Protein AF-A0A9X6WJ07-F1 (afdb_monomer_lite)

Secondary structure (DSSP, 8-state):
--SHHHHHHHHHHHHHHHHHHHHHHHHHTT----SS--HHHHHHHTT-EEEEE-SS-TTEEEEE-TTS-EEEEEHHHHHTT----HHHHHHHHHHHHHTTTEEEEEEEETTEEEEEETTT--EEEEEHHHHHT--SPPPHHHHHHHHHHHHHHTTEEEEEES-SSSSEEEEEETTT--EEEEEHHHHHTT----TTT-HHHHHHHHHHHHH--EES---HHHHHHHH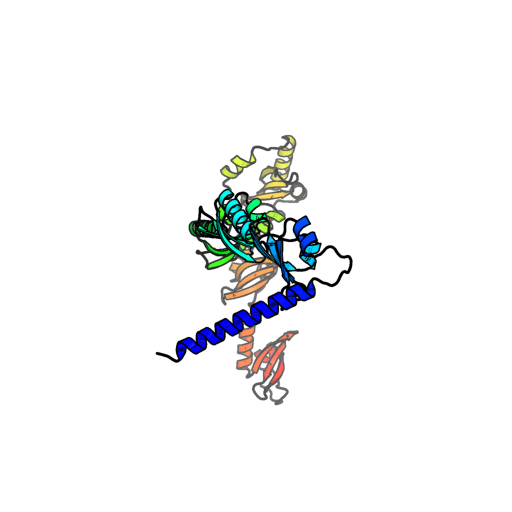GGG---HHHHHHHHHHHHTTT-EEEEE-SS-TTEEEEE-TTS-EEEEEHHHHHH-SSGGGS--HHHHHHHHHHHHHHTTEEEEEE-SSSEEEEEETTT--EEEEEHHHHHTT-----HHHHHHHHHHHHHHTTEEEEEE-STTEEEEEETTT--EEEEEHHHHHHT--B-TTT--B-

Radius of gyration: 43.46 Å; chains: 1; bounding box: 85×85×115 Å

Foldseek 3Di:
DPPVVVVVVVVVVVVVVVVVVVVVVVVVVVPDDDPDDPPQNLCVVLVKGWDAQDPVDNQWGWIQHPVRDIDIDGVVCSVVVNDDDVVVLQVVLQVLQVVQQWGWDAADDDQWGWIARNVPRDIDIDGSVCSNVDDDDDDPVVVVVVLQVLQVVLQKHFDAAPDPPAQWGWIAHNVPRDIDIDRSVCSNVVVDDDCVVPVPVVVQVVCCVPPHDFDADDDPVNVCVPAVPDADDPVVQVVLCVLQVVQVKGFDGADPVDRQWTWIQAPVRGIDIDGSVCSNPDPHSVVVDDPVVVVVLLQVLQVVLQWGFPADDDPQWTWIARNVPRDIDIDGSCCSVVPHNDDDPVVVVVVLCVLQVVLQWGWDAADPDQWGWIQRNVQRDIDIDRSVCSNVQNDADPVVRDRD

Organism: Bacillus thuringiensis (NCBI:txid1428)

Structure (mmCIF, N/CA/C/O backbone):
data_AF-A0A9X6WJ07-F1
#
_entry.id   AF-A0A9X6WJ07-F1
#
loop_
_atom_site.group_PDB
_atom_site.id
_atom_site.type_symbol
_atom_site.label_atom_id
_atom_site.label_alt_id
_atom_site.label_comp_id
_atom_site.label_asym_id
_atom_site.label_entity_id
_atom_site.label_seq_id
_atom_site.pdbx_PDB_ins_code
_atom_site.Cartn_x
_atom_site.Cartn_y
_atom_site.Cartn_z
_atom_site.occupancy
_atom_site.B_iso_or_equiv
_atom_site.auth_seq_id
_atom_site.auth_comp_id
_atom_site.auth_asym_id
_atom_site.auth_atom_id
_atom_site.pdbx_PDB_model_num
ATOM 1 N N . MET A 1 1 ? -16.457 -56.468 -62.381 1.00 51.12 1 MET A N 1
ATOM 2 C CA . MET A 1 1 ? -15.453 -55.384 -62.531 1.00 51.12 1 MET A CA 1
ATOM 3 C C . MET A 1 1 ? -15.552 -54.668 -63.893 1.00 51.12 1 MET A C 1
ATOM 5 O O . MET A 1 1 ? -14.527 -54.369 -64.484 1.00 51.12 1 MET A O 1
ATOM 9 N N . CYS A 1 2 ? -16.752 -54.357 -64.411 1.00 53.38 2 CYS A N 1
ATOM 10 C CA . CYS A 1 2 ? -16.891 -53.678 -65.719 1.00 53.38 2 CYS A CA 1
ATOM 11 C C . CYS A 1 2 ? -17.754 -52.397 -65.683 1.00 53.38 2 CYS A C 1
ATOM 13 O O . CYS A 1 2 ? -17.976 -51.774 -66.716 1.00 53.38 2 CYS A O 1
ATOM 15 N N . GLU A 1 3 ? -18.209 -51.963 -64.502 1.00 49.38 3 GLU A N 1
ATOM 16 C CA . GLU A 1 3 ? -19.083 -50.781 -64.362 1.00 49.38 3 GLU A CA 1
ATOM 17 C C . GLU A 1 3 ? -18.379 -49.560 -63.748 1.00 49.38 3 GLU A C 1
ATOM 19 O O . GLU A 1 3 ? -18.796 -48.429 -63.981 1.00 49.38 3 GLU A O 1
ATOM 24 N N . THR A 1 4 ? -17.252 -49.741 -63.053 1.00 52.41 4 THR A N 1
ATOM 25 C CA . THR A 1 4 ? -16.498 -48.638 -62.429 1.00 52.41 4 THR A CA 1
ATOM 26 C C . THR A 1 4 ? -15.643 -47.830 -63.413 1.00 52.41 4 THR A C 1
ATOM 28 O O . THR A 1 4 ? -15.415 -46.646 -63.172 1.00 52.41 4 THR A O 1
ATOM 31 N N . ASN A 1 5 ? -15.231 -48.405 -64.551 1.00 53.84 5 ASN A N 1
ATOM 32 C CA . ASN A 1 5 ? -14.447 -47.673 -65.561 1.00 53.84 5 ASN A CA 1
ATOM 33 C C . ASN A 1 5 ? -15.282 -46.644 -66.337 1.00 53.84 5 ASN A C 1
ATOM 35 O O . ASN A 1 5 ? -14.805 -45.541 -66.590 1.00 53.84 5 ASN A O 1
ATOM 39 N N . LYS A 1 6 ? -16.559 -46.938 -66.616 1.00 56.44 6 LYS A N 1
ATOM 40 C CA . LYS A 1 6 ? -17.442 -46.007 -67.344 1.00 56.44 6 LYS A CA 1
ATOM 41 C C . LYS A 1 6 ? -17.729 -44.725 -66.558 1.00 56.44 6 LYS A C 1
ATOM 43 O O . LYS A 1 6 ? -17.915 -43.662 -67.146 1.00 56.44 6 LYS A O 1
ATOM 48 N N . TRP A 1 7 ? -17.739 -44.805 -65.227 1.00 61.78 7 TRP A N 1
ATOM 49 C CA . TRP A 1 7 ? -17.947 -43.640 -64.365 1.00 61.78 7 TRP A CA 1
ATOM 50 C C . TRP A 1 7 ? -16.717 -42.719 -64.322 1.00 61.78 7 TRP A C 1
ATOM 52 O O . TRP A 1 7 ? -16.858 -41.499 -64.388 1.00 61.78 7 TRP A O 1
ATOM 62 N N . TYR A 1 8 ? -15.508 -43.288 -64.294 1.00 58.44 8 TYR A N 1
ATOM 63 C CA . TYR A 1 8 ? -14.264 -42.510 -64.306 1.00 58.44 8 TYR A CA 1
ATOM 64 C C . TYR A 1 8 ? -14.023 -41.810 -65.650 1.00 58.44 8 TYR A C 1
ATOM 66 O O . TYR A 1 8 ? -13.648 -40.637 -65.675 1.00 58.44 8 TYR A O 1
ATOM 74 N N . GLU A 1 9 ? -14.302 -42.489 -66.764 1.00 66.88 9 GLU A N 1
ATOM 75 C CA . GLU A 1 9 ? -14.217 -41.898 -68.106 1.00 66.88 9 GLU A CA 1
ATOM 76 C C . GLU A 1 9 ? -15.244 -40.767 -68.286 1.00 66.88 9 GLU A C 1
ATOM 78 O O . GLU A 1 9 ? -14.899 -39.691 -68.771 1.00 66.88 9 GLU A O 1
ATOM 83 N N . SER A 1 10 ? -16.466 -40.940 -67.768 1.00 68.25 10 SER A N 1
ATOM 84 C CA . SER A 1 10 ? -17.517 -39.912 -67.771 1.00 68.25 10 SER A CA 1
ATOM 85 C C . SER A 1 10 ? -17.121 -38.632 -67.017 1.00 68.25 10 SER A C 1
ATOM 87 O O . SER A 1 10 ? -17.376 -37.522 -67.498 1.00 68.25 10 SER A O 1
ATOM 89 N N . ILE A 1 11 ? -16.478 -38.759 -65.852 1.00 70.69 11 ILE A N 1
ATOM 90 C CA . ILE A 1 11 ? -16.001 -37.603 -65.079 1.00 70.69 11 ILE A CA 1
ATOM 91 C C . ILE A 1 11 ? -14.860 -36.899 -65.808 1.00 70.69 11 ILE A C 1
ATOM 93 O O . ILE A 1 11 ? -14.832 -35.667 -65.852 1.00 70.69 11 ILE A O 1
ATOM 97 N N . ASN A 1 12 ? -13.946 -37.662 -66.405 1.00 73.38 12 ASN A N 1
ATOM 98 C CA . ASN A 1 12 ? -12.796 -37.095 -67.094 1.00 73.38 12 ASN A CA 1
ATOM 99 C C . ASN A 1 12 ? -13.218 -36.372 -68.383 1.00 73.38 12 ASN A C 1
ATOM 101 O O . ASN A 1 12 ? -12.764 -35.261 -68.641 1.00 73.38 12 ASN A O 1
ATOM 105 N N . GLU A 1 13 ? -14.172 -36.919 -69.140 1.00 75.00 13 GLU A N 1
ATOM 106 C CA . GLU A 1 13 ? -14.744 -36.244 -70.309 1.00 75.00 13 GLU A CA 1
ATOM 107 C C . GLU A 1 13 ? -15.520 -34.977 -69.952 1.00 75.00 13 GLU A C 1
ATOM 109 O O . GLU A 1 13 ? -15.470 -33.994 -70.695 1.00 75.00 13 GLU A O 1
ATOM 114 N N . LYS A 1 14 ? -16.260 -34.983 -68.836 1.00 79.06 14 LYS A N 1
ATOM 115 C CA . LYS A 1 14 ? -16.955 -33.783 -68.358 1.00 79.06 14 LYS A CA 1
ATOM 116 C C . LYS A 1 14 ? -15.947 -32.711 -67.950 1.00 79.06 14 LYS A C 1
ATOM 118 O O . LYS A 1 14 ? -16.091 -31.561 -68.348 1.00 79.06 14 LYS A O 1
ATOM 123 N N . TYR A 1 15 ? -14.891 -33.098 -67.236 1.00 77.06 15 TYR A N 1
ATOM 124 C CA . TYR A 1 15 ? -13.815 -32.196 -66.838 1.00 77.06 15 TYR A CA 1
ATOM 125 C C . TYR A 1 15 ? -13.056 -31.620 -68.042 1.00 77.06 15 TYR A C 1
ATOM 127 O O . TYR A 1 15 ? -12.792 -30.420 -68.079 1.00 77.06 15 TYR A O 1
ATOM 135 N N . ILE A 1 16 ? -12.749 -32.440 -69.052 1.00 77.31 16 ILE A N 1
ATOM 136 C CA . ILE A 1 16 ? -12.098 -31.989 -70.289 1.00 77.31 16 ILE A CA 1
ATOM 137 C C . ILE A 1 16 ? -13.018 -31.035 -71.061 1.00 77.31 16 ILE A C 1
ATOM 139 O O . ILE A 1 16 ? -12.575 -29.946 -71.420 1.00 77.31 16 ILE A O 1
ATOM 143 N N . ARG A 1 17 ? -14.308 -31.361 -71.226 1.00 77.00 17 ARG A N 1
ATOM 144 C CA . ARG A 1 17 ? -15.286 -30.474 -71.885 1.00 77.00 17 ARG A CA 1
ATOM 145 C C . ARG A 1 17 ? -15.465 -29.145 -71.154 1.00 77.00 17 ARG A C 1
ATOM 147 O O . ARG A 1 17 ? -15.520 -28.098 -71.798 1.00 77.00 17 ARG A O 1
ATOM 154 N N . ASP A 1 18 ? -15.526 -29.166 -69.826 1.00 77.19 18 ASP A N 1
ATOM 155 C CA . ASP A 1 18 ? -15.648 -27.951 -69.017 1.00 77.19 18 ASP A CA 1
ATOM 156 C C . ASP A 1 18 ? -14.361 -27.110 -69.078 1.00 77.19 18 ASP A C 1
ATOM 158 O O . ASP A 1 18 ? -14.430 -25.884 -69.189 1.00 77.19 18 ASP A O 1
ATOM 162 N N . LYS A 1 19 ? -13.184 -27.752 -69.109 1.00 78.56 19 LYS A N 1
ATOM 163 C CA . LYS A 1 19 ? -11.884 -27.092 -69.301 1.00 78.56 19 LYS A CA 1
ATOM 164 C C . LYS A 1 19 ? -11.760 -26.463 -70.692 1.00 78.56 19 LYS A C 1
ATOM 166 O O . LYS A 1 19 ? -11.316 -25.325 -70.798 1.00 78.56 19 LYS A O 1
ATOM 171 N N . GLU A 1 20 ? -12.182 -27.150 -71.749 1.00 77.75 20 GLU A N 1
ATOM 172 C CA . GLU A 1 20 ? -12.169 -26.622 -73.120 1.00 77.75 20 GLU A CA 1
ATOM 173 C C . GLU A 1 20 ? -13.183 -25.493 -73.317 1.00 77.75 20 GLU A C 1
ATOM 175 O O . GLU A 1 20 ? -12.873 -24.490 -73.960 1.00 77.75 20 GLU A O 1
ATOM 180 N N . ARG A 1 21 ? -14.377 -25.600 -72.719 1.00 76.38 21 ARG A N 1
ATOM 181 C CA . ARG A 1 21 ? -15.369 -24.516 -72.717 1.00 76.38 21 ARG A CA 1
ATOM 182 C C . ARG A 1 21 ? -14.843 -23.294 -71.963 1.00 76.38 21 ARG A C 1
ATOM 184 O O . ARG A 1 21 ? -15.035 -22.174 -72.426 1.00 76.38 21 ARG A O 1
ATOM 191 N N . PHE A 1 22 ? -14.138 -23.501 -70.850 1.00 73.12 22 PHE A N 1
ATOM 192 C CA . PHE A 1 22 ? -13.472 -22.431 -70.110 1.00 73.12 22 PHE A CA 1
ATOM 193 C C . PHE A 1 22 ? -12.367 -21.760 -70.939 1.00 73.12 22 PHE A C 1
ATOM 195 O O . PHE A 1 22 ? -12.328 -20.533 -71.000 1.00 73.12 22 PHE A O 1
ATOM 202 N N . ILE A 1 23 ? -11.528 -22.538 -71.633 1.00 72.88 23 ILE A N 1
ATOM 203 C CA . ILE A 1 23 ? -10.486 -22.011 -72.532 1.00 72.88 23 ILE A CA 1
ATOM 204 C C . ILE A 1 23 ? -11.116 -21.203 -73.678 1.00 72.88 23 ILE A C 1
ATOM 206 O O . ILE A 1 23 ? -10.745 -20.048 -73.865 1.00 72.88 23 ILE A O 1
ATOM 210 N N . LYS A 1 24 ? -12.146 -21.728 -74.358 1.00 73.19 24 LYS A N 1
ATOM 211 C CA . LYS A 1 24 ? -12.853 -21.003 -75.433 1.00 73.19 24 LYS A CA 1
ATOM 212 C C . LYS A 1 24 ? -13.544 -19.727 -74.947 1.00 73.19 24 LYS A C 1
ATOM 214 O O . LYS A 1 24 ? -13.541 -18.719 -75.647 1.00 73.19 24 LYS A O 1
ATOM 219 N N . SER A 1 25 ? -14.126 -19.730 -73.745 1.00 69.81 25 SER A N 1
ATOM 220 C CA . SER A 1 25 ? -14.681 -18.509 -73.144 1.00 69.81 25 SER A CA 1
ATOM 221 C C . SER A 1 25 ? -13.600 -17.501 -72.744 1.00 69.81 25 SER A C 1
ATOM 223 O O . SER A 1 25 ? -13.860 -16.302 -72.801 1.00 69.81 25 SER A O 1
ATOM 225 N N . MET A 1 26 ? -12.398 -17.950 -72.365 1.00 64.88 26 MET A N 1
ATOM 226 C CA . MET A 1 26 ? -11.259 -17.060 -72.124 1.00 64.88 26 MET A CA 1
ATOM 227 C C . MET A 1 26 ? -10.731 -16.440 -73.421 1.00 64.88 26 MET A C 1
ATOM 229 O O . MET A 1 26 ? -10.458 -15.244 -73.433 1.00 64.88 26 MET A O 1
ATOM 233 N N . GLU A 1 27 ? -10.640 -17.217 -74.501 1.00 69.00 27 GLU A N 1
ATOM 234 C CA . GLU A 1 27 ? -10.229 -16.734 -75.827 1.00 69.00 27 GLU A CA 1
ATOM 235 C C . GLU A 1 27 ? -11.229 -15.708 -76.384 1.00 69.00 27 GLU A C 1
ATOM 237 O O . GLU A 1 27 ? -10.823 -14.645 -76.844 1.00 69.00 27 GLU A O 1
ATOM 242 N N . ALA A 1 28 ? -12.537 -15.942 -76.224 1.00 60.66 28 ALA A N 1
ATOM 243 C CA . ALA A 1 28 ? -13.583 -15.013 -76.666 1.00 60.66 28 ALA A CA 1
ATOM 244 C C . ALA A 1 28 ? -13.655 -13.696 -75.858 1.00 60.66 28 ALA A C 1
ATOM 246 O O . ALA A 1 28 ? -14.214 -12.710 -76.332 1.00 60.66 28 ALA A O 1
ATOM 247 N N . MET A 1 29 ? -13.109 -13.650 -74.636 1.00 56.91 29 MET A N 1
ATOM 248 C CA . MET A 1 29 ? -13.061 -12.426 -73.817 1.00 56.91 29 MET A CA 1
ATOM 249 C C . MET A 1 29 ? -11.860 -11.520 -74.130 1.00 56.91 29 MET A C 1
ATOM 251 O O . MET A 1 29 ? -11.803 -10.402 -73.618 1.00 56.91 29 MET A O 1
ATOM 255 N N . LEU A 1 30 ? -10.904 -11.976 -74.947 1.00 55.22 30 LEU A N 1
ATOM 256 C CA . LEU A 1 30 ? -9.711 -11.205 -75.315 1.00 55.22 30 LEU A CA 1
ATOM 257 C C . LEU A 1 30 ? -9.940 -10.235 -76.492 1.00 55.22 30 LEU A C 1
ATOM 259 O O . LEU A 1 30 ? -9.033 -9.475 -76.813 1.00 55.22 30 LEU A O 1
ATOM 263 N N . ASP A 1 31 ? -11.145 -10.200 -77.074 1.00 46.50 31 ASP A N 1
ATOM 264 C CA . ASP A 1 31 ? -11.399 -9.583 -78.388 1.00 46.50 31 ASP A CA 1
ATOM 265 C C . ASP A 1 31 ? -12.232 -8.279 -78.362 1.00 46.50 31 ASP A C 1
ATOM 267 O O . ASP A 1 31 ? -12.880 -7.906 -79.338 1.00 46.50 31 ASP A O 1
ATOM 271 N N . THR A 1 32 ? -12.233 -7.536 -77.247 1.00 47.84 32 THR A N 1
ATOM 272 C CA . THR A 1 32 ? -12.817 -6.177 -77.210 1.00 47.84 32 THR A CA 1
ATOM 273 C C . THR A 1 32 ? -11.731 -5.107 -77.052 1.00 47.84 32 THR A C 1
ATOM 275 O O . THR A 1 32 ? -11.192 -4.953 -75.950 1.00 47.84 32 THR A O 1
ATOM 278 N N . PRO A 1 33 ? -11.423 -4.319 -78.102 1.00 44.28 33 PRO A N 1
ATOM 279 C CA . PRO A 1 33 ? -10.394 -3.291 -78.061 1.00 44.28 33 PRO A CA 1
ATOM 280 C C . PRO A 1 33 ? -10.953 -2.018 -77.419 1.00 44.28 33 PRO A C 1
ATOM 282 O O . PRO A 1 33 ? -11.503 -1.135 -78.076 1.00 44.28 33 PRO A O 1
ATOM 285 N N . ARG A 1 34 ? -10.802 -1.899 -76.099 1.00 44.78 34 ARG A N 1
ATOM 286 C CA . ARG A 1 34 ? -10.840 -0.602 -75.411 1.00 44.78 34 ARG A CA 1
ATOM 287 C C . ARG A 1 34 ? -9.457 -0.348 -74.839 1.00 44.78 34 ARG A C 1
ATOM 289 O O . ARG A 1 34 ? -8.964 -1.171 -74.079 1.00 44.78 34 ARG A O 1
ATOM 296 N N . ALA A 1 35 ? -8.861 0.777 -75.232 1.00 42.16 35 ALA A N 1
ATOM 297 C CA . ALA A 1 35 ? -7.484 1.201 -74.978 1.00 42.16 35 ALA A CA 1
ATOM 298 C C . ALA A 1 35 ? -7.127 1.368 -73.483 1.00 42.16 35 ALA A C 1
ATOM 300 O O . ALA A 1 35 ? -6.852 2.460 -72.996 1.00 42.16 35 ALA A O 1
ATOM 301 N N . PHE A 1 36 ? -7.106 0.259 -72.755 1.00 50.88 36 PHE A N 1
ATOM 302 C CA . PHE A 1 36 ? -6.357 0.060 -71.528 1.00 50.88 36 PHE A CA 1
ATOM 303 C C . PHE A 1 36 ? -5.322 -1.011 -71.852 1.00 50.88 36 PHE A C 1
ATOM 305 O O . PHE A 1 36 ? -5.708 -2.074 -72.338 1.00 50.88 36 PHE A O 1
ATOM 312 N N . LYS A 1 37 ? -4.032 -0.747 -71.590 1.00 61.44 37 LYS A N 1
ATOM 313 C CA . LYS A 1 37 ? -2.991 -1.788 -71.637 1.00 61.44 37 LYS A CA 1
ATOM 314 C C . LYS A 1 37 ? -3.542 -3.045 -70.985 1.00 61.44 37 LYS A C 1
ATOM 316 O O . LYS A 1 37 ? -4.088 -2.961 -69.873 1.00 61.44 37 LYS A O 1
ATOM 321 N N . SER A 1 38 ? -3.468 -4.172 -71.689 1.00 80.12 38 SER A N 1
ATOM 322 C CA . SER A 1 38 ? -4.051 -5.408 -71.184 1.00 80.12 38 SER A CA 1
ATOM 323 C C . SER A 1 38 ? -3.465 -5.684 -69.795 1.00 80.12 38 SER A C 1
ATOM 325 O O . SER A 1 38 ? -2.311 -5.363 -69.499 1.00 80.12 38 SER A O 1
ATOM 327 N N . ARG A 1 39 ? -4.262 -6.235 -68.875 1.00 83.19 39 ARG A N 1
ATOM 328 C CA . ARG A 1 39 ? -3.796 -6.531 -67.506 1.00 83.19 39 ARG A CA 1
ATOM 329 C C . ARG A 1 39 ? -2.503 -7.361 -67.508 1.00 83.19 39 ARG A C 1
ATOM 331 O O . ARG A 1 39 ? -1.699 -7.231 -66.591 1.00 83.19 39 ARG A O 1
ATOM 338 N N . THR A 1 40 ? -2.312 -8.162 -68.553 1.00 86.56 40 THR A N 1
ATOM 339 C CA . THR A 1 40 ? -1.104 -8.926 -68.864 1.00 86.56 40 THR A CA 1
ATOM 340 C C . THR A 1 40 ? 0.105 -8.033 -69.146 1.00 86.56 40 THR A C 1
ATOM 342 O O . THR A 1 40 ? 1.136 -8.228 -68.511 1.00 86.56 40 THR A O 1
ATOM 345 N N . GLU A 1 41 ? -0.015 -7.032 -70.024 1.00 89.88 41 GLU A N 1
ATOM 346 C CA . GLU A 1 41 ? 1.060 -6.062 -70.302 1.00 89.88 41 GLU A CA 1
ATOM 347 C C . GLU A 1 41 ? 1.475 -5.315 -69.037 1.00 89.88 41 GLU A C 1
ATOM 349 O O . GLU A 1 41 ? 2.656 -5.257 -68.706 1.00 89.88 41 GLU A O 1
ATOM 354 N N . LYS A 1 42 ? 0.500 -4.808 -68.273 1.00 90.44 42 LYS A N 1
ATOM 355 C CA . LYS A 1 42 ? 0.794 -4.086 -67.028 1.00 90.44 42 LYS A CA 1
ATOM 356 C C . LYS A 1 42 ? 1.422 -4.990 -65.965 1.00 90.44 42 LYS A C 1
ATOM 358 O O . LYS A 1 42 ? 2.249 -4.537 -65.187 1.00 90.44 42 LYS A O 1
ATOM 363 N N . ALA A 1 43 ? 1.035 -6.266 -65.916 1.00 91.62 43 ALA A N 1
ATOM 364 C CA . ALA A 1 43 ? 1.672 -7.230 -65.026 1.00 91.62 43 ALA A CA 1
ATOM 365 C C . ALA A 1 43 ? 3.138 -7.451 -65.424 1.00 91.62 43 ALA A C 1
ATOM 367 O O . ALA A 1 43 ? 4.004 -7.442 -64.553 1.00 91.62 43 ALA A O 1
ATOM 368 N N . ALA A 1 44 ? 3.415 -7.581 -66.724 1.00 92.25 44 ALA A N 1
ATOM 369 C CA . ALA A 1 44 ? 4.766 -7.764 -67.242 1.00 92.25 44 ALA A CA 1
ATOM 370 C C . ALA A 1 44 ? 5.682 -6.562 -66.948 1.00 92.25 44 ALA A C 1
ATOM 372 O O . ALA A 1 44 ? 6.836 -6.776 -66.589 1.00 92.25 44 ALA A O 1
ATOM 373 N N . GLU A 1 45 ? 5.169 -5.324 -67.008 1.00 93.62 45 GLU A N 1
ATOM 374 C CA . GLU A 1 45 ? 5.908 -4.107 -66.606 1.00 93.62 45 GLU A CA 1
ATOM 375 C C . GLU A 1 45 ? 6.416 -4.167 -65.154 1.00 93.62 45 GLU A C 1
ATOM 377 O O . GLU A 1 45 ? 7.472 -3.625 -64.839 1.00 93.62 45 GLU A O 1
ATOM 382 N N . ASP A 1 46 ? 5.686 -4.861 -64.278 1.00 93.12 46 ASP A N 1
ATOM 383 C CA . ASP A 1 46 ? 6.026 -5.063 -62.868 1.00 93.12 46 ASP A CA 1
ATOM 384 C C . ASP A 1 46 ? 6.703 -6.434 -62.606 1.00 93.12 46 ASP A C 1
ATOM 386 O O . ASP A 1 46 ? 6.777 -6.893 -61.464 1.00 93.12 46 ASP A O 1
ATOM 390 N N . ASN A 1 47 ? 7.211 -7.103 -63.654 1.00 94.81 47 ASN A N 1
ATOM 391 C CA . ASN A 1 47 ? 7.810 -8.449 -63.625 1.00 94.81 47 ASN A CA 1
ATOM 392 C C . ASN A 1 47 ? 6.876 -9.557 -63.092 1.00 94.81 47 ASN A C 1
ATOM 394 O O . ASN A 1 47 ? 7.322 -10.586 -62.578 1.00 94.81 47 ASN A O 1
ATOM 398 N N . LEU A 1 48 ? 5.563 -9.371 -63.216 1.00 95.25 48 LEU A N 1
ATOM 399 C CA . LEU A 1 48 ? 4.546 -10.348 -62.842 1.00 95.25 48 LEU A CA 1
ATOM 400 C C . LEU A 1 48 ? 4.018 -11.075 -64.080 1.00 95.25 48 LEU A C 1
ATOM 402 O O . LEU A 1 48 ? 3.719 -10.462 -65.101 1.00 95.25 48 LEU A O 1
ATOM 406 N N . LYS A 1 49 ? 3.787 -12.387 -63.974 1.00 95.56 49 LYS A N 1
ATOM 407 C CA . LYS A 1 49 ? 3.047 -13.134 -65.002 1.00 95.56 49 LYS A CA 1
ATOM 408 C C . LYS A 1 49 ? 1.595 -13.299 -64.567 1.00 95.56 49 LYS A C 1
ATOM 410 O O . LYS A 1 49 ? 1.307 -14.055 -63.640 1.00 95.56 49 LYS A O 1
ATOM 415 N N . TYR A 1 50 ? 0.680 -12.598 -65.235 1.00 94.75 50 TYR A N 1
ATOM 416 C CA . TYR A 1 50 ? -0.760 -12.800 -65.059 1.00 94.75 50 TYR A CA 1
ATOM 417 C C . TYR A 1 50 ? -1.142 -14.231 -65.466 1.00 94.75 50 TYR A C 1
ATOM 419 O O . TYR A 1 50 ? -0.739 -14.696 -66.531 1.00 94.75 50 TYR A O 1
ATOM 427 N N . LEU A 1 51 ? -1.883 -14.934 -64.607 1.00 93.25 51 LEU A N 1
ATOM 428 C CA . LEU A 1 51 ? -2.326 -16.306 -64.866 1.00 93.25 51 LEU A CA 1
ATOM 429 C C . LEU A 1 51 ? -3.799 -16.322 -65.266 1.00 93.25 51 LEU A C 1
ATOM 431 O O . LEU A 1 51 ? -4.139 -16.707 -66.380 1.00 93.25 51 LEU A O 1
ATOM 435 N N . CYS A 1 52 ? -4.679 -15.888 -64.366 1.00 91.25 52 CYS A N 1
ATOM 436 C CA . CYS A 1 52 ? -6.116 -15.854 -64.609 1.00 91.25 52 CYS A CA 1
ATOM 437 C C . CYS A 1 52 ? -6.832 -14.951 -63.599 1.00 91.25 52 CYS A C 1
ATOM 439 O O . CYS A 1 52 ? -6.309 -14.646 -62.526 1.00 91.25 52 CYS A O 1
ATOM 441 N N . ARG A 1 53 ? -8.054 -14.531 -63.931 1.00 91.94 53 ARG A N 1
ATOM 442 C CA . ARG A 1 53 ? -8.946 -13.811 -63.012 1.00 91.94 53 ARG A CA 1
ATOM 443 C C . ARG A 1 53 ? -9.625 -14.809 -62.082 1.00 91.94 53 ARG A C 1
ATOM 445 O O . ARG A 1 53 ? -9.989 -15.895 -62.528 1.00 91.94 53 ARG A O 1
ATOM 452 N N . ASP A 1 54 ? -9.833 -14.439 -60.821 1.00 91.69 54 ASP A N 1
ATOM 453 C CA . ASP A 1 54 ? -10.621 -15.282 -59.926 1.00 91.69 54 ASP A CA 1
ATOM 454 C C . ASP A 1 54 ? -12.104 -15.257 -60.328 1.00 91.69 54 ASP A C 1
ATOM 456 O O . ASP A 1 54 ? -12.685 -14.199 -60.585 1.00 91.69 54 ASP A O 1
ATOM 460 N N . ILE A 1 55 ? -12.716 -16.440 -60.396 1.00 88.75 55 ILE A N 1
ATOM 461 C CA . ILE A 1 55 ? -14.094 -16.606 -60.880 1.00 88.75 55 ILE A CA 1
ATOM 462 C C . ILE A 1 55 ? -15.088 -16.089 -59.834 1.00 88.75 55 ILE A C 1
ATOM 464 O O . ILE A 1 55 ? -16.107 -15.491 -60.181 1.00 88.75 55 ILE A O 1
ATOM 468 N N . LYS A 1 56 ? -14.786 -16.299 -58.547 1.00 89.94 56 LYS A N 1
ATOM 469 C CA . LYS A 1 56 ? -15.677 -15.935 -57.437 1.00 89.94 56 LYS A CA 1
ATOM 470 C C . LYS A 1 56 ? -15.602 -14.444 -57.142 1.00 89.94 56 LYS A C 1
ATOM 472 O O . LYS A 1 56 ? -16.618 -13.768 -57.006 1.00 89.94 56 LYS A O 1
ATOM 477 N N . THR A 1 57 ? -14.387 -13.922 -57.065 1.00 86.06 57 THR A N 1
ATOM 478 C CA . THR A 1 57 ? -14.115 -12.531 -56.737 1.00 86.06 57 THR A CA 1
ATOM 479 C C . THR A 1 57 ? -13.659 -11.811 -57.997 1.00 86.06 57 THR A C 1
ATOM 481 O O . THR A 1 57 ? -12.480 -11.754 -58.331 1.00 86.06 57 THR A O 1
ATOM 484 N N . LYS A 1 58 ? -14.614 -11.195 -58.710 1.00 85.81 58 LYS A N 1
ATOM 485 C CA . LYS A 1 58 ? -14.352 -10.435 -59.950 1.00 85.81 58 LYS A CA 1
ATOM 486 C C . LYS A 1 58 ? -13.267 -9.352 -59.786 1.00 85.81 58 LYS A C 1
ATOM 488 O O . LYS A 1 58 ? -12.777 -8.832 -60.787 1.00 85.81 58 LYS A O 1
ATOM 493 N N . HIS A 1 59 ? -12.876 -8.997 -58.566 1.00 91.25 59 HIS A N 1
ATOM 494 C CA . HIS A 1 59 ? -11.852 -7.997 -58.270 1.00 91.25 59 HIS A CA 1
ATOM 495 C C . HIS A 1 59 ? -10.460 -8.572 -57.959 1.00 91.25 59 HIS A C 1
ATOM 497 O O . HIS A 1 59 ? -9.555 -7.782 -57.707 1.00 91.25 59 HIS A O 1
ATOM 503 N N . ASN A 1 60 ? -10.257 -9.892 -58.015 1.00 94.25 60 ASN A N 1
ATOM 504 C CA . ASN A 1 60 ? -8.963 -10.530 -57.763 1.00 94.25 60 ASN A CA 1
ATOM 505 C C . ASN A 1 60 ? -8.458 -11.290 -58.999 1.00 94.25 60 ASN A C 1
ATOM 507 O O . ASN A 1 60 ? -9.232 -11.692 -59.873 1.00 94.25 60 ASN A O 1
ATOM 511 N N . ALA A 1 61 ? -7.145 -11.487 -59.081 1.00 94.38 61 ALA A N 1
ATOM 512 C CA . ALA A 1 61 ? -6.529 -12.356 -60.077 1.00 94.38 61 ALA A CA 1
ATOM 513 C C . ALA A 1 61 ? -5.296 -13.064 -59.519 1.00 94.38 61 ALA A C 1
ATOM 515 O O . ALA A 1 61 ? -4.665 -12.589 -58.576 1.00 94.38 61 ALA A O 1
ATOM 516 N N . TRP A 1 62 ? -4.958 -14.195 -60.123 1.00 93.56 62 TRP A N 1
ATOM 517 C CA . TRP A 1 62 ? -3.775 -14.981 -59.820 1.00 93.56 62 TRP A CA 1
ATOM 518 C C . TRP A 1 62 ? -2.599 -14.530 -60.680 1.00 93.56 62 TRP A C 1
ATOM 520 O O . TRP A 1 62 ? -2.716 -14.383 -61.899 1.00 93.56 62 TRP A O 1
ATOM 530 N N . TYR A 1 63 ? -1.453 -14.343 -60.036 1.00 95.56 63 TYR A N 1
ATOM 531 C CA . TYR A 1 63 ? -0.206 -13.923 -60.662 1.00 95.56 63 TYR A CA 1
ATOM 532 C C . TYR A 1 63 ? 0.932 -14.828 -60.207 1.00 95.56 63 TYR A C 1
ATOM 534 O O . TYR A 1 63 ? 0.971 -15.234 -59.047 1.00 95.56 63 TYR A O 1
ATOM 542 N N . LYS A 1 64 ? 1.889 -15.100 -61.094 1.00 94.31 64 LYS A N 1
ATOM 543 C CA . LYS A 1 64 ? 3.197 -15.649 -60.732 1.00 94.31 64 LYS A CA 1
ATOM 544 C C . LYS A 1 64 ? 4.164 -14.485 -60.514 1.00 94.31 64 LYS A C 1
ATOM 546 O O . LYS A 1 64 ? 4.364 -13.669 -61.412 1.00 94.31 64 LYS A O 1
ATOM 551 N N . LEU A 1 65 ? 4.709 -14.400 -59.307 1.00 94.31 65 LEU A N 1
ATOM 552 C CA . LEU A 1 65 ? 5.661 -13.382 -58.868 1.00 94.31 65 LEU A CA 1
ATOM 553 C C . LEU A 1 65 ? 7.080 -13.691 -59.403 1.00 94.31 65 LEU A C 1
ATOM 555 O O . LEU A 1 65 ? 7.334 -14.838 -59.785 1.00 94.31 65 LEU A O 1
ATOM 559 N N . PRO A 1 66 ? 8.037 -12.737 -59.366 1.00 90.12 66 PRO A N 1
ATOM 560 C CA . PRO A 1 66 ? 9.415 -12.966 -59.821 1.00 90.12 66 PRO A CA 1
ATOM 561 C C . PRO A 1 66 ? 10.118 -14.070 -59.023 1.00 90.12 66 PRO A C 1
ATOM 563 O O . PRO A 1 66 ? 10.916 -14.823 -59.567 1.00 90.12 66 PRO A O 1
ATOM 566 N N . CYS A 1 67 ? 9.740 -14.229 -57.747 1.00 89.62 67 CYS A N 1
ATOM 567 C CA . CYS A 1 67 ? 10.168 -15.325 -56.873 1.00 89.62 67 CYS A CA 1
ATOM 568 C C . CYS A 1 67 ? 9.693 -16.720 -57.336 1.00 89.62 67 CYS A C 1
ATOM 570 O O . CYS A 1 67 ? 9.975 -17.710 -56.672 1.00 89.62 67 CYS A O 1
ATOM 572 N N . GLY A 1 68 ? 8.897 -16.818 -58.404 1.00 91.62 68 GLY A N 1
ATOM 573 C CA . GLY A 1 68 ? 8.324 -18.066 -58.907 1.00 91.62 68 GLY A CA 1
ATOM 574 C C . GLY A 1 68 ? 7.016 -18.494 -58.231 1.00 91.62 68 GLY A C 1
ATOM 575 O O . GLY A 1 68 ? 6.278 -19.287 -58.817 1.00 91.62 68 GLY A O 1
ATOM 576 N N . HIS A 1 69 ? 6.686 -17.945 -57.059 1.00 91.44 69 HIS A N 1
ATOM 577 C CA . HIS A 1 69 ? 5.456 -18.265 -56.331 1.00 91.44 69 HIS A CA 1
ATOM 578 C C . HIS A 1 69 ? 4.206 -17.656 -56.974 1.00 91.44 69 HIS A C 1
ATOM 580 O O . HIS A 1 69 ? 4.248 -16.587 -57.582 1.00 91.44 69 HIS A O 1
ATOM 586 N N . ILE A 1 70 ? 3.072 -18.328 -56.783 1.00 92.69 70 ILE A N 1
ATOM 587 C CA . ILE A 1 70 ? 1.765 -17.893 -57.274 1.00 92.69 70 ILE A CA 1
ATOM 588 C C . ILE A 1 70 ? 0.993 -17.216 -56.136 1.00 92.69 70 ILE A C 1
ATOM 590 O O . ILE A 1 70 ? 0.916 -17.753 -55.032 1.00 92.69 70 ILE A O 1
ATOM 594 N N . LYS A 1 71 ? 0.410 -16.043 -56.395 1.00 93.12 71 LYS A N 1
ATOM 595 C CA . LYS A 1 71 ? -0.367 -15.272 -55.418 1.00 93.12 71 LYS A CA 1
ATOM 596 C C . LYS A 1 71 ? -1.639 -14.710 -56.042 1.00 93.12 71 LYS A C 1
ATOM 598 O O . LYS A 1 71 ? -1.620 -14.203 -57.162 1.00 93.12 71 LYS A O 1
ATOM 603 N N . MET A 1 72 ? -2.732 -14.758 -55.284 1.00 94.25 72 MET A N 1
ATOM 604 C CA . MET A 1 72 ? -3.944 -14.010 -55.598 1.00 94.25 72 MET A CA 1
ATOM 605 C C . MET A 1 72 ? -3.779 -12.562 -55.123 1.00 94.25 72 MET A C 1
ATOM 607 O O . MET A 1 72 ? -3.504 -12.320 -53.948 1.00 94.25 72 MET A O 1
ATOM 611 N N . ILE A 1 73 ? -3.913 -11.606 -56.037 1.00 93.88 73 ILE A N 1
ATOM 612 C CA . ILE A 1 73 ? -3.716 -10.176 -55.786 1.00 93.88 73 ILE A CA 1
ATOM 613 C C . ILE A 1 73 ? -5.007 -9.447 -56.154 1.00 93.88 73 ILE A C 1
ATOM 615 O O . ILE A 1 73 ? -5.577 -9.671 -57.231 1.00 93.88 73 ILE A O 1
ATOM 619 N N . SER A 1 74 ? -5.473 -8.577 -55.259 1.00 94.25 74 SER A N 1
ATOM 620 C CA . SER A 1 74 ? -6.624 -7.723 -55.535 1.00 94.25 74 SER A CA 1
ATOM 621 C C . SER A 1 74 ? -6.279 -6.666 -56.583 1.00 94.25 74 SER A C 1
ATOM 623 O O . SER A 1 74 ? -5.125 -6.262 -56.728 1.00 94.25 74 SER A O 1
ATOM 625 N N . ASN A 1 75 ? -7.273 -6.179 -57.327 1.00 92.50 75 ASN A N 1
ATOM 626 C CA . ASN A 1 75 ? -7.059 -5.091 -58.284 1.00 92.50 75 ASN A CA 1
ATOM 627 C C . ASN A 1 75 ? -6.434 -3.867 -57.597 1.00 92.50 75 ASN A C 1
ATOM 629 O O . ASN A 1 75 ? -5.513 -3.266 -58.141 1.00 92.50 75 ASN A O 1
ATOM 633 N N . GLY A 1 76 ? -6.915 -3.520 -56.399 1.00 92.25 76 GLY A N 1
ATOM 634 C CA . GLY A 1 76 ? -6.402 -2.388 -55.629 1.00 92.25 76 GLY A CA 1
ATOM 635 C C . GLY A 1 76 ? -4.921 -2.539 -55.288 1.00 92.25 76 GLY A C 1
ATOM 636 O O . GLY A 1 76 ? -4.143 -1.626 -55.559 1.00 92.25 76 GLY A O 1
ATOM 637 N N . ASP A 1 77 ? -4.520 -3.696 -54.759 1.00 93.31 77 ASP A N 1
ATOM 638 C CA . ASP A 1 77 ? -3.125 -3.962 -54.383 1.00 93.31 77 ASP A CA 1
ATOM 639 C C . ASP A 1 77 ? -2.206 -4.027 -55.602 1.00 93.31 77 ASP A C 1
ATOM 641 O O . ASP A 1 77 ? -1.096 -3.501 -55.566 1.00 93.31 77 ASP A O 1
ATOM 645 N N . PHE A 1 78 ? -2.687 -4.609 -56.705 1.00 94.00 78 PHE A N 1
ATOM 646 C CA . PHE A 1 78 ? -1.959 -4.644 -57.970 1.00 94.00 78 PHE A CA 1
ATOM 647 C C . PHE A 1 78 ? -1.642 -3.228 -58.465 1.00 94.00 78 PHE A C 1
ATOM 649 O O . PHE A 1 78 ? -0.490 -2.921 -58.756 1.00 94.00 78 PHE A O 1
ATOM 656 N N . TYR A 1 79 ? -2.631 -2.327 -58.490 1.00 91.06 79 TYR A N 1
ATOM 657 C CA . TYR A 1 79 ? -2.410 -0.949 -58.937 1.00 91.06 79 TYR A CA 1
ATOM 658 C C . TYR A 1 79 ? -1.573 -0.112 -57.966 1.00 91.06 79 TYR A C 1
ATOM 660 O O . TYR A 1 79 ? -0.847 0.774 -58.412 1.00 91.06 79 TYR A O 1
ATOM 668 N N . LYS A 1 80 ? -1.637 -0.403 -56.663 1.00 93.25 80 LYS A N 1
ATOM 669 C CA . LYS A 1 80 ? -0.763 0.203 -55.647 1.00 93.25 80 LYS A CA 1
ATOM 670 C C . LYS A 1 80 ? 0.642 -0.411 -55.613 1.00 93.25 80 LYS A C 1
ATOM 672 O O . LYS A 1 80 ? 1.477 0.061 -54.849 1.00 93.25 80 LYS A O 1
ATOM 677 N N . LYS A 1 81 ? 0.896 -1.451 -56.414 1.00 92.81 81 LYS A N 1
ATOM 678 C CA . LYS A 1 81 ? 2.133 -2.243 -56.439 1.00 92.81 81 LYS A CA 1
ATOM 679 C C . LYS A 1 81 ? 2.499 -2.888 -55.094 1.00 92.81 81 LYS A C 1
ATOM 681 O O . LYS A 1 81 ? 3.669 -3.009 -54.744 1.00 92.81 81 LYS A O 1
ATOM 686 N N . VAL A 1 82 ? 1.496 -3.332 -54.336 1.00 89.75 82 VAL A N 1
ATOM 687 C CA . VAL A 1 82 ? 1.671 -3.979 -53.025 1.00 89.75 82 VAL A CA 1
ATOM 688 C C . VAL A 1 82 ? 1.520 -5.493 -53.180 1.00 89.75 82 VAL A C 1
ATOM 690 O O . VAL A 1 82 ? 0.457 -6.064 -52.947 1.00 89.75 82 VAL A O 1
ATOM 693 N N . PHE A 1 83 ? 2.581 -6.180 -53.609 1.00 86.62 83 PHE A N 1
ATOM 694 C CA . PHE A 1 83 ? 2.539 -7.627 -53.853 1.00 86.62 83 PHE A CA 1
ATOM 695 C C . PHE A 1 83 ? 3.726 -8.385 -53.240 1.00 86.62 83 PHE A C 1
ATOM 697 O O . PHE A 1 83 ? 4.626 -8.859 -53.920 1.00 86.62 83 PHE A O 1
ATOM 704 N N . HIS A 1 84 ? 3.687 -8.572 -51.919 1.00 85.12 84 HIS A N 1
ATOM 705 C CA . HIS A 1 84 ? 4.687 -9.370 -51.194 1.00 85.12 84 HIS A CA 1
ATOM 706 C C . HIS A 1 84 ? 4.494 -10.883 -51.393 1.00 85.12 84 HIS A C 1
ATOM 708 O O . HIS A 1 84 ? 3.364 -11.387 -51.375 1.00 85.12 84 HIS A O 1
ATOM 714 N N . CYS A 1 85 ? 5.593 -11.605 -51.599 1.00 88.12 85 CYS A N 1
ATOM 715 C CA . CYS A 1 85 ? 5.629 -13.046 -51.834 1.00 88.12 85 CYS A CA 1
ATOM 716 C C . CYS A 1 85 ? 5.694 -13.779 -50.485 1.00 88.12 85 CYS A C 1
ATOM 718 O O . CYS A 1 85 ? 6.751 -13.793 -49.870 1.00 88.12 85 CYS A O 1
ATOM 720 N N . TYR A 1 86 ? 4.601 -14.419 -50.041 1.00 84.50 86 TYR A N 1
ATOM 721 C CA . TYR A 1 86 ? 4.547 -15.074 -48.718 1.00 84.50 86 TYR A CA 1
ATOM 722 C C . TYR A 1 86 ? 5.682 -16.086 -48.507 1.00 84.50 86 TYR A C 1
ATOM 724 O O . TYR A 1 86 ? 6.277 -16.121 -47.438 1.00 84.50 86 TYR A O 1
ATOM 732 N N . GLY A 1 87 ? 6.007 -16.886 -49.531 1.00 86.19 87 GLY A N 1
ATOM 733 C CA . GLY A 1 87 ? 7.116 -17.841 -49.461 1.00 86.19 87 GLY A CA 1
ATOM 734 C C . GLY A 1 87 ? 8.477 -17.162 -49.277 1.00 86.19 87 GLY A C 1
ATOM 735 O O . GLY A 1 87 ? 9.288 -17.623 -48.483 1.00 86.19 87 GLY A O 1
ATOM 736 N N . CYS A 1 88 ? 8.712 -16.025 -49.939 1.00 88.56 88 CYS A N 1
ATOM 737 C CA . CYS A 1 88 ? 9.932 -15.242 -49.720 1.00 88.56 88 CYS A CA 1
ATOM 738 C C . CYS A 1 88 ? 9.954 -14.557 -48.358 1.00 88.56 88 CYS A C 1
ATOM 740 O O . CYS A 1 88 ? 11.026 -14.441 -47.775 1.00 88.56 88 CYS A O 1
ATOM 742 N N . ASP A 1 89 ? 8.798 -14.121 -47.853 1.00 87.75 89 ASP A N 1
ATOM 743 C CA . ASP A 1 89 ? 8.710 -13.547 -46.514 1.00 87.75 89 ASP A CA 1
ATOM 744 C C . ASP A 1 89 ? 9.124 -14.593 -45.470 1.00 87.75 89 ASP A C 1
ATOM 746 O O . ASP A 1 89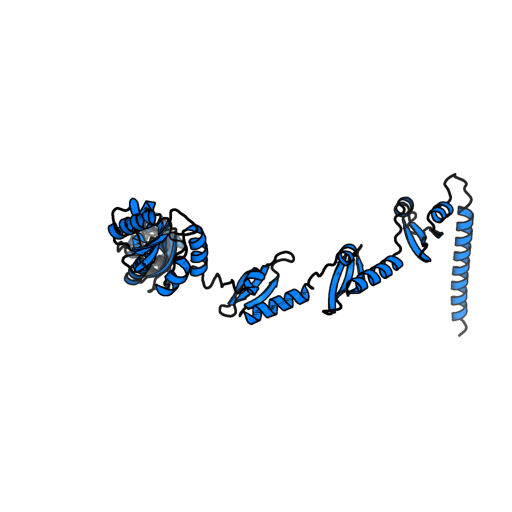 ? 9.920 -14.279 -44.598 1.00 87.75 89 ASP A O 1
ATOM 750 N N . VAL A 1 90 ? 8.665 -15.846 -45.592 1.00 90.44 90 VAL A N 1
ATOM 751 C CA . VAL A 1 90 ? 9.058 -16.935 -44.677 1.00 90.44 90 VAL A CA 1
ATOM 752 C C . VAL A 1 90 ? 10.569 -17.178 -44.705 1.00 90.44 90 VAL A C 1
ATOM 754 O O . VAL A 1 90 ? 11.190 -17.139 -43.649 1.00 90.44 90 VAL A O 1
ATOM 757 N N . LEU A 1 91 ? 11.170 -17.325 -45.892 1.00 92.19 91 LEU A N 1
ATOM 758 C CA . LEU A 1 91 ? 12.623 -17.512 -46.026 1.00 92.19 91 LEU A CA 1
ATOM 759 C C . LEU A 1 91 ? 13.419 -16.334 -45.439 1.00 92.19 91 LEU A C 1
ATOM 761 O O . LEU A 1 91 ? 14.453 -16.519 -44.800 1.00 92.19 91 LEU A O 1
ATOM 765 N N . LEU A 1 92 ? 12.933 -15.104 -45.636 1.00 93.25 92 LEU A N 1
ATOM 766 C CA . LEU A 1 92 ? 13.535 -13.915 -45.038 1.00 93.25 92 LEU A CA 1
ATOM 767 C C . LEU A 1 92 ? 13.432 -13.948 -43.507 1.00 93.25 92 LEU A C 1
ATOM 769 O O . LEU A 1 92 ? 14.381 -13.572 -42.827 1.00 93.25 92 LEU A O 1
ATOM 773 N N . TRP A 1 93 ? 12.300 -14.388 -42.955 1.00 94.69 93 TRP A N 1
ATOM 774 C CA . TRP A 1 93 ? 12.084 -14.445 -41.508 1.00 94.69 93 TRP A CA 1
ATOM 775 C C . TRP A 1 93 ? 12.894 -15.552 -40.839 1.00 94.69 93 TRP A C 1
ATOM 777 O O . TRP A 1 93 ? 13.346 -15.349 -39.716 1.00 94.69 93 TRP A O 1
ATOM 787 N N . GLU A 1 94 ? 13.088 -16.687 -41.510 1.00 95.88 94 GLU A N 1
ATOM 788 C CA . GLU A 1 94 ? 13.994 -17.755 -41.074 1.00 95.88 94 GLU A CA 1
ATOM 789 C C . GLU A 1 94 ? 15.424 -17.230 -40.959 1.00 95.88 94 GLU A C 1
ATOM 791 O O . GLU A 1 94 ? 16.036 -17.345 -39.899 1.00 95.88 94 GLU A O 1
ATOM 796 N N . LYS A 1 95 ? 15.912 -16.544 -42.000 1.00 96.12 95 LYS A N 1
ATOM 797 C CA . LYS A 1 95 ? 17.244 -15.933 -41.991 1.00 96.12 95 LYS A CA 1
ATOM 798 C C . LYS A 1 95 ? 17.391 -14.856 -40.908 1.00 96.12 95 LYS A C 1
ATOM 800 O O . LYS A 1 95 ? 18.373 -14.843 -40.174 1.00 96.12 95 LYS A O 1
ATOM 805 N N . GLU A 1 96 ? 16.411 -13.958 -40.781 1.00 95.44 96 GLU A N 1
ATOM 806 C CA . GLU A 1 96 ? 16.418 -12.912 -39.745 1.00 95.44 96 GLU A CA 1
ATOM 807 C C . GLU A 1 96 ? 16.361 -13.495 -38.324 1.00 95.44 96 GLU A C 1
ATOM 809 O O . GLU A 1 96 ? 16.907 -12.893 -37.400 1.00 95.44 96 GLU A O 1
ATOM 814 N N . ALA A 1 97 ? 15.696 -14.638 -38.133 1.00 95.69 97 ALA A N 1
ATOM 815 C CA . ALA A 1 97 ? 15.667 -15.349 -36.860 1.00 95.69 97 ALA A CA 1
ATOM 816 C C . ALA A 1 97 ? 17.036 -15.961 -36.535 1.00 95.69 97 ALA A C 1
ATOM 818 O O . ALA A 1 97 ? 17.535 -15.757 -35.429 1.00 95.69 97 ALA A O 1
ATOM 819 N N . GLU A 1 98 ? 17.661 -16.635 -37.503 1.00 95.75 98 GLU A N 1
ATOM 820 C CA . GLU A 1 98 ? 18.981 -17.257 -37.353 1.00 95.75 98 GLU A CA 1
ATOM 821 C C . GLU A 1 98 ? 20.055 -16.220 -36.985 1.00 95.75 98 GLU A C 1
ATOM 823 O O . GLU A 1 98 ? 20.798 -16.407 -36.022 1.00 95.75 98 GLU A O 1
ATOM 828 N N . GLU A 1 99 ? 20.059 -15.057 -37.649 1.00 95.31 99 GLU A N 1
ATOM 829 C CA . GLU A 1 99 ? 20.947 -13.922 -37.330 1.00 95.31 99 GLU A CA 1
ATOM 830 C C . GLU A 1 99 ? 20.773 -13.379 -35.894 1.00 95.31 99 GLU A C 1
ATOM 832 O O . GLU A 1 99 ? 21.607 -12.611 -35.404 1.00 95.31 99 GLU A O 1
ATOM 837 N N . LYS A 1 100 ? 19.675 -13.736 -35.217 1.00 95.12 100 LYS A N 1
ATOM 838 C CA . LYS A 1 100 ? 19.338 -13.327 -33.846 1.00 95.12 100 LYS A CA 1
ATOM 839 C C . LYS A 1 100 ? 19.331 -14.482 -32.851 1.00 95.12 100 LYS A C 1
ATOM 841 O O . LYS A 1 100 ? 18.793 -14.310 -31.758 1.00 95.12 100 LYS A O 1
ATOM 846 N N . ASP A 1 101 ? 19.929 -15.611 -33.221 1.00 95.00 101 ASP A N 1
ATOM 847 C CA . ASP A 1 101 ? 19.967 -16.838 -32.426 1.00 95.00 101 ASP A CA 1
ATOM 848 C C . ASP A 1 101 ? 18.565 -17.338 -32.022 1.00 95.00 101 ASP A C 1
ATOM 850 O O . ASP A 1 101 ? 18.268 -17.703 -30.879 1.00 95.00 101 ASP A O 1
ATOM 854 N N . MET A 1 102 ? 17.657 -17.315 -32.999 1.00 96.50 102 MET A N 1
ATOM 855 C CA . MET A 1 102 ? 16.302 -17.838 -32.884 1.00 96.50 102 MET A CA 1
ATOM 856 C C . MET A 1 102 ? 15.993 -18.794 -34.030 1.00 96.50 102 MET A C 1
ATOM 858 O O . MET A 1 102 ? 16.524 -18.674 -35.130 1.00 96.50 102 MET A O 1
ATOM 862 N N . THR A 1 103 ? 15.046 -19.694 -33.799 1.00 97.06 103 THR A N 1
ATOM 863 C CA . THR A 1 103 ? 14.472 -20.559 -34.830 1.00 97.06 103 THR A CA 1
ATOM 864 C C . THR A 1 103 ? 13.061 -20.078 -35.165 1.00 97.06 103 THR A C 1
ATOM 866 O O . THR A 1 103 ? 12.211 -19.965 -34.279 1.00 97.06 103 THR A O 1
ATOM 869 N N . PHE A 1 104 ? 12.777 -19.775 -36.434 1.00 97.44 104 PHE A N 1
ATOM 870 C CA . PHE A 1 104 ? 11.410 -19.494 -36.883 1.00 97.44 104 PHE A CA 1
ATOM 871 C C . PHE A 1 104 ? 10.575 -20.782 -36.849 1.00 97.44 104 PHE A C 1
ATOM 873 O O . PHE A 1 104 ? 10.984 -21.799 -37.398 1.00 97.44 104 PHE A O 1
ATOM 880 N N . ILE A 1 105 ? 9.401 -20.746 -36.207 1.00 97.38 105 ILE A N 1
ATOM 881 C CA . ILE A 1 105 ? 8.501 -21.909 -36.133 1.00 97.38 105 ILE A CA 1
ATOM 882 C C . ILE A 1 105 ? 7.379 -21.782 -37.159 1.00 97.38 105 ILE A C 1
ATOM 884 O O . ILE A 1 105 ? 7.158 -22.674 -37.973 1.00 97.38 105 ILE A O 1
ATOM 888 N N . LYS A 1 106 ? 6.594 -20.702 -37.071 1.00 96.00 106 LYS A N 1
ATOM 889 C CA . LYS A 1 106 ? 5.454 -20.476 -37.965 1.00 96.00 106 LYS A CA 1
ATOM 890 C C . LYS A 1 106 ? 4.994 -19.031 -37.948 1.00 96.00 106 LYS A C 1
ATOM 892 O O . LYS A 1 106 ? 5.108 -18.324 -36.946 1.00 96.00 106 LYS A O 1
ATOM 897 N N . LYS A 1 107 ? 4.357 -18.618 -39.037 1.00 94.69 107 LYS A N 1
ATOM 898 C CA . LYS A 1 107 ? 3.625 -17.353 -39.105 1.00 94.69 107 LYS A CA 1
ATOM 899 C C . LYS A 1 107 ? 2.281 -17.472 -38.382 1.00 94.69 107 LYS A C 1
ATOM 901 O O . LYS A 1 107 ? 1.629 -18.510 -38.471 1.00 94.69 107 LYS A O 1
ATOM 906 N N . ILE A 1 108 ? 1.883 -16.415 -37.671 1.00 94.62 108 ILE A N 1
ATOM 907 C CA . ILE A 1 108 ? 0.598 -16.350 -36.959 1.00 94.62 108 ILE A CA 1
ATOM 908 C C . ILE A 1 108 ? -0.378 -15.464 -37.736 1.00 94.62 108 ILE A C 1
ATOM 910 O O . ILE A 1 108 ? -1.257 -15.986 -38.412 1.00 94.62 108 ILE A O 1
ATOM 914 N N . ASP A 1 109 ? -0.210 -14.142 -37.671 1.00 89.56 109 ASP A N 1
ATOM 915 C CA . ASP A 1 109 ? -1.091 -13.169 -38.326 1.00 89.56 109 ASP A CA 1
ATOM 916 C C . ASP A 1 109 ? -0.327 -11.877 -38.654 1.00 89.56 109 ASP A C 1
ATOM 918 O O . ASP A 1 109 ? 0.555 -11.452 -37.901 1.00 89.56 109 ASP A O 1
ATOM 922 N N . GLY A 1 110 ? -0.653 -11.263 -39.792 1.00 88.19 110 GLY A N 1
ATOM 923 C CA . GLY A 1 110 ? 0.002 -10.062 -40.304 1.00 88.19 110 GLY A CA 1
ATOM 924 C C . GLY A 1 110 ? 1.525 -10.211 -40.382 1.00 88.19 110 GLY A C 1
ATOM 925 O O . GLY A 1 110 ? 2.051 -11.093 -41.065 1.00 88.19 110 GLY A O 1
ATOM 926 N N . GLU A 1 111 ? 2.230 -9.335 -39.668 1.00 89.94 111 GLU A N 1
ATOM 927 C CA . GLU A 1 111 ? 3.694 -9.328 -39.549 1.00 89.94 111 GLU A CA 1
ATOM 928 C C . GLU A 1 111 ? 4.208 -10.091 -38.317 1.00 89.94 111 GLU A C 1
ATOM 930 O O . GLU A 1 111 ? 5.384 -9.968 -37.975 1.00 89.94 111 GLU A O 1
ATOM 935 N N . LYS A 1 112 ? 3.349 -10.839 -37.608 1.00 95.38 112 LYS A N 1
ATOM 936 C CA . LYS A 1 112 ? 3.728 -11.602 -36.412 1.00 95.38 112 LYS A CA 1
ATOM 937 C C . LYS A 1 112 ? 4.009 -13.067 -36.729 1.00 95.38 112 LYS A C 1
ATOM 939 O O . LYS A 1 112 ? 3.263 -13.733 -37.453 1.00 95.38 112 LYS A O 1
ATOM 944 N N . ALA A 1 113 ? 5.041 -13.589 -36.086 1.00 96.25 113 ALA A N 1
ATOM 945 C CA . ALA A 1 113 ? 5.455 -14.978 -36.155 1.00 96.25 113 ALA A CA 1
ATOM 946 C C . ALA A 1 113 ? 5.856 -15.507 -34.779 1.00 96.25 113 ALA A C 1
ATOM 948 O O . ALA A 1 113 ? 6.185 -14.744 -33.869 1.00 96.25 113 ALA A O 1
ATOM 949 N N . LEU A 1 114 ? 5.784 -16.827 -34.647 1.00 96.38 114 LEU A N 1
ATOM 950 C CA . LEU A 1 114 ? 6.281 -17.578 -33.509 1.00 96.38 114 LEU A CA 1
ATOM 951 C C . LEU A 1 114 ? 7.735 -17.969 -33.775 1.00 96.38 114 LEU A C 1
ATOM 953 O O . LEU A 1 114 ? 8.031 -18.598 -34.792 1.00 96.38 114 LEU A O 1
ATOM 957 N N . TYR A 1 115 ? 8.604 -17.623 -32.838 1.00 96.62 115 TYR A N 1
ATOM 958 C CA . TYR A 1 115 ? 10.025 -17.943 -32.846 1.00 96.62 115 TYR A CA 1
ATOM 959 C C . TYR A 1 115 ? 10.368 -18.725 -31.580 1.00 96.62 115 TYR A C 1
ATOM 961 O O . TYR A 1 115 ? 9.720 -18.535 -30.554 1.00 96.62 115 TYR A O 1
ATOM 969 N N . GLN A 1 116 ? 11.388 -19.570 -31.629 1.00 96.62 116 GLN A N 1
ATOM 970 C CA . GLN A 1 116 ? 11.986 -20.215 -30.464 1.00 96.62 116 GLN A CA 1
ATOM 971 C C . GLN A 1 116 ? 13.363 -19.614 -30.210 1.00 96.62 116 GLN A C 1
ATOM 973 O O . GLN A 1 116 ? 14.172 -19.526 -31.127 1.00 96.62 116 GLN A O 1
ATOM 978 N N . LEU A 1 117 ? 13.637 -19.205 -28.975 1.00 95.69 117 LEU A N 1
ATOM 979 C CA . LEU A 1 117 ? 14.961 -18.733 -28.574 1.00 95.69 117 LEU A CA 1
ATOM 980 C C . LEU A 1 117 ? 15.893 -19.938 -28.426 1.00 95.69 117 LEU A C 1
ATOM 982 O O . LEU A 1 117 ? 15.565 -20.881 -27.705 1.00 95.69 117 LEU A O 1
ATOM 986 N N . ASN A 1 118 ? 17.049 -19.932 -29.089 1.00 94.88 118 ASN A N 1
ATOM 987 C CA . ASN A 1 118 ? 17.913 -21.112 -29.107 1.00 94.88 118 ASN A CA 1
ATOM 988 C C . ASN A 1 118 ? 18.582 -21.380 -27.751 1.00 94.88 118 ASN A C 1
ATOM 990 O O . ASN A 1 118 ? 18.744 -22.551 -27.401 1.00 94.88 118 ASN A O 1
ATOM 994 N N . GLU A 1 119 ? 18.904 -20.327 -26.993 1.00 93.75 119 GLU A N 1
ATOM 995 C CA . GLU A 1 119 ? 19.555 -20.402 -25.677 1.00 93.75 119 GLU A CA 1
ATOM 996 C C . GLU A 1 119 ? 18.673 -21.094 -24.623 1.00 93.75 119 GLU A C 1
ATOM 998 O O . GLU A 1 119 ? 19.125 -22.007 -23.940 1.00 93.75 119 GLU A O 1
ATOM 1003 N N . CYS A 1 120 ? 17.394 -20.714 -24.520 1.00 94.25 120 CYS A N 1
ATOM 1004 C CA . CYS A 1 120 ? 16.491 -21.213 -23.474 1.00 94.25 120 CYS A CA 1
ATOM 1005 C C . CYS A 1 120 ? 15.344 -22.103 -23.968 1.00 94.25 120 CYS A C 1
ATOM 1007 O O . CYS A 1 120 ? 14.565 -22.599 -23.163 1.00 94.25 120 CYS A O 1
ATOM 1009 N N . LYS A 1 121 ? 15.207 -22.296 -25.284 1.00 95.75 121 LYS A N 1
ATOM 1010 C CA . LYS A 1 121 ? 14.141 -23.079 -25.943 1.00 95.75 121 LYS A CA 1
ATOM 1011 C C . LYS A 1 121 ? 12.709 -22.568 -25.740 1.00 95.75 121 LYS A C 1
ATOM 1013 O O . LYS A 1 121 ? 11.775 -23.160 -26.287 1.00 95.75 121 LYS A O 1
ATOM 1018 N N . HIS A 1 122 ? 12.520 -21.448 -25.049 1.00 95.19 122 HIS A N 1
ATOM 1019 C CA . HIS A 1 122 ? 11.221 -20.798 -24.908 1.00 95.19 122 HIS A CA 1
ATOM 1020 C C . HIS A 1 122 ? 10.749 -20.185 -26.229 1.00 95.19 122 HIS A C 1
ATOM 1022 O O . HIS A 1 122 ? 11.546 -19.714 -27.047 1.00 95.19 122 HIS A O 1
ATOM 1028 N N . SER A 1 123 ? 9.433 -20.193 -26.438 1.00 96.06 123 SER A N 1
ATOM 1029 C CA . SER A 1 123 ? 8.807 -19.668 -27.653 1.00 96.06 123 SER A CA 1
ATOM 1030 C C . SER A 1 123 ? 8.239 -18.270 -27.426 1.00 96.06 123 SER A C 1
ATOM 1032 O O . SER A 1 123 ? 7.665 -17.976 -26.385 1.00 96.06 123 SER A O 1
ATOM 1034 N N . ILE A 1 124 ? 8.367 -17.397 -28.418 1.00 94.81 124 ILE A N 1
ATOM 1035 C CA . ILE A 1 124 ? 7.971 -15.994 -28.342 1.00 94.81 124 ILE A CA 1
ATOM 1036 C C . ILE A 1 124 ? 7.291 -15.557 -29.638 1.00 94.81 124 ILE A C 1
ATOM 1038 O O . ILE A 1 124 ? 7.726 -15.883 -30.742 1.00 94.81 124 ILE A O 1
ATOM 1042 N N . VAL A 1 125 ? 6.217 -14.776 -29.506 1.00 95.25 125 VAL A N 1
ATOM 1043 C CA . VAL A 1 125 ? 5.553 -14.137 -30.645 1.00 95.25 125 VAL A CA 1
ATOM 1044 C C . VAL A 1 125 ? 6.145 -12.750 -30.871 1.00 95.25 125 VAL A C 1
ATOM 1046 O O . VAL A 1 125 ? 5.947 -11.843 -30.060 1.00 95.25 125 VAL A O 1
ATOM 1049 N N . LEU A 1 126 ? 6.836 -12.563 -31.994 1.00 94.94 126 LEU A N 1
ATOM 1050 C CA . LEU A 1 126 ? 7.422 -11.283 -32.386 1.00 94.94 126 LEU A CA 1
ATOM 1051 C C . LEU A 1 126 ? 6.876 -10.816 -33.730 1.00 94.94 126 LEU A C 1
ATOM 1053 O O . LEU A 1 126 ? 6.509 -11.608 -34.591 1.00 94.94 126 LEU A O 1
ATOM 1057 N N . GLY A 1 127 ? 6.846 -9.496 -33.904 1.00 95.00 127 GLY A N 1
ATOM 1058 C CA . GLY A 1 127 ? 6.751 -8.907 -35.237 1.00 95.00 127 GLY A CA 1
ATOM 1059 C C . GLY A 1 127 ? 8.113 -8.963 -35.928 1.00 95.00 127 GLY A C 1
ATOM 1060 O O . GLY A 1 127 ? 9.128 -8.799 -35.252 1.00 95.00 127 GLY A O 1
ATOM 1061 N N . THR A 1 128 ? 8.152 -9.111 -37.247 1.00 92.00 128 THR A N 1
ATOM 1062 C CA . THR A 1 128 ? 9.399 -9.131 -38.048 1.00 92.00 128 THR A CA 1
ATOM 1063 C C . THR A 1 128 ? 10.314 -7.945 -37.744 1.00 92.00 128 THR A C 1
ATOM 1065 O O . THR A 1 128 ? 11.503 -8.092 -37.468 1.00 92.00 128 THR A O 1
ATOM 1068 N N . PHE A 1 129 ? 9.731 -6.749 -37.665 1.00 93.94 129 PHE A N 1
ATOM 1069 C CA . PHE A 1 129 ? 10.433 -5.533 -37.272 1.00 93.94 129 PHE A CA 1
ATOM 1070 C C . PHE A 1 129 ? 11.117 -5.644 -35.897 1.00 93.94 129 PHE A C 1
ATOM 1072 O O . PHE A 1 129 ? 12.207 -5.102 -35.694 1.00 93.94 129 PHE A O 1
ATOM 1079 N N . HIS A 1 130 ? 10.500 -6.351 -34.947 1.00 94.12 130 HIS A N 1
ATOM 1080 C CA . HIS A 1 130 ? 11.064 -6.569 -33.616 1.00 94.12 130 HIS A CA 1
ATOM 1081 C C . HIS A 1 130 ? 12.193 -7.599 -33.610 1.00 94.12 130 HIS A C 1
ATOM 1083 O O . HIS A 1 130 ? 13.111 -7.427 -32.813 1.00 94.12 130 HIS A O 1
ATOM 1089 N N . VAL A 1 131 ? 12.166 -8.605 -34.493 1.00 94.56 131 VAL A N 1
ATOM 1090 C CA . VAL A 1 131 ? 13.278 -9.557 -34.669 1.00 94.56 131 VAL A CA 1
ATOM 1091 C C . VAL A 1 131 ? 14.522 -8.813 -35.151 1.00 94.56 131 VAL A C 1
ATOM 1093 O O . VAL A 1 131 ? 15.566 -8.854 -34.505 1.00 94.56 131 VAL A O 1
ATOM 1096 N N . ARG A 1 132 ? 14.393 -7.980 -36.190 1.00 93.81 132 ARG A N 1
ATOM 1097 C CA . ARG A 1 132 ? 15.511 -7.162 -36.708 1.00 93.81 132 ARG A CA 1
ATOM 1098 C C . ARG A 1 132 ? 16.128 -6.260 -35.640 1.00 93.81 132 ARG A C 1
ATOM 1100 O O . ARG A 1 132 ? 17.349 -6.130 -35.540 1.00 93.81 132 ARG A O 1
ATOM 1107 N N . LYS A 1 133 ? 15.276 -5.643 -34.814 1.00 92.56 133 LYS A N 1
ATOM 1108 C CA . LYS A 1 133 ? 15.680 -4.761 -33.707 1.00 92.56 133 LYS A CA 1
ATOM 1109 C C . LYS A 1 133 ? 15.976 -5.495 -32.401 1.00 92.56 133 LYS A C 1
ATOM 1111 O O . LYS A 1 133 ? 16.197 -4.829 -31.387 1.00 92.56 133 LYS A O 1
ATOM 1116 N N . TYR A 1 134 ? 15.979 -6.824 -32.394 1.00 89.31 134 TYR A N 1
ATOM 1117 C CA . TYR A 1 134 ? 16.243 -7.591 -31.190 1.00 89.31 134 TYR A CA 1
ATOM 1118 C C . TYR A 1 134 ? 17.694 -7.353 -30.757 1.00 89.31 134 TYR A C 1
ATOM 1120 O O . TYR A 1 134 ? 18.646 -7.789 -31.404 1.00 89.31 134 TYR A O 1
ATOM 1128 N N . LYS A 1 135 ? 17.851 -6.561 -29.693 1.00 81.56 135 LYS A N 1
ATOM 1129 C CA . LYS A 1 135 ? 19.103 -6.328 -28.973 1.00 81.56 135 LYS A CA 1
ATOM 1130 C C . LYS A 1 135 ? 18.888 -6.882 -27.573 1.00 81.56 135 LYS A C 1
ATOM 1132 O O . LYS A 1 135 ? 18.265 -6.203 -26.761 1.00 81.56 135 LYS A O 1
ATOM 1137 N N . ASN A 1 136 ? 19.313 -8.122 -27.341 1.00 66.44 136 ASN A N 1
ATOM 1138 C CA . ASN A 1 136 ? 19.367 -8.772 -26.026 1.00 66.44 136 ASN A CA 1
ATOM 1139 C C . ASN A 1 136 ? 18.124 -8.536 -25.155 1.00 66.44 136 ASN A C 1
ATOM 1141 O O . ASN A 1 136 ? 18.237 -8.099 -24.007 1.00 66.44 136 ASN A O 1
ATOM 1145 N N . ARG A 1 137 ? 16.917 -8.772 -25.690 1.00 70.31 137 ARG A N 1
ATOM 1146 C CA . ARG A 1 137 ? 15.761 -8.841 -24.793 1.00 70.31 137 ARG A CA 1
ATOM 1147 C C . ARG A 1 137 ? 15.859 -10.151 -24.022 1.00 70.31 137 ARG A C 1
ATOM 1149 O O . ARG A 1 137 ? 16.087 -11.208 -24.599 1.00 70.31 137 ARG A O 1
ATOM 1156 N N . TYR A 1 138 ? 15.713 -10.042 -22.713 1.00 83.00 138 TYR A N 1
ATOM 1157 C CA . TYR A 1 138 ? 15.549 -11.178 -21.823 1.00 83.00 138 TYR A CA 1
ATOM 1158 C C . TYR A 1 138 ? 14.308 -11.964 -22.256 1.00 83.00 138 TYR A C 1
ATOM 1160 O O . TYR A 1 138 ? 13.250 -11.378 -22.502 1.00 83.00 138 TYR A O 1
ATOM 1168 N N . CYS A 1 139 ? 14.444 -13.286 -22.352 1.00 91.19 139 CYS A N 1
ATOM 1169 C CA . CYS A 1 139 ? 13.294 -14.173 -22.435 1.00 91.19 139 CYS A CA 1
ATOM 1170 C C . CYS A 1 139 ? 12.398 -13.919 -21.213 1.00 91.19 139 CYS A C 1
ATOM 1172 O O . CYS A 1 139 ? 12.885 -13.929 -20.081 1.00 91.19 139 CYS A O 1
ATOM 1174 N N . GLU A 1 140 ? 11.107 -13.650 -21.427 1.00 91.19 140 GLU A N 1
ATOM 1175 C CA . GLU A 1 140 ? 10.191 -13.343 -20.322 1.00 91.19 140 GLU A CA 1
ATOM 1176 C C . GLU A 1 140 ? 10.035 -14.533 -19.370 1.00 91.19 140 GLU A C 1
ATOM 1178 O O . GLU A 1 140 ? 10.022 -14.333 -18.157 1.00 91.19 140 GLU A O 1
ATOM 1183 N N . GLU A 1 141 ? 10.017 -15.754 -19.903 1.00 93.50 141 GLU A N 1
ATOM 1184 C CA . GLU A 1 141 ? 9.948 -16.987 -19.115 1.00 93.50 141 GLU A CA 1
ATOM 1185 C C . GLU A 1 141 ? 11.215 -17.171 -18.264 1.00 93.50 141 GLU A C 1
ATOM 1187 O O . GLU A 1 141 ? 11.103 -17.284 -17.044 1.00 93.50 141 GLU A O 1
ATOM 1192 N N . CYS A 1 142 ? 12.416 -17.030 -18.844 1.00 93.88 142 CYS A N 1
ATOM 1193 C CA . CYS A 1 142 ? 13.669 -17.074 -18.071 1.00 93.88 142 CYS A CA 1
ATOM 1194 C C . CYS A 1 142 ? 13.741 -15.980 -17.002 1.00 93.88 142 CYS A C 1
ATOM 1196 O O . CYS A 1 142 ? 14.225 -16.208 -15.899 1.00 93.88 142 CYS A O 1
ATOM 1198 N N . HIS A 1 143 ? 13.262 -14.774 -17.309 1.00 92.69 143 HIS A N 1
ATOM 1199 C CA . HIS A 1 143 ? 13.224 -13.694 -16.330 1.00 92.69 143 HIS A CA 1
ATOM 1200 C C . HIS A 1 143 ? 12.245 -14.005 -15.186 1.00 92.69 143 HIS A C 1
ATOM 1202 O O . HIS A 1 143 ? 12.524 -13.677 -14.036 1.00 92.69 143 HIS A O 1
ATOM 1208 N N . ILE A 1 144 ? 11.110 -14.655 -15.459 1.00 94.56 144 ILE A N 1
ATOM 1209 C CA . ILE A 1 144 ? 10.190 -15.120 -14.411 1.00 94.56 144 ILE A CA 1
ATOM 1210 C C . ILE A 1 144 ? 10.850 -16.205 -13.551 1.00 94.56 144 ILE A C 1
ATOM 1212 O O . ILE A 1 144 ? 10.717 -16.160 -12.329 1.00 94.56 144 ILE A O 1
ATOM 1216 N N . GLU A 1 145 ? 11.577 -17.146 -14.149 1.00 95.75 145 GLU A N 1
ATOM 1217 C CA . GLU A 1 145 ? 12.337 -18.168 -13.414 1.00 95.75 145 GLU A CA 1
ATOM 1218 C C . GLU A 1 145 ? 13.430 -17.552 -12.531 1.00 95.75 145 GLU A C 1
ATOM 1220 O O . GLU A 1 145 ? 13.526 -17.890 -11.350 1.00 95.75 145 GLU A O 1
ATOM 1225 N N . GLU A 1 146 ? 14.179 -16.575 -13.052 1.00 95.69 146 GLU A N 1
ATOM 1226 C CA . GLU A 1 146 ? 15.150 -15.795 -12.277 1.00 95.69 146 GLU A CA 1
ATOM 1227 C C . GLU A 1 146 ? 14.464 -15.120 -11.077 1.00 95.69 146 GLU A C 1
ATOM 1229 O O . GLU A 1 146 ? 14.932 -15.218 -9.942 1.00 95.69 146 GLU A O 1
ATOM 1234 N N . LEU A 1 147 ? 13.313 -14.470 -11.291 1.00 96.12 147 LEU A N 1
ATOM 1235 C CA . LEU A 1 147 ? 12.557 -13.830 -10.213 1.00 96.12 147 LEU A CA 1
ATOM 1236 C C . LEU A 1 147 ? 12.031 -14.829 -9.179 1.00 96.12 147 LEU A C 1
ATOM 1238 O O . LEU A 1 147 ? 12.018 -14.492 -7.996 1.00 96.12 147 LEU A O 1
ATOM 1242 N N . LYS A 1 148 ? 11.608 -16.028 -9.596 1.00 97.69 148 LYS A N 1
ATOM 1243 C CA . LYS A 1 148 ? 11.191 -17.110 -8.691 1.00 97.69 148 LYS A CA 1
ATOM 1244 C C . LYS A 1 148 ? 12.355 -17.584 -7.825 1.00 97.69 148 LYS A C 1
ATOM 1246 O O . LYS A 1 148 ? 12.190 -17.677 -6.614 1.00 97.69 148 LYS A O 1
ATOM 1251 N N . SER A 1 149 ? 13.527 -17.811 -8.418 1.00 97.56 149 SER A N 1
ATOM 1252 C CA . SER A 1 149 ? 14.738 -18.216 -7.690 1.00 97.56 149 SER A CA 1
ATOM 1253 C C . SER A 1 149 ? 15.192 -17.145 -6.685 1.00 97.56 149 SER A C 1
ATOM 1255 O O . SER A 1 149 ? 15.457 -17.433 -5.515 1.00 97.56 149 SER A O 1
ATOM 1257 N N . ILE A 1 150 ? 15.196 -15.874 -7.101 1.00 97.44 150 ILE A N 1
ATOM 1258 C CA . ILE A 1 150 ? 15.515 -14.749 -6.210 1.00 97.44 150 ILE A CA 1
ATOM 1259 C C . ILE A 1 150 ? 14.467 -14.609 -5.097 1.00 97.44 150 ILE A C 1
ATOM 1261 O O . ILE A 1 150 ? 14.824 -14.318 -3.963 1.00 97.44 150 ILE A O 1
ATOM 1265 N N . ALA A 1 151 ? 13.179 -14.803 -5.382 1.00 97.69 151 ALA A N 1
ATOM 1266 C CA . ALA A 1 151 ? 12.148 -14.785 -4.345 1.00 97.69 151 ALA A CA 1
ATOM 1267 C C . ALA A 1 151 ? 12.362 -15.909 -3.317 1.00 97.69 151 ALA A C 1
ATOM 1269 O O . ALA A 1 151 ? 12.364 -15.640 -2.115 1.00 97.69 151 ALA A O 1
ATOM 1270 N N . ASP A 1 152 ? 12.608 -17.132 -3.792 1.00 97.81 152 ASP A N 1
ATOM 1271 C CA . ASP A 1 152 ? 12.786 -18.329 -2.968 1.00 97.81 152 ASP A CA 1
ATOM 1272 C C . ASP A 1 152 ? 13.959 -18.181 -1.987 1.00 97.81 152 ASP A C 1
ATOM 1274 O O . ASP A 1 152 ? 13.776 -18.295 -0.773 1.00 97.81 152 ASP A O 1
ATOM 1278 N N . SER A 1 153 ? 15.131 -17.783 -2.499 1.00 97.44 153 SER A N 1
ATOM 1279 C CA . SER A 1 153 ? 16.331 -17.480 -1.695 1.00 97.44 153 SER A CA 1
ATOM 1280 C C . SER A 1 153 ? 16.136 -16.362 -0.662 1.00 97.44 153 SER A C 1
ATOM 1282 O O . SER A 1 153 ? 16.936 -16.221 0.261 1.00 97.44 153 SER A O 1
ATOM 1284 N N . ARG A 1 154 ? 15.067 -15.569 -0.789 1.00 97.12 154 ARG A N 1
ATOM 1285 C CA . ARG A 1 154 ? 14.749 -14.433 0.083 1.00 97.12 154 ARG A CA 1
ATOM 1286 C C . ARG A 1 154 ? 13.506 -14.663 0.943 1.00 97.12 154 ARG A C 1
ATOM 1288 O O . ARG A 1 154 ? 12.978 -13.717 1.527 1.00 97.12 154 ARG A O 1
ATOM 1295 N N . GLY A 1 155 ? 13.036 -15.908 1.036 1.00 96.94 155 GLY A N 1
ATOM 1296 C CA . GLY A 1 155 ? 11.896 -16.276 1.879 1.00 96.94 155 GLY A CA 1
ATOM 1297 C C . GLY A 1 155 ? 10.552 -15.745 1.367 1.00 96.94 155 GLY A C 1
ATOM 1298 O O . GLY A 1 155 ? 9.628 -15.521 2.157 1.00 96.94 155 GLY A O 1
ATOM 1299 N N . LEU A 1 156 ? 10.439 -15.531 0.056 1.00 98.00 156 LEU A N 1
ATOM 1300 C CA . LEU A 1 156 ? 9.218 -15.122 -0.626 1.00 98.00 156 LEU A CA 1
ATOM 1301 C C . LEU A 1 156 ? 8.751 -16.216 -1.592 1.00 98.00 156 LEU A C 1
ATOM 1303 O O . LEU A 1 156 ? 9.555 -16.888 -2.229 1.00 98.00 156 LEU A O 1
ATOM 1307 N N . ASP A 1 157 ? 7.442 -16.318 -1.786 1.00 98.06 157 ASP A N 1
ATOM 1308 C CA . ASP A 1 157 ? 6.859 -17.035 -2.914 1.00 98.06 157 ASP A CA 1
ATOM 1309 C C . ASP A 1 157 ? 6.502 -16.025 -4.007 1.00 98.06 157 ASP A C 1
ATOM 1311 O O . ASP A 1 157 ? 5.727 -15.095 -3.773 1.00 98.06 157 ASP A O 1
ATOM 1315 N N . PHE A 1 158 ? 7.053 -16.191 -5.208 1.00 98.12 158 PHE A N 1
ATOM 1316 C CA . PHE A 1 158 ? 6.602 -15.442 -6.380 1.00 98.12 158 PHE A CA 1
ATOM 1317 C C . PHE A 1 158 ? 5.238 -15.981 -6.828 1.00 98.12 158 PHE A C 1
ATOM 1319 O O . PHE A 1 158 ? 5.112 -17.174 -7.102 1.00 98.12 158 PHE A O 1
ATOM 1326 N N . ILE A 1 159 ? 4.233 -15.108 -6.922 1.00 97.69 159 ILE A N 1
ATOM 1327 C CA . ILE A 1 159 ? 2.892 -15.475 -7.395 1.00 97.69 159 ILE A CA 1
ATOM 1328 C C . ILE A 1 159 ? 2.780 -15.181 -8.889 1.00 97.69 159 ILE A C 1
ATOM 1330 O O . ILE A 1 159 ? 2.655 -16.093 -9.701 1.00 97.69 159 ILE A O 1
ATOM 1334 N N . GLU A 1 160 ? 2.854 -13.903 -9.257 1.00 96.94 160 GLU A N 1
ATOM 1335 C CA . GLU A 1 160 ? 2.653 -13.455 -10.634 1.00 96.94 160 GLU A CA 1
ATOM 1336 C C . GLU A 1 160 ? 3.312 -12.096 -10.898 1.00 96.94 160 GLU A C 1
ATOM 1338 O O . GLU A 1 160 ? 3.698 -11.365 -9.982 1.00 96.94 160 GLU A O 1
ATOM 1343 N N . LYS A 1 161 ? 3.430 -11.726 -12.174 1.00 95.94 161 LYS A N 1
ATOM 1344 C CA . LYS A 1 161 ? 3.863 -10.387 -12.589 1.00 95.94 161 LYS A CA 1
ATOM 1345 C C . LYS A 1 161 ? 2.657 -9.443 -12.528 1.00 95.94 161 LYS A C 1
ATOM 1347 O O . LYS A 1 161 ? 1.606 -9.776 -13.059 1.00 95.94 161 LYS A O 1
ATOM 1352 N N . ALA A 1 162 ? 2.799 -8.272 -11.903 1.00 92.50 162 ALA A N 1
ATOM 1353 C CA . ALA A 1 162 ? 1.651 -7.400 -11.614 1.00 92.50 162 ALA A CA 1
ATOM 1354 C C . ALA A 1 162 ? 1.007 -6.796 -12.879 1.00 92.50 162 ALA A C 1
ATOM 1356 O O . ALA A 1 162 ? -0.185 -6.514 -12.907 1.00 92.50 162 ALA A O 1
ATOM 1357 N N . ASP A 1 163 ? 1.806 -6.579 -13.920 1.00 85.81 163 ASP A N 1
ATOM 1358 C CA . ASP A 1 163 ? 1.389 -6.185 -15.263 1.00 85.81 163 ASP A CA 1
ATOM 1359 C C . ASP A 1 163 ? 2.526 -6.529 -16.253 1.00 85.81 163 ASP A C 1
ATOM 1361 O O . ASP A 1 163 ? 3.702 -6.645 -15.896 1.00 85.81 163 ASP A O 1
ATOM 1365 N N . GLY A 1 164 ? 2.204 -6.702 -17.538 1.00 78.56 164 GLY A N 1
ATOM 1366 C CA . GLY A 1 164 ? 3.211 -7.068 -18.545 1.00 78.56 164 GLY A CA 1
ATOM 1367 C C . GLY A 1 164 ? 4.336 -6.031 -18.708 1.00 78.56 164 GLY A C 1
ATOM 1368 O O . GLY A 1 164 ? 5.421 -6.377 -19.180 1.00 78.56 164 GLY A O 1
ATOM 1369 N N . LYS A 1 165 ? 4.107 -4.773 -18.294 1.00 81.38 165 LYS A N 1
ATOM 1370 C CA . LYS A 1 165 ? 5.009 -3.632 -18.536 1.00 81.38 165 LYS A CA 1
ATOM 1371 C C . LYS A 1 165 ? 5.742 -3.094 -17.305 1.00 81.38 165 LYS A C 1
ATOM 1373 O O . LYS A 1 165 ? 6.790 -2.475 -17.492 1.00 81.38 165 LYS A O 1
ATOM 1378 N N . SER A 1 166 ? 5.244 -3.252 -16.078 1.00 87.31 166 SER A N 1
ATOM 1379 C CA . SER A 1 166 ? 5.942 -2.709 -14.909 1.00 87.31 166 SER A CA 1
ATOM 1380 C C . SER A 1 166 ? 7.047 -3.638 -14.425 1.00 87.31 166 SER A C 1
ATOM 1382 O O . SER A 1 166 ? 7.122 -4.831 -14.719 1.00 87.31 166 SER A O 1
ATOM 1384 N N . ARG A 1 167 ? 7.933 -3.050 -13.622 1.00 93.81 167 ARG A N 1
ATOM 1385 C CA . ARG A 1 167 ? 8.979 -3.754 -12.879 1.00 93.81 167 ARG A CA 1
ATOM 1386 C C . ARG A 1 167 ? 8.457 -4.250 -11.527 1.00 93.81 167 ARG A C 1
ATOM 1388 O O . ARG A 1 167 ? 9.208 -4.231 -10.552 1.00 93.81 167 ARG A O 1
ATOM 1395 N N . LYS A 1 168 ? 7.169 -4.590 -11.433 1.00 96.50 168 LYS A N 1
ATOM 1396 C CA . LYS A 1 168 ? 6.529 -5.069 -10.206 1.00 96.50 168 LYS A CA 1
ATOM 1397 C C . LYS A 1 168 ? 6.026 -6.495 -10.379 1.00 96.50 168 LYS A C 1
ATOM 1399 O O . LYS A 1 168 ? 5.580 -6.891 -11.453 1.00 96.50 168 LYS A O 1
ATOM 1404 N N . ALA A 1 169 ? 6.066 -7.241 -9.290 1.00 97.31 169 ALA A N 1
ATOM 1405 C CA . ALA A 1 169 ? 5.495 -8.572 -9.192 1.00 97.31 169 ALA A CA 1
ATOM 1406 C C . ALA A 1 169 ? 4.827 -8.747 -7.829 1.00 97.31 169 ALA A C 1
ATOM 1408 O O . ALA A 1 169 ? 5.084 -7.989 -6.889 1.00 97.31 169 ALA A O 1
ATOM 1409 N N . VAL A 1 170 ? 3.920 -9.707 -7.762 1.00 97.38 170 VAL A N 1
ATOM 1410 C CA . VAL A 1 170 ? 3.175 -10.077 -6.569 1.00 97.38 170 VAL A CA 1
ATOM 1411 C C . VAL A 1 170 ? 3.932 -11.201 -5.875 1.00 97.38 170 VAL A C 1
ATOM 1413 O O . VAL A 1 170 ? 4.217 -12.238 -6.474 1.00 97.38 170 VAL A O 1
ATOM 1416 N N . TYR A 1 171 ? 4.262 -10.978 -4.608 1.00 98.06 171 TYR A N 1
ATOM 1417 C CA . TYR A 1 171 ? 5.008 -11.911 -3.773 1.00 98.06 171 TYR A CA 1
ATOM 1418 C C . TYR A 1 171 ? 4.240 -12.197 -2.488 1.00 98.06 171 TYR A C 1
ATOM 1420 O O . TYR A 1 171 ? 3.618 -11.291 -1.931 1.00 98.06 171 TYR A O 1
ATOM 1428 N N . ARG A 1 172 ? 4.342 -13.420 -1.972 1.00 97.69 172 ARG A N 1
ATOM 1429 C CA . ARG A 1 172 ? 3.857 -13.805 -0.643 1.00 97.69 172 ARG A CA 1
ATOM 1430 C C . ARG A 1 172 ? 5.027 -14.029 0.304 1.00 97.69 172 ARG A C 1
ATOM 1432 O O . ARG A 1 172 ? 5.961 -14.750 -0.016 1.00 97.69 172 ARG A O 1
ATOM 1439 N N . PHE A 1 173 ? 4.977 -13.424 1.481 1.00 97.19 173 PHE A N 1
ATOM 1440 C CA . PHE A 1 173 ? 6.000 -13.584 2.511 1.00 97.19 173 PHE A CA 1
ATOM 1441 C C . PHE A 1 173 ? 5.807 -14.915 3.237 1.00 97.19 173 PHE A C 1
ATOM 1443 O O . PHE A 1 173 ? 4.773 -15.102 3.872 1.00 97.19 173 PHE A O 1
ATOM 1450 N N . ARG A 1 174 ? 6.790 -15.826 3.210 1.00 96.81 174 ARG A N 1
ATOM 1451 C CA . ARG A 1 174 ? 6.651 -17.145 3.866 1.00 96.81 174 ARG A CA 1
ATOM 1452 C C . ARG A 1 174 ? 6.484 -17.052 5.376 1.00 96.81 174 ARG A C 1
ATOM 1454 O O . ARG A 1 174 ? 5.725 -17.815 5.955 1.00 96.81 174 ARG A O 1
ATOM 1461 N N . GLN A 1 175 ? 7.162 -16.091 6.003 1.00 93.88 175 GLN A N 1
ATOM 1462 C CA . GLN A 1 175 ? 7.132 -15.918 7.457 1.00 93.88 175 GLN A CA 1
ATOM 1463 C C . GLN A 1 175 ? 5.744 -15.548 7.997 1.00 93.88 175 GLN A C 1
ATOM 1465 O O . GLN A 1 175 ? 5.440 -15.860 9.141 1.00 93.88 175 GLN A O 1
ATOM 1470 N N . CYS A 1 176 ? 4.909 -14.870 7.205 1.00 93.75 176 CYS A N 1
ATOM 1471 C CA . CYS A 1 176 ? 3.631 -14.342 7.690 1.00 93.75 176 CYS A CA 1
ATOM 1472 C C . CYS A 1 176 ? 2.426 -14.580 6.776 1.00 93.75 176 CYS A C 1
ATOM 1474 O O . CYS A 1 176 ? 1.314 -14.205 7.129 1.00 93.75 176 CYS A O 1
ATOM 1476 N N . GLY A 1 177 ? 2.624 -15.148 5.588 1.00 95.38 177 GLY A N 1
ATOM 1477 C CA . GLY A 1 177 ? 1.567 -15.430 4.617 1.00 95.38 177 GLY A CA 1
ATOM 1478 C C . GLY A 1 177 ? 1.007 -14.211 3.873 1.00 95.38 177 GLY A C 1
ATOM 1479 O O . GLY A 1 177 ? 0.207 -14.383 2.954 1.00 95.38 177 GLY A O 1
ATOM 1480 N N . HIS A 1 178 ? 1.414 -12.982 4.205 1.00 96.00 178 HIS A N 1
ATOM 1481 C CA . HIS A 1 178 ? 0.898 -11.783 3.541 1.00 96.00 178 HIS A CA 1
ATOM 1482 C C . HIS A 1 178 ? 1.413 -11.636 2.110 1.00 96.00 178 HIS A C 1
ATOM 1484 O O . HIS A 1 178 ? 2.575 -11.918 1.818 1.00 96.00 178 HIS A O 1
ATOM 1490 N N . THR A 1 179 ? 0.552 -11.124 1.231 1.00 97.06 179 THR A N 1
ATOM 1491 C CA . THR A 1 179 ? 0.855 -10.899 -0.185 1.00 97.06 179 THR A CA 1
ATOM 1492 C C . THR A 1 179 ? 1.026 -9.409 -0.473 1.00 97.06 179 THR A C 1
ATOM 1494 O O . THR A 1 179 ? 0.215 -8.593 -0.039 1.00 97.06 179 THR A O 1
ATOM 1497 N N . HIS A 1 180 ? 2.074 -9.046 -1.212 1.00 96.19 180 HIS A N 1
ATOM 1498 C CA . HIS A 1 180 ? 2.373 -7.667 -1.585 1.00 96.19 180 HIS A CA 1
ATOM 1499 C C . HIS A 1 180 ? 2.898 -7.555 -3.016 1.00 96.19 180 HIS A C 1
ATOM 1501 O O . HIS A 1 180 ? 3.676 -8.382 -3.489 1.00 96.19 180 HIS A O 1
ATOM 1507 N N . THR A 1 181 ? 2.541 -6.452 -3.670 1.00 96.75 181 THR A N 1
ATOM 1508 C CA . THR A 1 181 ? 3.128 -6.050 -4.948 1.00 96.75 181 THR A CA 1
ATOM 1509 C C . THR A 1 181 ? 4.424 -5.284 -4.696 1.00 96.75 181 THR A C 1
ATOM 1511 O O . THR A 1 181 ? 4.398 -4.141 -4.237 1.00 96.75 181 THR A O 1
ATOM 1514 N N . LEU A 1 182 ? 5.564 -5.900 -5.004 1.00 96.19 182 LEU A N 1
ATOM 1515 C CA . LEU A 1 182 ? 6.895 -5.335 -4.779 1.00 96.19 182 LEU A CA 1
ATOM 1516 C C . LEU A 1 182 ? 7.587 -5.026 -6.104 1.00 96.19 182 LEU A C 1
ATOM 1518 O O . LEU A 1 182 ? 7.351 -5.674 -7.124 1.00 96.19 182 LEU A O 1
ATOM 1522 N N . TYR A 1 183 ? 8.485 -4.041 -6.089 1.00 96.50 183 TYR A N 1
ATOM 1523 C CA . TYR A 1 183 ? 9.388 -3.828 -7.213 1.00 96.50 183 TYR A CA 1
ATOM 1524 C C . TYR A 1 183 ? 10.420 -4.957 -7.273 1.00 96.50 183 TYR A C 1
ATOM 1526 O O . TYR A 1 183 ? 11.095 -5.230 -6.281 1.00 96.50 183 TYR A O 1
ATOM 1534 N N . THR A 1 184 ? 10.612 -5.553 -8.449 1.00 96.50 184 THR A N 1
ATOM 1535 C CA . THR A 1 184 ? 11.535 -6.682 -8.643 1.00 96.50 184 THR A CA 1
ATOM 1536 C C . THR A 1 184 ? 12.954 -6.335 -8.193 1.00 96.50 184 THR A C 1
ATOM 1538 O O . THR A 1 184 ? 13.588 -7.113 -7.491 1.00 96.50 184 THR A O 1
ATOM 1541 N N . HIS A 1 185 ? 13.437 -5.126 -8.498 1.00 96.19 185 HIS A N 1
ATOM 1542 C CA . HIS A 1 185 ? 14.770 -4.676 -8.084 1.00 96.19 185 HIS A CA 1
ATOM 1543 C C . HIS A 1 185 ? 14.928 -4.476 -6.565 1.00 96.19 185 HIS A C 1
ATOM 1545 O O . HIS A 1 185 ? 16.043 -4.608 -6.066 1.00 96.19 185 HIS A O 1
ATOM 1551 N N . HIS A 1 186 ? 13.850 -4.190 -5.822 1.00 95.81 186 HIS A N 1
ATOM 1552 C CA . HIS A 1 186 ? 13.901 -4.171 -4.354 1.00 95.81 186 HIS A CA 1
ATOM 1553 C C . HIS A 1 186 ? 14.059 -5.588 -3.812 1.00 95.81 186 HIS A C 1
ATOM 1555 O O . HIS A 1 186 ? 14.872 -5.802 -2.921 1.00 95.81 186 HIS A O 1
ATOM 1561 N N . VAL A 1 187 ? 13.350 -6.558 -4.400 1.00 96.69 187 VAL A N 1
ATOM 1562 C CA . VAL A 1 187 ? 13.505 -7.975 -4.050 1.00 96.69 187 VAL A CA 1
ATOM 1563 C C . VAL A 1 187 ? 14.930 -8.452 -4.340 1.00 96.69 187 VAL A C 1
ATOM 1565 O O . VAL A 1 187 ? 15.549 -9.052 -3.465 1.00 96.69 187 VAL A O 1
ATOM 1568 N N . LYS A 1 188 ? 15.511 -8.080 -5.495 1.00 96.06 188 LYS A N 1
ATOM 1569 C CA . LYS A 1 188 ? 16.920 -8.383 -5.822 1.00 96.06 188 LYS A CA 1
ATOM 1570 C C . LYS A 1 188 ? 17.902 -7.809 -4.784 1.00 96.06 188 LYS A C 1
ATOM 1572 O O . LYS A 1 188 ? 18.842 -8.497 -4.400 1.00 96.06 188 LYS A O 1
ATOM 1577 N N . LYS A 1 189 ? 17.668 -6.590 -4.285 1.00 95.75 189 LYS A N 1
ATOM 1578 C CA . LYS A 1 189 ? 18.549 -5.884 -3.329 1.00 95.75 189 LYS A CA 1
ATOM 1579 C C . LYS A 1 189 ? 18.223 -6.095 -1.840 1.00 95.75 189 LYS A C 1
ATOM 1581 O O . LYS A 1 189 ? 18.794 -5.389 -1.022 1.00 95.75 189 LYS A O 1
ATOM 1586 N N . GLU A 1 190 ? 17.290 -6.983 -1.488 1.00 92.94 190 GLU A N 1
ATOM 1587 C CA . GLU A 1 190 ? 16.812 -7.167 -0.095 1.00 92.94 190 GLU A CA 1
ATOM 1588 C C . GLU A 1 190 ? 16.155 -5.916 0.525 1.00 92.94 190 GLU A C 1
ATOM 1590 O O . GLU A 1 190 ? 15.942 -5.829 1.728 1.00 92.94 190 GLU A O 1
ATOM 1595 N N . GLY A 1 191 ? 15.770 -4.936 -0.296 1.00 91.69 191 GLY A N 1
ATOM 1596 C CA . GLY A 1 191 ? 15.169 -3.675 0.144 1.00 91.69 191 GLY A CA 1
ATOM 1597 C C . GLY A 1 191 ? 13.656 -3.761 0.350 1.00 91.69 191 GLY A C 1
ATOM 1598 O O . GLY A 1 191 ? 12.926 -2.906 -0.157 1.00 91.69 191 GLY A O 1
ATOM 1599 N N . PHE A 1 192 ? 13.154 -4.809 1.005 1.00 93.94 192 PHE A N 1
ATOM 1600 C CA . PHE A 1 192 ? 11.717 -5.032 1.177 1.00 93.94 192 PHE A CA 1
ATOM 1601 C C . PHE A 1 192 ? 11.356 -5.516 2.586 1.00 93.94 192 PHE A C 1
ATOM 1603 O O . PHE A 1 192 ? 12.150 -6.133 3.283 1.00 93.94 192 PHE A O 1
ATOM 1610 N N . SER A 1 193 ? 10.120 -5.241 3.004 1.00 92.94 193 SER A N 1
ATOM 1611 C CA . SER A 1 193 ? 9.545 -5.736 4.256 1.00 92.94 193 SER A CA 1
ATOM 1612 C C . SER A 1 193 ? 8.039 -5.935 4.098 1.00 92.94 193 SER A C 1
ATOM 1614 O O . SER A 1 193 ? 7.398 -5.284 3.267 1.00 92.94 193 SER A O 1
ATOM 1616 N N . CYS A 1 194 ? 7.462 -6.853 4.876 1.00 93.94 194 CYS A N 1
ATOM 1617 C CA . CYS A 1 194 ? 6.018 -7.062 4.868 1.00 93.94 194 CYS A CA 1
ATOM 1618 C C . CYS A 1 194 ? 5.332 -5.844 5.495 1.00 93.94 194 CYS A C 1
ATOM 1620 O O . CYS A 1 194 ? 5.474 -5.584 6.693 1.00 93.94 194 CYS A O 1
ATOM 1622 N N . GLN A 1 195 ? 4.574 -5.099 4.688 1.00 87.75 195 GLN A N 1
ATOM 1623 C CA . GLN A 1 195 ? 3.926 -3.871 5.150 1.00 87.75 195 GLN A CA 1
ATOM 1624 C C . GLN A 1 195 ? 2.780 -4.139 6.123 1.00 87.75 195 GLN A C 1
ATOM 1626 O O . GLN A 1 195 ? 2.478 -3.283 6.952 1.00 87.75 195 GLN A O 1
ATOM 1631 N N . THR A 1 196 ? 2.188 -5.332 6.054 1.00 89.94 196 THR A N 1
ATOM 1632 C CA . THR A 1 196 ? 1.127 -5.760 6.968 1.00 89.94 196 THR A CA 1
ATOM 1633 C C . THR A 1 196 ? 1.672 -6.184 8.333 1.00 89.94 196 THR A C 1
ATOM 1635 O O . THR A 1 196 ? 1.099 -5.807 9.348 1.00 89.94 196 THR A O 1
ATOM 1638 N N . CYS A 1 197 ? 2.790 -6.920 8.384 1.00 84.56 197 CYS A N 1
ATOM 1639 C CA . CYS A 1 197 ? 3.412 -7.342 9.650 1.00 84.56 197 CYS A CA 1
ATOM 1640 C C . CYS A 1 197 ? 4.194 -6.237 10.334 1.00 84.56 197 CYS A C 1
ATOM 1642 O O . CYS A 1 197 ? 4.285 -6.219 11.557 1.00 84.56 197 CYS A O 1
ATOM 1644 N N . ASN A 1 198 ? 4.774 -5.326 9.555 1.00 81.31 198 ASN A N 1
ATOM 1645 C CA . ASN A 1 198 ? 5.515 -4.206 10.100 1.00 81.31 198 ASN A CA 1
ATOM 1646 C C . ASN A 1 198 ? 4.900 -2.867 9.667 1.00 81.31 198 ASN A C 1
ATOM 1648 O O . ASN A 1 198 ? 5.511 -2.093 8.911 1.00 81.31 198 ASN A O 1
ATOM 1652 N N . PRO A 1 199 ? 3.670 -2.573 10.140 1.00 66.31 199 PRO A N 1
ATOM 1653 C CA . PRO A 1 199 ? 3.028 -1.295 9.869 1.00 66.31 199 PRO A CA 1
ATOM 1654 C C . PRO A 1 199 ? 3.801 -0.158 10.548 1.00 66.31 199 PRO A C 1
ATOM 1656 O O . PRO A 1 199 ? 3.807 0.967 10.042 1.00 66.31 199 PRO A O 1
ATOM 1659 N N . ILE A 1 200 ? 4.502 -0.465 11.649 1.00 55.31 200 ILE A N 1
ATOM 1660 C CA . ILE A 1 200 ? 5.331 0.470 12.408 1.00 55.31 200 ILE A CA 1
ATOM 1661 C C . ILE A 1 200 ? 6.530 0.905 11.566 1.00 55.31 200 ILE A C 1
ATOM 1663 O O . ILE A 1 200 ? 6.642 2.100 11.328 1.00 55.31 200 ILE A O 1
ATOM 1667 N N . LEU A 1 201 ? 7.346 0.002 11.001 1.00 54.72 201 LEU A N 1
ATOM 1668 C CA . LEU A 1 201 ? 8.477 0.381 10.132 1.00 54.72 201 LEU A CA 1
ATOM 1669 C C . LEU A 1 201 ? 8.039 1.163 8.888 1.00 54.72 201 LEU A C 1
ATOM 1671 O O . LEU A 1 201 ? 8.745 2.080 8.480 1.00 54.72 201 LEU A O 1
ATOM 1675 N N . ASN A 1 202 ? 6.876 0.871 8.298 1.00 54.81 202 ASN A N 1
ATOM 1676 C CA . ASN A 1 202 ? 6.405 1.609 7.119 1.00 54.81 202 ASN A CA 1
ATOM 1677 C C . ASN A 1 202 ? 5.870 3.005 7.457 1.00 54.81 202 ASN A C 1
ATOM 1679 O O . ASN A 1 202 ? 6.117 3.953 6.705 1.00 54.81 202 ASN A O 1
ATOM 1683 N N . LYS A 1 203 ? 5.180 3.166 8.595 1.00 55.91 203 LYS A N 1
ATOM 1684 C CA . LYS A 1 203 ? 4.830 4.497 9.112 1.00 55.91 203 LYS A CA 1
ATOM 1685 C C . LYS A 1 203 ? 6.078 5.251 9.562 1.00 55.91 203 LYS A C 1
ATOM 1687 O O . LYS A 1 203 ? 6.171 6.438 9.273 1.00 55.91 203 LYS A O 1
ATOM 1692 N N . ARG A 1 204 ? 7.065 4.565 10.150 1.00 46.34 204 ARG A N 1
ATOM 1693 C CA . ARG A 1 204 ? 8.369 5.125 10.519 1.00 46.34 204 ARG A CA 1
ATOM 1694 C C . ARG A 1 204 ? 9.124 5.590 9.286 1.00 46.34 204 ARG A C 1
ATOM 1696 O O . ARG A 1 204 ? 9.469 6.749 9.246 1.00 46.34 204 ARG A O 1
ATOM 1703 N N . MET A 1 205 ? 9.284 4.795 8.229 1.00 50.88 205 MET A N 1
ATOM 1704 C CA . MET A 1 205 ? 9.998 5.221 7.015 1.00 50.88 205 MET A CA 1
ATOM 1705 C C . MET A 1 205 ? 9.291 6.356 6.258 1.00 50.88 205 MET A C 1
ATOM 1707 O O . MET A 1 205 ? 9.952 7.287 5.798 1.00 50.88 205 MET A O 1
ATOM 1711 N N . LYS A 1 206 ? 7.950 6.356 6.188 1.00 52.28 206 LYS A N 1
ATOM 1712 C CA . LYS A 1 206 ? 7.193 7.490 5.619 1.00 52.28 206 LYS A CA 1
ATOM 1713 C C . LYS A 1 206 ? 7.241 8.744 6.503 1.00 52.28 206 LYS A C 1
ATOM 1715 O O . LYS A 1 206 ? 7.279 9.850 5.970 1.00 52.28 206 LYS A O 1
ATOM 1720 N N . ALA A 1 207 ? 7.257 8.596 7.829 1.00 49.88 207 ALA A N 1
ATOM 1721 C CA . ALA A 1 207 ? 7.409 9.707 8.768 1.00 49.88 207 ALA A CA 1
ATOM 1722 C C . ALA A 1 207 ? 8.859 10.221 8.838 1.00 49.88 207 ALA A C 1
ATOM 1724 O O . ALA A 1 207 ? 9.059 11.425 8.924 1.00 49.88 207 ALA A O 1
ATOM 1725 N N . LEU A 1 208 ? 9.861 9.349 8.723 1.00 46.47 208 LEU A N 1
ATOM 1726 C CA . LEU A 1 208 ? 11.292 9.668 8.709 1.00 46.47 208 LEU A CA 1
ATOM 1727 C C . LEU A 1 208 ? 11.658 10.448 7.440 1.00 46.47 208 LEU A C 1
ATOM 1729 O O . LEU A 1 208 ? 12.368 11.447 7.537 1.00 46.47 208 LEU A O 1
ATOM 1733 N N . ASN A 1 209 ? 11.081 10.088 6.285 1.00 46.94 209 ASN A N 1
ATOM 1734 C CA . ASN A 1 209 ? 11.264 10.840 5.037 1.00 46.94 209 ASN A CA 1
ATOM 1735 C C . ASN A 1 209 ? 10.607 12.234 5.045 1.00 46.94 209 ASN A C 1
ATOM 1737 O O . ASN A 1 209 ? 11.022 13.086 4.269 1.00 46.94 209 ASN A O 1
ATOM 1741 N N . ASN A 1 210 ? 9.630 12.498 5.926 1.00 46.62 210 ASN A N 1
ATOM 1742 C CA . ASN A 1 210 ? 8.905 13.779 5.968 1.00 46.62 210 ASN A CA 1
ATOM 1743 C C . ASN A 1 210 ? 9.102 14.608 7.257 1.00 46.62 210 ASN A C 1
ATOM 1745 O O . ASN A 1 210 ? 8.745 15.784 7.265 1.00 46.62 210 ASN A O 1
ATOM 1749 N N . LYS A 1 211 ? 9.636 14.051 8.355 1.00 45.09 211 LYS A N 1
ATOM 1750 C CA . LYS A 1 211 ? 9.749 14.737 9.667 1.00 45.09 211 LYS A CA 1
ATOM 1751 C C . LYS A 1 211 ? 11.072 14.536 10.410 1.00 45.09 211 LYS A C 1
ATOM 1753 O O . LYS A 1 211 ? 11.217 14.987 11.543 1.00 45.09 211 LYS A O 1
ATOM 1758 N N . GLY A 1 212 ? 12.070 13.988 9.737 1.00 47.28 212 GLY A N 1
ATOM 1759 C CA . GLY A 1 212 ? 13.430 13.939 10.232 1.00 47.28 212 GLY A CA 1
ATOM 1760 C C . GLY A 1 212 ? 13.793 12.654 10.938 1.00 47.28 212 GLY A C 1
ATOM 1761 O O . GLY A 1 212 ? 13.003 12.049 11.659 1.00 47.28 212 GLY A O 1
ATOM 1762 N N . VAL A 1 213 ? 15.010 12.236 10.618 1.00 48.97 213 VAL A N 1
ATOM 1763 C CA . VAL A 1 213 ? 15.586 10.955 10.980 1.00 48.97 213 VAL A CA 1
ATOM 1764 C C . VAL A 1 213 ? 15.746 10.894 12.499 1.00 48.97 213 VAL A C 1
ATOM 1766 O O . VAL A 1 213 ? 16.146 11.874 13.126 1.00 48.97 213 VAL A O 1
ATOM 1769 N N . PHE A 1 214 ? 15.399 9.755 13.087 1.00 55.34 214 PHE A N 1
ATOM 1770 C CA . PHE A 1 214 ? 15.668 9.430 14.481 1.00 55.34 214 PHE A CA 1
ATOM 1771 C C . PHE A 1 214 ? 16.396 8.091 14.510 1.00 55.34 214 PHE A C 1
ATOM 1773 O O . PHE A 1 214 ? 16.085 7.207 13.711 1.00 55.34 214 PHE A O 1
ATOM 1780 N N . ILE A 1 215 ? 17.365 7.965 15.405 1.00 57.41 215 ILE A N 1
ATOM 1781 C CA . ILE A 1 215 ? 18.222 6.795 15.544 1.00 57.41 215 ILE A CA 1
ATOM 1782 C C . ILE A 1 215 ? 17.999 6.233 16.953 1.00 57.41 215 ILE A C 1
ATOM 1784 O O . ILE A 1 215 ? 18.233 6.939 17.931 1.00 57.41 215 ILE A O 1
ATOM 1788 N N . ASP A 1 216 ? 17.499 4.997 17.047 1.00 47.12 216 ASP A N 1
ATOM 1789 C CA . ASP A 1 216 ? 17.012 4.397 18.308 1.00 47.12 216 ASP A CA 1
ATOM 1790 C C . ASP A 1 216 ? 18.105 4.068 19.308 1.00 47.12 216 ASP A C 1
ATOM 1792 O O . ASP A 1 216 ? 17.863 4.066 20.509 1.00 47.12 216 ASP A O 1
ATOM 1796 N N . SER A 1 217 ? 19.301 3.797 18.810 1.00 50.31 217 SER A N 1
ATOM 1797 C CA . SER A 1 217 ? 20.444 3.376 19.604 1.00 50.31 217 SER A CA 1
ATOM 1798 C C . SER A 1 217 ? 21.571 3.108 18.616 1.00 50.31 217 SER A C 1
ATOM 1800 O O . SER A 1 217 ? 21.791 1.969 18.210 1.00 50.31 217 SER A O 1
ATOM 1802 N N . LEU A 1 218 ? 22.241 4.153 18.142 1.00 53.47 218 LEU A N 1
ATOM 1803 C CA . LEU A 1 218 ? 23.634 3.929 17.782 1.00 53.47 218 LEU A CA 1
ATOM 1804 C C . LEU A 1 218 ? 24.386 3.948 19.105 1.00 53.47 218 LEU A C 1
ATOM 1806 O O . LEU A 1 218 ? 24.162 4.847 19.922 1.00 53.47 218 LEU A O 1
ATOM 1810 N N . ASP A 1 219 ? 25.220 2.934 19.333 1.00 54.78 219 ASP A N 1
ATOM 1811 C CA . ASP A 1 219 ? 26.287 3.099 20.309 1.00 54.78 219 ASP A CA 1
ATOM 1812 C C . ASP A 1 219 ? 27.049 4.391 19.937 1.00 54.78 219 ASP A C 1
ATOM 1814 O O . ASP A 1 219 ? 27.121 4.780 18.762 1.00 54.78 219 ASP A O 1
ATOM 1818 N N . GLU A 1 220 ? 27.516 5.143 20.936 1.00 58.22 220 GLU A N 1
ATOM 1819 C CA . GLU A 1 220 ? 28.206 6.419 20.679 1.00 58.22 220 GLU A CA 1
ATOM 1820 C C . GLU A 1 220 ? 29.363 6.228 19.683 1.00 58.22 220 GLU A C 1
ATOM 1822 O O . GLU A 1 220 ? 29.628 7.110 18.870 1.00 58.22 220 GLU A O 1
ATOM 1827 N N . GLU A 1 221 ? 29.960 5.033 19.664 1.00 59.66 221 GLU A N 1
ATOM 1828 C CA . GLU A 1 221 ? 31.082 4.640 18.817 1.00 59.66 221 GLU A CA 1
ATOM 1829 C C . GLU A 1 221 ? 30.750 4.565 17.308 1.00 59.66 221 GLU A C 1
ATOM 1831 O O . GLU A 1 221 ? 31.580 4.920 16.464 1.00 59.66 221 GLU A O 1
ATOM 1836 N N . GLN A 1 222 ? 29.542 4.135 16.938 1.00 61.31 222 GLN A N 1
ATOM 1837 C CA . GLN A 1 222 ? 29.053 4.049 15.559 1.00 61.31 222 GLN A CA 1
ATOM 1838 C C . GLN A 1 222 ? 28.532 5.397 15.061 1.00 61.31 222 GLN A C 1
ATOM 1840 O O . GLN A 1 222 ? 28.641 5.696 13.867 1.00 61.31 222 GLN A O 1
ATOM 1845 N N . PHE A 1 223 ? 27.987 6.228 15.957 1.00 65.12 223 PHE A N 1
ATOM 1846 C CA . PHE A 1 223 ? 27.611 7.598 15.608 1.00 65.12 223 PHE A CA 1
ATOM 1847 C C . PHE A 1 223 ? 28.857 8.431 15.260 1.00 65.12 223 PHE A C 1
ATOM 1849 O O . PHE A 1 223 ? 28.851 9.158 14.262 1.00 65.12 223 PHE A O 1
ATOM 1856 N N . ASP A 1 224 ? 29.949 8.253 16.011 1.00 60.50 224 ASP A N 1
ATOM 1857 C CA . ASP A 1 224 ? 31.181 9.037 15.870 1.00 60.50 224 ASP A CA 1
ATOM 1858 C C . ASP A 1 224 ? 31.902 8.779 14.531 1.00 60.50 224 ASP A C 1
ATOM 1860 O O . ASP A 1 224 ? 32.243 9.704 13.789 1.00 60.50 224 ASP A O 1
ATOM 1864 N N . LYS A 1 225 ? 32.052 7.511 14.124 1.00 56.50 225 LYS A N 1
ATOM 1865 C CA . LYS A 1 225 ? 32.867 7.149 12.944 1.00 56.50 225 LYS A CA 1
ATOM 1866 C C . LYS A 1 225 ? 32.297 7.627 11.598 1.00 56.50 225 LYS A C 1
ATOM 1868 O O . LYS A 1 225 ? 33.061 7.766 10.644 1.00 56.50 225 LYS A O 1
ATOM 1873 N N . SER A 1 226 ? 30.991 7.902 11.488 1.00 57.06 226 SER A N 1
ATOM 1874 C CA . SER A 1 226 ? 30.369 8.337 10.218 1.00 57.06 226 SER A CA 1
ATOM 1875 C C . SER A 1 226 ? 30.143 9.852 10.092 1.00 57.06 226 SER A C 1
ATOM 1877 O O . SER A 1 226 ? 29.989 10.353 8.975 1.00 57.06 226 SER A O 1
ATOM 1879 N N . MET A 1 227 ? 30.140 10.594 11.206 1.00 59.75 227 MET A N 1
ATOM 1880 C CA . MET A 1 227 ? 29.691 11.997 11.248 1.00 59.75 227 MET A CA 1
ATOM 1881 C C . MET A 1 227 ? 30.817 13.018 11.501 1.00 59.75 227 MET A C 1
ATOM 1883 O O . MET A 1 227 ? 30.639 14.197 11.187 1.00 59.75 227 MET A O 1
ATOM 1887 N N . VAL A 1 228 ? 31.991 12.597 11.995 1.00 55.38 228 VAL A N 1
ATOM 1888 C CA . VAL A 1 228 ? 33.117 13.490 12.365 1.00 55.38 228 VAL A CA 1
ATOM 1889 C C . VAL A 1 228 ? 33.707 14.279 11.178 1.00 55.38 228 VAL A C 1
ATOM 1891 O O . VAL A 1 228 ? 34.336 15.318 11.364 1.00 55.38 228 VAL A O 1
ATOM 1894 N N . ALA A 1 229 ? 33.446 13.879 9.931 1.00 52.84 229 ALA A N 1
ATOM 1895 C CA . ALA A 1 229 ? 34.096 14.469 8.757 1.00 52.84 229 ALA A CA 1
ATOM 1896 C C . ALA A 1 229 ? 33.649 15.900 8.369 1.00 52.84 229 ALA A C 1
ATOM 1898 O O . ALA A 1 229 ? 34.218 16.455 7.429 1.00 52.84 229 ALA A O 1
ATOM 1899 N N . GLN A 1 230 ? 32.631 16.506 9.000 1.00 58.16 230 GLN A N 1
ATOM 1900 C CA . GLN A 1 230 ? 32.055 17.781 8.518 1.00 58.16 230 GLN A CA 1
ATOM 1901 C C . GLN A 1 230 ? 31.618 18.741 9.628 1.00 58.16 230 GLN A C 1
ATOM 1903 O O . GLN A 1 230 ? 30.505 19.273 9.652 1.00 58.16 230 GLN A O 1
ATOM 1908 N N . MET A 1 231 ? 32.542 19.016 10.537 1.00 57.41 231 MET A N 1
ATOM 1909 C CA . MET A 1 231 ? 32.435 20.135 11.462 1.00 57.41 231 MET A CA 1
ATOM 1910 C C . MET A 1 231 ? 32.443 21.456 10.664 1.00 57.41 231 MET A C 1
ATOM 1912 O O . MET A 1 231 ? 33.355 21.724 9.884 1.00 57.41 231 MET A O 1
ATOM 1916 N N . GLY A 1 232 ? 31.386 22.271 10.798 1.00 62.25 232 GLY A N 1
ATOM 1917 C CA . GLY A 1 232 ? 31.346 23.634 10.247 1.00 62.25 232 GLY A CA 1
ATOM 1918 C C . GLY A 1 232 ? 32.473 24.521 10.804 1.00 62.25 232 GLY A C 1
ATOM 1919 O O . GLY A 1 232 ? 33.314 24.064 11.570 1.00 62.25 232 GLY A O 1
ATOM 1920 N N . LYS A 1 233 ? 32.497 25.819 10.459 1.00 74.88 233 LYS A N 1
ATOM 1921 C CA . LYS A 1 233 ? 33.491 26.756 11.030 1.00 74.88 233 LYS A CA 1
ATOM 1922 C C . LYS A 1 233 ? 33.521 26.613 12.560 1.00 74.88 233 LYS A C 1
ATOM 1924 O O . LYS A 1 233 ? 32.455 26.671 13.173 1.00 74.88 233 LYS A O 1
ATOM 1929 N N . ALA A 1 234 ? 34.710 26.467 13.153 1.00 74.50 234 ALA A N 1
ATOM 1930 C CA . ALA A 1 234 ? 34.892 26.211 14.590 1.00 74.50 234 ALA A CA 1
ATOM 1931 C C . ALA A 1 234 ? 34.060 27.158 15.481 1.00 74.50 234 ALA A C 1
ATOM 1933 O O . ALA A 1 234 ? 33.353 26.715 16.382 1.00 74.50 234 ALA A O 1
ATOM 1934 N N . THR A 1 235 ? 34.006 28.443 15.115 1.00 80.62 235 THR A N 1
ATOM 1935 C CA . THR A 1 235 ? 33.227 29.481 15.815 1.00 80.62 235 THR A CA 1
ATOM 1936 C C . THR A 1 235 ? 31.716 29.222 15.861 1.00 80.62 235 THR A C 1
ATOM 1938 O O . THR A 1 235 ? 31.030 29.663 16.780 1.00 80.62 235 THR A O 1
ATOM 1941 N N . SER A 1 236 ? 31.160 28.516 14.873 1.00 86.12 236 SER A N 1
ATOM 1942 C CA . SER A 1 236 ? 29.739 28.145 14.859 1.00 86.12 236 SER A CA 1
ATOM 1943 C C . SER A 1 236 ? 29.453 26.950 15.762 1.00 86.12 236 SER A C 1
ATOM 1945 O O . SER A 1 236 ? 28.391 26.900 16.375 1.00 86.12 236 SER A O 1
ATOM 1947 N N . ILE A 1 237 ? 30.400 26.018 15.871 1.00 88.44 237 ILE A N 1
ATOM 1948 C CA . ILE A 1 237 ? 30.261 24.816 16.699 1.00 88.44 237 ILE A CA 1
ATOM 1949 C C . ILE A 1 237 ? 30.280 25.194 18.170 1.00 88.44 237 ILE A C 1
ATOM 1951 O O . ILE A 1 237 ? 29.351 24.843 18.883 1.00 88.44 237 ILE A O 1
ATOM 1955 N N . GLU A 1 238 ? 31.260 25.989 18.600 1.00 92.38 238 GLU A N 1
ATOM 1956 C CA . GLU A 1 238 ? 31.332 26.494 19.977 1.00 92.38 238 GLU A CA 1
ATOM 1957 C C . GLU A 1 238 ? 30.045 27.218 20.384 1.00 92.38 238 GLU A C 1
ATOM 1959 O O . GLU A 1 238 ? 29.508 26.995 21.471 1.00 92.38 238 GLU A O 1
ATOM 1964 N N . LYS A 1 239 ? 29.500 28.040 19.476 1.00 95.06 239 LYS A N 1
ATOM 1965 C CA . LYS A 1 239 ? 28.225 28.728 19.689 1.00 95.06 239 LYS A CA 1
ATOM 1966 C C . LYS A 1 239 ? 27.074 27.742 19.905 1.00 95.06 239 LYS A C 1
ATOM 1968 O O . LYS A 1 239 ? 26.309 27.928 20.846 1.00 95.06 239 LYS A O 1
ATOM 1973 N N . TRP A 1 240 ? 26.927 26.723 19.057 1.00 94.44 240 TRP A N 1
ATOM 1974 C CA . TRP A 1 240 ? 25.834 25.749 19.179 1.00 94.44 240 TRP A CA 1
ATOM 1975 C C . TRP A 1 240 ? 25.995 24.821 20.375 1.00 94.44 240 TRP A C 1
ATOM 1977 O O . TRP A 1 240 ? 24.999 24.491 21.010 1.00 94.44 240 TRP A O 1
ATOM 1987 N N . THR A 1 241 ? 27.227 24.444 20.713 1.00 95.12 241 THR A N 1
ATOM 1988 C CA . THR A 1 241 ? 27.528 23.689 21.929 1.00 95.12 241 THR A CA 1
ATOM 1989 C C . THR A 1 241 ? 27.120 24.487 23.158 1.00 95.12 241 THR A C 1
ATOM 1991 O O . THR A 1 241 ? 26.397 23.962 23.995 1.00 95.12 241 THR A O 1
ATOM 1994 N N . ARG A 1 242 ? 27.478 25.776 23.238 1.00 96.19 242 ARG A N 1
ATOM 1995 C CA . ARG A 1 242 ? 27.048 26.646 24.341 1.00 96.19 242 ARG A CA 1
ATOM 1996 C C . ARG A 1 242 ? 25.522 26.778 24.415 1.00 96.19 242 ARG A C 1
ATOM 1998 O O . ARG A 1 242 ? 24.958 26.565 25.481 1.00 96.19 242 ARG A O 1
ATOM 2005 N N . GLU A 1 243 ? 24.863 27.060 23.286 1.00 96.00 243 GLU A N 1
ATOM 2006 C CA . GLU A 1 243 ? 23.392 27.148 23.199 1.00 96.00 243 GLU A CA 1
ATOM 2007 C C . GLU A 1 243 ? 22.704 25.839 23.638 1.00 96.00 243 GLU A C 1
ATOM 2009 O O . GLU A 1 243 ? 21.643 25.882 24.253 1.00 96.00 243 GLU A O 1
ATOM 2014 N N . ALA A 1 244 ? 23.289 24.675 23.336 1.00 96.00 244 ALA A N 1
ATOM 2015 C CA . ALA A 1 244 ? 22.775 23.373 23.760 1.00 96.00 244 ALA A CA 1
ATOM 2016 C C . ALA A 1 244 ? 22.959 23.143 25.265 1.00 96.00 244 ALA A C 1
ATOM 2018 O O . ALA A 1 244 ? 22.000 22.773 25.942 1.00 96.00 244 ALA A O 1
ATOM 2019 N N . THR A 1 245 ? 24.158 23.411 25.790 1.00 96.38 245 THR A N 1
ATOM 2020 C CA . THR A 1 245 ? 24.484 23.241 27.212 1.00 96.38 245 THR A CA 1
ATOM 2021 C C . THR A 1 245 ? 23.608 24.126 28.099 1.00 96.38 245 THR A C 1
ATOM 2023 O O . THR A 1 245 ? 23.118 23.660 29.121 1.00 96.38 245 THR A O 1
ATOM 2026 N N . GLU A 1 246 ? 23.321 25.366 27.684 1.00 96.00 246 GLU A N 1
ATOM 2027 C CA . GLU A 1 246 ? 22.380 26.273 28.372 1.00 96.00 246 GLU A CA 1
ATOM 2028 C C . GLU A 1 246 ? 20.943 25.721 28.465 1.00 96.00 246 GLU A C 1
ATOM 2030 O O . GLU A 1 246 ? 20.125 26.236 29.228 1.00 96.00 246 GLU A O 1
ATOM 2035 N N . LYS A 1 247 ? 20.613 24.696 27.670 1.00 96.00 247 LYS A N 1
ATOM 2036 C CA . LYS A 1 247 ? 19.312 24.017 27.638 1.00 96.00 247 LYS A CA 1
ATOM 2037 C C . LYS A 1 247 ? 19.405 22.566 28.104 1.00 96.00 247 LYS A C 1
ATOM 2039 O O . LYS A 1 247 ? 18.539 21.789 27.727 1.00 96.00 247 LYS A O 1
ATOM 2044 N N . ASP A 1 248 ? 20.431 22.190 28.867 1.00 96.00 248 ASP A N 1
ATOM 2045 C CA . ASP A 1 248 ? 20.685 20.814 29.329 1.00 96.00 248 ASP A CA 1
ATOM 2046 C C . ASP A 1 248 ? 20.761 19.775 28.193 1.00 96.00 248 ASP A C 1
ATOM 2048 O O . ASP A 1 248 ? 20.359 18.621 28.349 1.00 96.00 248 ASP A O 1
ATOM 2052 N N . LEU A 1 249 ? 21.240 20.174 27.014 1.00 96.38 249 LEU A N 1
ATOM 2053 C CA . LEU A 1 249 ? 21.444 19.284 25.872 1.00 96.38 249 LEU A CA 1
ATOM 2054 C C . LEU A 1 249 ? 22.930 19.145 25.560 1.00 96.38 249 LEU A C 1
ATOM 2056 O O . LEU A 1 249 ? 23.710 20.074 25.754 1.00 96.38 249 LEU A O 1
ATOM 2060 N N . THR A 1 250 ? 23.312 18.025 24.951 1.00 96.06 250 THR A N 1
ATOM 2061 C CA . THR A 1 250 ? 24.648 17.875 24.358 1.00 96.06 250 THR A CA 1
ATOM 2062 C C . THR A 1 250 ? 24.546 18.034 22.848 1.00 96.06 250 THR A C 1
ATOM 2064 O O . THR A 1 250 ? 23.909 17.218 22.185 1.00 96.06 250 THR A O 1
ATOM 2067 N N . PHE A 1 251 ? 25.154 19.079 22.280 1.00 95.75 251 PHE A N 1
ATOM 2068 C CA . PHE A 1 251 ? 25.302 19.184 20.826 1.00 95.75 251 PHE A CA 1
ATOM 2069 C C . PHE A 1 251 ? 26.301 18.134 20.337 1.00 95.75 251 PHE A C 1
ATOM 2071 O O . PHE A 1 251 ? 27.411 18.062 20.856 1.00 95.75 251 PHE A O 1
ATOM 2078 N N . LEU A 1 252 ? 25.905 17.333 19.349 1.00 93.88 252 LEU A N 1
ATOM 2079 C CA . LEU A 1 252 ? 26.758 16.295 18.772 1.00 93.88 252 LEU A CA 1
ATOM 2080 C C . LEU A 1 252 ? 27.396 16.797 17.477 1.00 93.88 252 LEU A C 1
ATOM 2082 O O . LEU A 1 252 ? 28.612 16.909 17.368 1.00 93.88 252 LEU A O 1
ATOM 2086 N N . CYS A 1 253 ? 26.572 17.138 16.487 1.00 91.62 253 CYS A N 1
ATOM 2087 C CA . CYS A 1 253 ? 27.047 17.611 15.191 1.00 91.62 253 CYS A CA 1
ATOM 2088 C C . CYS A 1 253 ? 25.954 18.361 14.420 1.00 91.62 253 CYS A C 1
ATOM 2090 O O . CYS A 1 253 ? 24.773 18.351 14.779 1.00 91.62 253 CYS A O 1
ATOM 2092 N N . ARG A 1 254 ? 26.345 19.029 13.332 1.00 92.06 254 ARG A N 1
ATOM 2093 C CA . ARG A 1 254 ? 25.407 19.667 12.400 1.00 92.06 254 ARG A CA 1
ATOM 2094 C C . ARG A 1 254 ? 24.841 18.619 11.442 1.00 92.06 254 ARG A C 1
ATOM 2096 O O . ARG A 1 254 ? 25.574 17.744 10.996 1.00 92.06 254 ARG A O 1
ATOM 2103 N N . ASP A 1 255 ? 23.566 18.736 11.085 1.00 89.31 255 ASP A N 1
ATOM 2104 C CA . ASP A 1 255 ? 22.997 17.917 10.014 1.00 89.31 255 ASP A CA 1
ATOM 2105 C C . ASP A 1 255 ? 23.607 18.333 8.660 1.00 89.31 255 ASP A C 1
ATOM 2107 O O . ASP A 1 255 ? 23.657 19.522 8.323 1.00 89.31 255 ASP A O 1
ATOM 2111 N N . LYS A 1 256 ? 24.107 17.347 7.909 1.00 84.88 256 LYS A N 1
ATOM 2112 C CA . LYS A 1 256 ? 24.792 17.547 6.626 1.00 84.88 256 LYS A CA 1
ATOM 2113 C C . LYS A 1 256 ? 23.844 17.989 5.514 1.00 84.88 256 LYS A C 1
ATOM 2115 O O . LYS A 1 256 ? 24.226 18.796 4.669 1.00 84.88 256 LYS A O 1
ATOM 2120 N N . ASP A 1 257 ? 22.625 17.467 5.522 1.00 85.06 257 ASP A N 1
ATOM 2121 C CA . ASP A 1 257 ? 21.660 17.658 4.443 1.00 85.06 257 ASP A CA 1
ATOM 2122 C C . ASP A 1 257 ? 20.817 18.914 4.675 1.00 85.06 257 ASP A C 1
ATOM 2124 O O . ASP A 1 257 ? 20.352 19.550 3.729 1.00 85.06 257 ASP A O 1
ATOM 2128 N N . ILE A 1 258 ? 20.628 19.304 5.941 1.00 85.94 258 ILE A N 1
ATOM 2129 C CA . ILE A 1 258 ? 19.780 20.435 6.313 1.00 85.94 258 ILE A CA 1
ATOM 2130 C C . ILE A 1 258 ? 20.542 21.393 7.226 1.00 85.94 258 ILE A C 1
ATOM 2132 O O . ILE A 1 258 ? 20.509 21.290 8.451 1.00 85.94 258 ILE A O 1
ATOM 2136 N N . GLY A 1 259 ? 21.168 22.408 6.626 1.00 87.00 259 GLY A N 1
ATOM 2137 C CA . GLY A 1 259 ? 22.098 23.306 7.319 1.00 87.00 259 GLY A CA 1
ATOM 2138 C C . GLY A 1 259 ? 21.559 24.045 8.558 1.00 87.00 259 GLY A C 1
ATOM 2139 O O . GLY A 1 259 ? 22.362 24.544 9.343 1.00 87.00 259 GLY A O 1
ATOM 2140 N N . ASN A 1 260 ? 20.244 24.120 8.776 1.00 92.38 260 ASN A N 1
ATOM 2141 C CA . ASN A 1 260 ? 19.644 24.744 9.967 1.00 92.38 260 ASN A CA 1
ATOM 2142 C C . ASN A 1 260 ? 19.309 23.751 11.096 1.00 92.38 260 ASN A C 1
ATOM 2144 O O . ASN A 1 260 ? 18.631 24.127 12.056 1.00 92.38 260 ASN A O 1
ATOM 2148 N N . PHE A 1 261 ? 19.766 22.503 10.995 1.00 94.69 261 PHE A N 1
ATOM 2149 C CA . PHE A 1 261 ? 19.538 21.455 11.985 1.00 94.69 261 PHE A CA 1
ATOM 2150 C C . PHE A 1 261 ? 20.850 20.938 12.570 1.00 94.69 261 PHE A C 1
ATOM 2152 O O . PHE A 1 261 ? 21.911 20.991 11.947 1.00 94.69 261 PHE A O 1
ATOM 2159 N N . GLY A 1 262 ? 20.748 20.433 13.793 1.00 94.38 262 GLY A N 1
ATOM 2160 C CA . GLY A 1 262 ? 21.805 19.723 14.491 1.00 94.38 262 GLY A CA 1
ATOM 2161 C C . GLY A 1 262 ? 21.264 18.467 15.155 1.00 94.38 262 GLY A C 1
ATOM 2162 O O . GLY A 1 262 ? 20.055 18.329 15.371 1.00 94.38 262 GLY A O 1
ATOM 2163 N N . TRP A 1 263 ? 22.170 17.559 15.475 1.00 94.12 263 TRP A N 1
ATOM 2164 C CA . TRP A 1 263 ? 21.916 16.386 16.291 1.00 94.12 263 TRP A CA 1
ATOM 2165 C C . TRP A 1 263 ? 22.288 16.696 17.734 1.00 94.12 263 TRP A C 1
ATOM 2167 O O . TRP A 1 263 ? 23.377 17.200 18.008 1.00 94.12 263 TRP A O 1
ATOM 2177 N N . TYR A 1 264 ? 21.365 16.411 18.647 1.00 95.44 264 TYR A N 1
ATOM 2178 C CA . TYR A 1 264 ? 21.504 16.711 20.065 1.00 95.44 264 TYR A CA 1
ATOM 2179 C C . TYR A 1 264 ? 21.188 15.466 20.887 1.00 95.44 264 TYR A C 1
ATOM 2181 O O . TYR A 1 264 ? 20.202 14.782 20.609 1.00 95.44 264 TYR A O 1
ATOM 2189 N N . LYS A 1 265 ? 21.974 15.199 21.927 1.00 95.19 265 LYS A N 1
ATOM 2190 C CA . LYS A 1 265 ? 21.635 14.238 22.979 1.00 95.19 265 LYS A CA 1
ATOM 2191 C C . LYS A 1 265 ? 20.747 14.936 24.008 1.00 95.19 265 LYS A C 1
ATOM 2193 O O . LYS A 1 265 ? 21.098 15.999 24.519 1.00 95.19 265 LYS A O 1
ATOM 2198 N N . LEU A 1 266 ? 19.576 14.363 24.263 1.00 95.19 266 LEU A N 1
ATOM 2199 C CA . LEU A 1 266 ? 18.612 14.843 25.254 1.00 95.19 266 LEU A CA 1
ATOM 2200 C C . LEU A 1 266 ? 18.994 14.354 26.669 1.00 95.19 266 LEU A C 1
ATOM 2202 O O . LEU A 1 266 ? 19.720 13.365 26.777 1.00 95.19 266 LEU A O 1
ATOM 2206 N N . PRO A 1 267 ? 18.438 14.933 27.757 1.00 94.75 267 PRO A N 1
ATOM 2207 C CA . PRO A 1 267 ? 18.688 14.471 29.133 1.00 94.75 267 PRO A CA 1
ATOM 2208 C C . PRO A 1 267 ? 18.308 13.005 29.376 1.00 94.75 267 PRO A C 1
ATOM 2210 O O . PRO A 1 267 ? 18.859 12.336 30.239 1.00 94.75 267 PRO A O 1
ATOM 2213 N N . CYS A 1 268 ? 17.367 12.488 28.585 1.00 93.00 268 CYS A N 1
ATOM 2214 C CA . CYS A 1 268 ? 16.970 11.081 28.579 1.00 93.00 268 CYS A CA 1
ATOM 2215 C C . CYS A 1 268 ? 17.902 10.180 27.744 1.00 93.00 268 CYS A C 1
ATOM 2217 O O . CYS A 1 268 ? 17.486 9.097 27.344 1.00 93.00 268 CYS A O 1
ATOM 2219 N N . SER A 1 269 ? 19.104 10.651 27.403 1.00 94.06 269 SER A N 1
ATOM 2220 C CA . SER A 1 269 ? 20.127 9.998 26.568 1.00 94.06 269 SER A CA 1
ATOM 2221 C C . SER A 1 269 ? 19.768 9.737 25.102 1.00 94.06 269 SER A C 1
ATOM 2223 O O . SER A 1 269 ? 20.652 9.397 24.320 1.00 94.06 269 SER A O 1
ATOM 2225 N N . HIS A 1 270 ? 18.517 9.934 24.687 1.00 91.94 270 HIS A N 1
ATOM 2226 C CA . HIS A 1 270 ? 18.121 9.772 23.289 1.00 91.94 270 HIS A CA 1
ATOM 2227 C C . HIS A 1 270 ? 18.669 10.897 22.402 1.00 91.94 270 HIS A C 1
ATOM 2229 O O . HIS A 1 270 ? 18.716 12.061 22.808 1.00 91.94 270 HIS A O 1
ATOM 2235 N N . ILE A 1 271 ? 19.016 10.562 21.159 1.00 93.25 271 ILE A N 1
ATOM 2236 C CA . ILE A 1 271 ? 19.560 11.506 20.181 1.00 93.25 271 ILE A CA 1
ATOM 2237 C C . ILE A 1 271 ? 18.443 12.012 19.271 1.00 93.25 271 ILE A C 1
ATOM 2239 O O . ILE A 1 271 ? 17.772 11.233 18.601 1.00 93.25 271 ILE A O 1
ATOM 2243 N N . LYS A 1 272 ? 18.257 13.330 19.199 1.00 92.81 272 LYS A N 1
ATOM 2244 C CA . LYS A 1 272 ? 17.214 13.963 18.394 1.00 92.81 272 LYS A CA 1
ATOM 2245 C C . LYS A 1 272 ? 17.805 15.001 17.455 1.00 92.81 272 LYS A C 1
ATOM 2247 O O . LYS A 1 272 ? 18.603 15.847 17.856 1.00 92.81 272 LYS A O 1
ATOM 2252 N N . ARG A 1 273 ? 17.324 14.998 16.215 1.00 94.38 273 ARG A N 1
ATOM 2253 C CA . ARG A 1 273 ? 17.550 16.105 15.293 1.00 94.38 273 ARG A CA 1
ATOM 2254 C C . ARG A 1 273 ? 16.638 17.281 15.634 1.00 94.38 273 ARG A C 1
ATOM 2256 O O . ARG A 1 273 ? 15.414 17.139 15.651 1.00 94.38 273 ARG A O 1
ATOM 2263 N N . ILE A 1 274 ? 17.217 18.449 15.885 1.00 95.00 274 ILE A N 1
ATOM 2264 C CA . ILE A 1 274 ? 16.484 19.659 16.279 1.00 95.00 274 ILE A CA 1
ATOM 2265 C C . ILE A 1 274 ? 16.972 20.830 15.428 1.00 95.00 274 ILE A C 1
ATOM 2267 O O . ILE A 1 274 ? 18.141 20.888 15.048 1.00 95.00 274 ILE A O 1
ATOM 2271 N N . SER A 1 275 ? 16.076 21.754 15.071 1.00 95.75 275 SER A N 1
ATOM 2272 C CA . SER A 1 275 ? 16.510 22.975 14.394 1.00 95.75 275 SER A CA 1
ATOM 2273 C C . SER A 1 275 ? 17.265 23.862 15.381 1.00 95.75 275 SER A C 1
ATOM 2275 O O . SER A 1 275 ? 16.863 24.024 16.534 1.00 95.75 275 SER A O 1
ATOM 2277 N N . ILE A 1 276 ? 18.343 24.484 14.917 1.00 95.25 276 ILE A N 1
ATOM 2278 C CA . ILE A 1 276 ? 19.160 25.383 15.741 1.00 95.25 276 ILE A CA 1
ATOM 2279 C C . ILE A 1 276 ? 18.308 26.565 16.238 1.00 95.25 276 ILE A C 1
ATOM 2281 O O . ILE A 1 276 ? 18.447 27.019 17.370 1.00 95.25 276 ILE A O 1
ATOM 2285 N N . VAL A 1 277 ? 17.370 27.034 15.407 1.00 95.44 277 VAL A N 1
ATOM 2286 C CA . VAL A 1 277 ? 16.415 28.094 15.767 1.00 95.44 277 VAL A CA 1
ATOM 2287 C C . VAL A 1 277 ? 15.513 27.662 16.926 1.00 95.44 277 VAL A C 1
ATOM 2289 O O . VAL A 1 277 ? 15.289 28.453 17.839 1.00 95.44 277 VAL A O 1
ATOM 2292 N N . ASN A 1 278 ? 15.038 26.411 16.936 1.00 95.38 278 ASN A N 1
ATOM 2293 C CA . ASN A 1 278 ? 14.211 25.912 18.033 1.00 95.38 278 ASN A CA 1
ATOM 2294 C C . ASN A 1 278 ? 15.004 25.837 19.337 1.00 95.38 278 ASN A C 1
ATOM 2296 O O . ASN A 1 278 ? 14.448 26.203 20.361 1.00 95.38 278 ASN A O 1
ATOM 2300 N N . ILE A 1 279 ? 16.280 25.430 19.309 1.00 96.38 279 ILE A N 1
ATOM 2301 C CA . ILE A 1 279 ? 17.134 25.422 20.511 1.00 96.38 279 ILE A CA 1
ATOM 2302 C C . ILE A 1 279 ? 17.284 26.828 21.093 1.00 96.38 279 ILE A C 1
ATOM 2304 O O . ILE A 1 279 ? 17.056 27.022 22.284 1.00 96.38 279 ILE A O 1
ATOM 2308 N N . ARG A 1 280 ? 17.577 27.822 20.247 1.00 94.75 280 ARG A N 1
ATOM 2309 C CA . ARG A 1 280 ? 17.714 29.226 20.672 1.00 94.75 280 ARG A CA 1
ATOM 2310 C C . ARG A 1 280 ? 16.439 29.797 21.276 1.00 94.75 280 ARG A C 1
ATOM 2312 O O . ARG A 1 280 ? 16.496 30.511 22.269 1.00 94.75 280 ARG A O 1
ATOM 2319 N N . ASN A 1 281 ? 15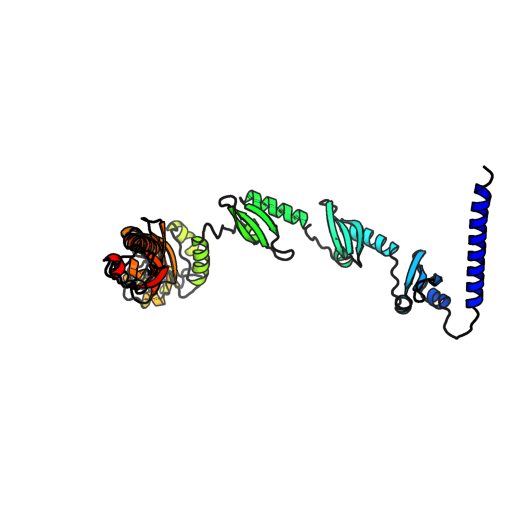.299 29.494 20.659 1.00 95.06 281 ASN A N 1
ATOM 2320 C CA . ASN A 1 281 ? 14.006 30.027 21.080 1.00 95.06 281 ASN A CA 1
ATOM 2321 C C . ASN A 1 281 ? 13.393 29.242 22.250 1.00 95.06 281 ASN A C 1
ATOM 2323 O O . ASN A 1 281 ? 12.403 29.682 22.836 1.00 95.06 281 ASN A O 1
ATOM 2327 N N . CYS A 1 282 ? 13.947 28.078 22.587 1.00 92.12 282 CYS A N 1
ATOM 2328 C CA . CYS A 1 282 ? 13.455 27.260 23.678 1.00 92.12 282 CYS A CA 1
ATOM 2329 C C . CYS A 1 282 ? 13.786 27.911 25.022 1.00 92.12 282 CYS A C 1
ATOM 2331 O O . CYS A 1 282 ? 14.925 28.312 25.261 1.00 92.12 282 CYS A O 1
ATOM 2333 N N . LYS A 1 283 ? 12.820 27.988 25.942 1.00 91.94 283 LYS A N 1
ATOM 2334 C CA . LYS A 1 283 ? 13.100 28.498 27.291 1.00 91.94 283 LYS A CA 1
ATOM 2335 C C . LYS A 1 283 ? 13.977 27.519 28.076 1.00 91.94 283 LYS A C 1
ATOM 2337 O O . LYS A 1 283 ? 14.974 27.952 28.644 1.00 91.94 283 LYS A O 1
ATOM 2342 N N . ASP A 1 284 ? 13.667 26.226 28.014 1.00 92.25 284 ASP A N 1
ATOM 2343 C CA . ASP A 1 284 ? 14.319 25.149 28.770 1.00 92.25 284 ASP A CA 1
ATOM 2344 C C . ASP A 1 284 ? 14.320 23.803 28.008 1.00 92.25 284 ASP A C 1
ATOM 2346 O O . ASP A 1 284 ? 13.655 23.656 26.983 1.00 92.25 284 ASP A O 1
ATOM 2350 N N . SER A 1 285 ? 15.040 22.796 28.515 1.00 87.50 285 SER A N 1
ATOM 2351 C CA . SER A 1 285 ? 15.026 21.412 27.995 1.00 87.50 285 SER A CA 1
ATOM 2352 C C . SER A 1 285 ? 13.628 20.784 27.970 1.00 87.50 285 SER A C 1
ATOM 2354 O O . SER A 1 285 ? 13.337 19.948 27.114 1.00 87.50 285 SER A O 1
ATOM 2356 N N . LYS A 1 286 ? 12.742 21.179 28.893 1.00 89.19 286 LYS A N 1
ATOM 2357 C CA . LYS A 1 286 ? 11.428 20.549 29.114 1.00 89.19 286 LYS A CA 1
ATOM 2358 C C . LYS A 1 286 ? 10.475 20.726 27.936 1.00 89.19 286 LYS A C 1
ATOM 2360 O O . LYS A 1 286 ? 9.653 19.854 27.671 1.00 89.19 286 LYS A O 1
ATOM 2365 N N . ASN A 1 287 ? 10.610 21.824 27.198 1.00 91.44 287 ASN A N 1
ATOM 2366 C CA . ASN A 1 287 ? 9.833 22.073 25.983 1.00 91.44 287 ASN A CA 1
ATOM 2367 C C . ASN A 1 287 ? 10.290 21.213 24.783 1.00 91.44 287 ASN A C 1
ATOM 2369 O O . ASN A 1 287 ? 9.600 21.138 23.762 1.00 91.44 287 ASN A O 1
ATOM 2373 N N . ILE A 1 288 ? 11.434 20.528 24.886 1.00 93.12 288 ILE A N 1
ATOM 2374 C CA . ILE A 1 288 ? 11.951 19.637 23.847 1.00 93.12 288 ILE A CA 1
ATOM 2375 C C . ILE A 1 288 ? 11.523 18.210 24.171 1.00 93.12 288 ILE A C 1
ATOM 2377 O O . ILE A 1 288 ? 12.220 17.434 24.820 1.00 93.12 288 ILE A O 1
ATOM 2381 N N . ILE A 1 289 ? 10.352 17.840 23.659 1.00 92.75 289 ILE A N 1
ATOM 2382 C CA . ILE A 1 289 ? 9.770 16.523 23.916 1.00 92.75 289 ILE A CA 1
ATOM 2383 C C . ILE A 1 289 ? 10.589 15.437 23.204 1.00 92.75 289 ILE A C 1
ATOM 2385 O O . ILE A 1 289 ? 10.716 15.449 21.971 1.00 92.75 289 ILE A O 1
ATOM 2389 N N . CYS A 1 290 ? 11.130 14.484 23.965 1.00 93.56 290 CYS A N 1
ATOM 2390 C CA . CYS A 1 290 ? 11.712 13.261 23.416 1.00 93.56 290 CYS A CA 1
ATOM 2391 C C . CYS A 1 290 ? 10.590 12.350 22.887 1.00 93.56 290 CYS A C 1
ATOM 2393 O O . CYS A 1 290 ? 9.733 11.957 23.679 1.00 93.56 290 CYS A O 1
ATOM 2395 N N . PRO A 1 291 ? 10.579 11.978 21.592 1.00 89.25 291 PRO A N 1
ATOM 2396 C CA . PRO A 1 291 ? 9.550 11.098 21.040 1.00 89.25 291 PRO A CA 1
ATOM 2397 C C . PRO A 1 291 ? 9.461 9.735 21.745 1.00 89.25 291 PRO A C 1
ATOM 2399 O O . PRO A 1 291 ? 8.354 9.273 21.988 1.00 89.25 291 PRO A O 1
ATOM 2402 N N . TYR A 1 292 ? 10.596 9.149 22.148 1.00 87.88 292 TYR A N 1
ATOM 2403 C CA . TYR A 1 292 ? 10.655 7.851 22.848 1.00 87.88 292 TYR A CA 1
ATOM 2404 C C . TYR A 1 292 ? 10.082 7.950 24.242 1.00 87.88 292 TYR A C 1
ATOM 2406 O O . TYR A 1 292 ? 9.240 7.149 24.624 1.00 87.88 292 TYR A O 1
ATOM 2414 N N . CYS A 1 293 ? 10.500 8.959 25.006 1.00 92.12 293 CYS A N 1
ATOM 2415 C CA . CYS A 1 293 ? 9.950 9.160 26.340 1.00 92.12 293 CYS A CA 1
ATOM 2416 C C . CYS A 1 293 ? 8.458 9.483 26.275 1.00 92.12 293 CYS A C 1
ATOM 2418 O O . CYS A 1 293 ? 7.709 8.998 27.112 1.00 92.12 293 CYS A O 1
ATOM 2420 N N . LEU A 1 294 ? 8.015 10.248 25.271 1.00 92.19 294 LEU A N 1
ATOM 2421 C CA . LEU A 1 294 ? 6.596 10.519 25.054 1.00 92.19 294 LEU A CA 1
ATOM 2422 C C . LEU A 1 294 ? 5.821 9.237 24.724 1.00 92.19 294 LEU A C 1
ATOM 2424 O O . LEU A 1 294 ? 4.757 9.005 25.290 1.00 92.19 294 LEU A O 1
ATOM 2428 N N . GLU A 1 295 ? 6.336 8.402 23.823 1.00 91.94 295 GLU A N 1
ATOM 2429 C CA . GLU A 1 295 ? 5.713 7.130 23.454 1.00 91.94 295 GLU A CA 1
ATOM 2430 C C . GLU A 1 295 ? 5.679 6.153 24.634 1.00 91.94 295 GLU A C 1
ATOM 2432 O O . GLU A 1 295 ? 4.613 5.639 24.959 1.00 91.94 295 GLU A O 1
ATOM 2437 N N . ASN A 1 296 ? 6.789 5.989 25.355 1.00 91.81 296 ASN A N 1
ATOM 2438 C CA . ASN A 1 296 ? 6.860 5.162 26.561 1.00 91.81 296 ASN A CA 1
ATOM 2439 C C . ASN A 1 296 ? 5.917 5.665 27.659 1.00 91.81 296 ASN A C 1
ATOM 2441 O O . ASN A 1 296 ? 5.223 4.864 28.279 1.00 91.81 296 ASN A O 1
ATOM 2445 N N . SER A 1 297 ? 5.838 6.984 27.866 1.00 94.25 297 SER A N 1
ATOM 2446 C CA . SER A 1 297 ? 4.882 7.600 28.793 1.00 94.25 297 SER A CA 1
ATOM 2447 C C . SER A 1 297 ? 3.445 7.243 28.408 1.00 94.25 297 SER A C 1
ATOM 2449 O O . SER A 1 297 ? 2.665 6.824 29.257 1.00 94.25 297 SER A O 1
ATOM 2451 N N . ARG A 1 298 ? 3.098 7.312 27.116 1.00 95.38 298 ARG A N 1
ATOM 2452 C CA . ARG A 1 298 ? 1.766 6.933 26.612 1.00 95.38 298 ARG A CA 1
ATOM 2453 C C . ARG A 1 298 ? 1.472 5.444 26.770 1.00 95.38 298 ARG A C 1
ATOM 2455 O O . ARG A 1 298 ? 0.348 5.097 27.126 1.00 95.38 298 ARG A O 1
ATOM 2462 N N . ILE A 1 299 ? 2.450 4.574 26.509 1.00 95.12 299 ILE A N 1
ATOM 2463 C CA . ILE A 1 299 ? 2.330 3.124 26.729 1.00 95.12 299 ILE A CA 1
ATOM 2464 C C . ILE A 1 299 ? 2.063 2.850 28.211 1.00 95.12 299 ILE A C 1
ATOM 2466 O O . ILE A 1 299 ? 1.150 2.096 28.542 1.00 95.12 299 ILE A O 1
ATOM 2470 N N . GLN A 1 300 ? 2.809 3.504 29.099 1.00 95.94 300 GLN A N 1
ATOM 2471 C CA . GLN A 1 300 ? 2.655 3.349 30.539 1.00 95.94 300 GLN A CA 1
ATOM 2472 C C . GLN A 1 300 ? 1.286 3.852 31.024 1.00 95.94 300 GLN A C 1
ATOM 2474 O O . GLN A 1 300 ? 0.582 3.114 31.710 1.00 95.94 300 GLN A O 1
ATOM 2479 N N . SER A 1 301 ? 0.846 5.040 30.591 1.00 95.88 301 SER A N 1
ATOM 2480 C CA . SER A 1 301 ? -0.492 5.562 30.913 1.00 95.88 301 SER A CA 1
ATOM 2481 C C . SER A 1 301 ? -1.623 4.676 30.382 1.00 95.88 301 SER A C 1
ATOM 2483 O O . SER A 1 301 ? -2.669 4.557 31.018 1.00 95.88 301 SER A O 1
ATOM 2485 N N . ALA A 1 302 ? -1.438 4.043 29.219 1.00 96.81 302 ALA A N 1
ATOM 2486 C CA . ALA A 1 302 ? -2.391 3.068 28.697 1.00 96.81 302 ALA A CA 1
ATOM 2487 C C . ALA A 1 302 ? -2.459 1.835 29.608 1.00 96.81 302 ALA A C 1
ATOM 2489 O O . ALA A 1 302 ? -3.545 1.456 30.053 1.00 96.81 302 ALA A O 1
ATOM 2490 N N . LYS A 1 303 ? -1.297 1.270 29.952 1.00 96.56 303 LYS A N 1
ATOM 2491 C CA . LYS A 1 303 ? -1.175 0.072 30.789 1.00 96.56 303 LYS A CA 1
ATOM 2492 C C . LYS A 1 303 ? -1.792 0.268 32.172 1.00 96.56 303 LYS A C 1
ATOM 2494 O O . LYS A 1 303 ? -2.541 -0.584 32.639 1.00 96.56 303 LYS A O 1
ATOM 2499 N N . GLU A 1 304 ? -1.559 1.419 32.800 1.00 96.19 304 GLU A N 1
ATOM 2500 C CA . GLU A 1 304 ? -2.168 1.790 34.088 1.00 96.19 304 GLU A CA 1
ATOM 2501 C C . GLU A 1 304 ? -3.704 1.805 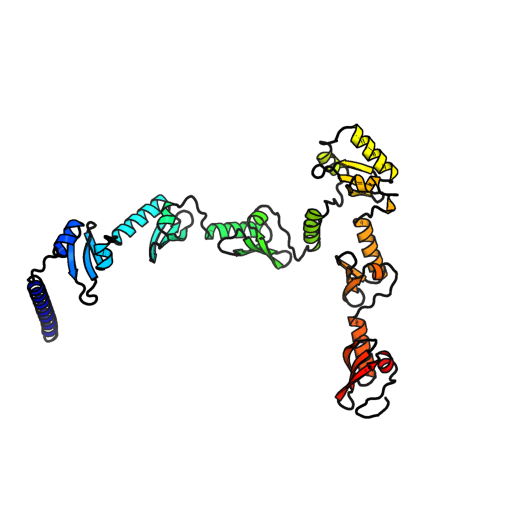34.047 1.00 96.19 304 GLU A C 1
ATOM 2503 O O . GLU A 1 304 ? -4.362 1.608 35.068 1.00 96.19 304 GLU A O 1
ATOM 2508 N N . LYS A 1 305 ? -4.291 1.978 32.858 1.00 96.50 305 LYS A N 1
ATOM 2509 C CA . LYS A 1 305 ? -5.739 1.958 32.625 1.00 96.50 305 LYS A CA 1
ATOM 2510 C C . LYS A 1 305 ? -6.267 0.622 32.096 1.00 96.50 305 LYS A C 1
ATOM 2512 O O . LYS A 1 305 ? -7.443 0.543 31.736 1.00 96.50 305 LYS A O 1
ATOM 2517 N N . GLY A 1 306 ? -5.437 -0.423 32.053 1.00 96.75 306 GLY A N 1
ATOM 2518 C CA . GLY A 1 306 ? -5.796 -1.714 31.458 1.00 96.75 306 GLY A CA 1
ATOM 2519 C C . GLY A 1 306 ? -6.047 -1.609 29.951 1.00 96.75 306 GLY A C 1
ATOM 2520 O O . GLY A 1 306 ? -6.970 -2.239 29.421 1.00 96.75 306 GLY A O 1
ATOM 2521 N N . LEU A 1 307 ? -5.282 -0.744 29.282 1.00 97.56 307 LEU A N 1
ATOM 2522 C CA . LEU A 1 307 ? -5.291 -0.540 27.841 1.00 97.56 307 LEU A CA 1
ATOM 2523 C C . LEU A 1 307 ? -3.910 -0.854 27.265 1.00 97.56 307 LEU A C 1
ATOM 2525 O O . LEU A 1 307 ? -2.881 -0.521 27.844 1.00 97.56 307 LEU A O 1
ATOM 2529 N N . GLU A 1 308 ? -3.892 -1.373 26.050 1.00 97.62 308 GLU A N 1
ATOM 2530 C CA . GLU A 1 308 ? -2.682 -1.559 25.263 1.00 97.62 308 GLU A CA 1
ATOM 2531 C C . GLU A 1 308 ? -2.697 -0.608 24.069 1.00 97.62 308 GLU A C 1
ATOM 2533 O O . GLU A 1 308 ? -3.636 -0.603 23.268 1.00 97.62 308 GLU A O 1
ATOM 2538 N N . LEU A 1 309 ? -1.660 0.221 23.950 1.00 97.19 309 LEU A N 1
ATOM 2539 C CA . LEU A 1 309 ? -1.497 1.141 22.829 1.00 97.19 309 LEU A CA 1
ATOM 2540 C C . LEU A 1 309 ? -1.056 0.362 21.582 1.00 97.19 309 LEU A C 1
ATOM 2542 O O . LEU A 1 309 ? 0.099 -0.036 21.477 1.00 97.19 309 LEU A O 1
ATOM 2546 N N . LEU A 1 310 ? -1.963 0.181 20.620 1.00 95.44 310 LEU A N 1
ATOM 2547 C CA . LEU A 1 310 ? -1.656 -0.512 19.365 1.00 95.44 310 LEU A CA 1
ATOM 2548 C C . LEU A 1 310 ? -1.016 0.426 18.342 1.00 95.44 310 LEU A C 1
ATOM 2550 O O . LEU A 1 310 ? -0.100 0.044 17.615 1.00 95.44 310 LEU A O 1
ATOM 2554 N N . GLN A 1 311 ? -1.547 1.647 18.224 1.00 94.44 311 GLN A N 1
ATOM 2555 C CA . GLN A 1 311 ? -1.109 2.576 17.189 1.00 94.44 311 GLN A CA 1
ATOM 2556 C C . GLN A 1 311 ? -1.484 4.028 17.491 1.00 94.44 311 GLN A C 1
ATOM 2558 O O . GLN A 1 311 ? -2.644 4.338 17.740 1.00 94.44 311 GLN A O 1
ATOM 2563 N N . VAL A 1 312 ? -0.534 4.953 17.336 1.00 93.81 312 VAL A N 1
ATOM 2564 C CA . VAL A 1 312 ? -0.825 6.396 17.284 1.00 93.81 312 VAL A CA 1
ATOM 2565 C C . VAL A 1 312 ? -1.356 6.762 15.891 1.00 93.81 312 VAL A C 1
ATOM 2567 O O . VAL A 1 312 ? -0.743 6.423 14.874 1.00 93.81 312 VAL A O 1
ATOM 2570 N N . LEU A 1 313 ? -2.512 7.428 15.841 1.00 91.12 313 LEU A N 1
ATOM 2571 C CA . LEU A 1 313 ? -3.189 7.828 14.605 1.00 91.12 313 LEU A CA 1
ATOM 2572 C C . LEU A 1 313 ? -2.882 9.303 14.293 1.00 91.12 313 LEU A C 1
ATOM 2574 O O . LEU A 1 313 ? -1.791 9.626 13.824 1.00 91.12 313 LEU A O 1
ATOM 2578 N N . ASN A 1 314 ? -3.823 10.203 14.584 1.00 84.94 314 ASN A N 1
ATOM 2579 C CA . ASN A 1 314 ? -3.775 11.619 14.222 1.00 84.94 314 ASN A CA 1
ATOM 2580 C C . ASN A 1 314 ? -3.434 12.489 15.432 1.00 84.94 314 ASN A C 1
ATOM 2582 O O . ASN A 1 314 ? -4.339 13.132 15.947 1.00 84.94 314 ASN A O 1
ATOM 2586 N N . GLY A 1 315 ? -2.169 12.486 15.877 1.00 83.62 315 GLY A N 1
ATOM 2587 C CA . GLY A 1 315 ? -1.596 13.387 16.902 1.00 83.62 315 GLY A CA 1
ATOM 2588 C C . GLY A 1 315 ? -2.196 13.281 18.312 1.00 83.62 315 GLY A C 1
ATOM 2589 O O . GLY A 1 315 ? -1.481 12.976 19.265 1.00 83.62 315 GLY A O 1
ATOM 2590 N N . ASP A 1 316 ? -3.506 13.481 18.399 1.00 94.62 316 ASP A N 1
ATOM 2591 C CA . ASP A 1 316 ? -4.347 13.544 19.587 1.00 94.62 316 ASP A CA 1
ATOM 2592 C C . ASP A 1 316 ? -5.161 12.260 19.790 1.00 94.62 316 ASP A C 1
ATOM 2594 O O . ASP A 1 316 ? -5.724 12.060 20.862 1.00 94.62 316 ASP A O 1
ATOM 2598 N N . LYS A 1 317 ? -5.236 11.381 18.779 1.00 96.25 317 LYS A N 1
ATOM 2599 C CA . LYS A 1 317 ? -5.931 10.084 18.839 1.00 96.25 317 LYS A CA 1
ATOM 2600 C C . LYS A 1 317 ? -4.975 8.910 18.680 1.00 96.25 317 LYS A C 1
ATOM 2602 O O . LYS A 1 317 ? -4.036 8.957 17.880 1.00 96.25 317 LYS A O 1
ATOM 2607 N N . ALA A 1 318 ? -5.288 7.823 19.370 1.00 97.00 318 ALA A N 1
ATOM 2608 C CA . ALA A 1 318 ? -4.627 6.541 19.209 1.00 97.00 318 ALA A CA 1
ATOM 2609 C C . ALA A 1 318 ? -5.630 5.382 19.288 1.00 97.00 318 ALA A C 1
ATOM 2611 O O . ALA A 1 318 ? -6.709 5.501 19.868 1.00 97.00 318 ALA A O 1
ATOM 2612 N N . LEU A 1 319 ? -5.271 4.271 18.653 1.00 97.31 319 LEU A N 1
ATOM 2613 C CA . LEU A 1 319 ? -5.989 3.009 18.704 1.00 97.31 319 LEU A CA 1
ATOM 2614 C C . LEU A 1 319 ? -5.478 2.203 19.899 1.00 97.31 319 LEU A C 1
ATOM 2616 O O . LEU A 1 319 ? -4.287 1.888 19.976 1.00 97.31 319 LEU A O 1
ATOM 2620 N N . TYR A 1 320 ? -6.390 1.857 20.799 1.00 97.75 320 TYR A N 1
ATOM 2621 C CA . TYR A 1 320 ? -6.108 1.067 21.993 1.00 97.75 320 TYR A CA 1
ATOM 2622 C C . TYR A 1 320 ? -6.870 -0.255 21.958 1.00 97.75 320 TYR A C 1
ATOM 2624 O O . TYR A 1 320 ? -7.972 -0.315 21.412 1.00 97.75 320 TYR A O 1
ATOM 2632 N N . ARG A 1 321 ? -6.312 -1.291 22.587 1.00 97.62 321 ARG A N 1
ATOM 2633 C CA . ARG A 1 321 ? -6.995 -2.544 22.928 1.00 97.62 321 ARG A CA 1
ATOM 2634 C C . ARG A 1 321 ? -7.298 -2.567 24.423 1.00 97.62 321 ARG A C 1
ATOM 2636 O O . ARG A 1 321 ? -6.418 -2.297 25.229 1.00 97.62 321 ARG A O 1
ATOM 2643 N N . PHE A 1 322 ? -8.530 -2.882 24.802 1.00 97.75 322 PHE A N 1
ATOM 2644 C CA . PHE A 1 322 ? -8.916 -3.044 26.203 1.00 97.75 322 PHE A CA 1
ATOM 2645 C C . PHE A 1 322 ? -8.502 -4.432 26.691 1.00 97.75 322 PHE A C 1
ATOM 2647 O O . PHE A 1 322 ? -9.040 -5.425 26.209 1.00 97.75 322 PHE A O 1
ATOM 2654 N N . GLU A 1 323 ? -7.606 -4.526 27.672 1.00 97.62 323 GLU A N 1
ATOM 2655 C CA . GLU A 1 323 ? -7.065 -5.820 28.121 1.00 97.62 323 GLU A CA 1
ATOM 2656 C C . GLU A 1 323 ? -8.151 -6.750 28.683 1.00 97.62 323 GLU A C 1
ATOM 2658 O O . GLU A 1 323 ? -8.118 -7.956 28.462 1.00 97.62 323 GLU A O 1
ATOM 2663 N N . LYS A 1 324 ? -9.166 -6.194 29.361 1.00 97.06 324 LYS A N 1
ATOM 2664 C CA . LYS A 1 324 ? -10.234 -6.988 29.996 1.00 97.06 324 LYS A CA 1
ATOM 2665 C C . LYS A 1 324 ? -11.189 -7.670 29.015 1.00 97.06 324 LYS A C 1
ATOM 2667 O O . LYS A 1 324 ? -11.758 -8.698 29.361 1.00 97.06 324 LYS A O 1
ATOM 2672 N N . CYS A 1 325 ? -11.438 -7.078 27.849 1.00 96.88 325 CYS A N 1
ATOM 2673 C CA . CYS A 1 325 ? -12.446 -7.573 26.901 1.00 96.88 325 CYS A CA 1
ATOM 2674 C C . CYS A 1 325 ? -11.911 -7.820 25.487 1.00 96.88 325 CYS A C 1
ATOM 2676 O O . CYS A 1 325 ? -12.631 -8.362 24.659 1.00 96.88 325 CYS A O 1
ATOM 2678 N N . GLY A 1 326 ? -10.679 -7.414 25.186 1.00 96.62 326 GLY A N 1
ATOM 2679 C CA . GLY A 1 326 ? -10.045 -7.585 23.879 1.00 96.62 326 GLY A CA 1
ATOM 2680 C C . GLY A 1 326 ? -10.523 -6.623 22.787 1.00 96.62 326 GLY A C 1
ATOM 2681 O O . GLY A 1 326 ? -9.890 -6.558 21.735 1.00 96.62 326 GLY A O 1
ATOM 2682 N N . HIS A 1 327 ? -11.588 -5.849 23.014 1.00 97.06 327 HIS A N 1
ATOM 2683 C CA . HIS A 1 327 ? -12.086 -4.880 22.036 1.00 97.06 327 HIS A CA 1
ATOM 2684 C C . HIS A 1 327 ? -11.064 -3.777 21.750 1.00 97.06 327 HIS A C 1
ATOM 2686 O O . HIS A 1 327 ? -10.268 -3.399 22.612 1.00 97.06 327 HIS A O 1
ATOM 2692 N N . THR A 1 328 ? -11.117 -3.225 20.541 1.00 97.25 328 THR A N 1
ATOM 2693 C CA . THR A 1 328 ? -10.245 -2.132 20.101 1.00 97.25 328 THR A CA 1
ATOM 2694 C C . THR A 1 328 ? -11.046 -0.869 19.841 1.00 97.25 328 THR A C 1
ATOM 2696 O O . THR A 1 328 ? -12.116 -0.943 19.245 1.00 97.25 328 THR A O 1
ATOM 2699 N N . ARG A 1 329 ? -10.521 0.297 20.224 1.00 9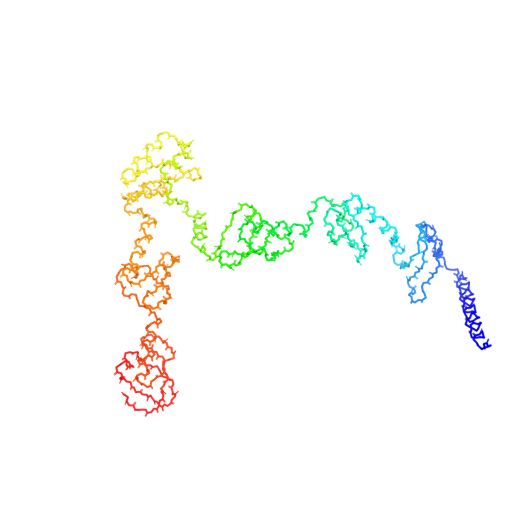6.25 329 ARG A N 1
ATOM 2700 C CA . ARG A 1 329 ? -11.203 1.578 20.017 1.00 96.25 329 ARG A CA 1
ATOM 2701 C C . ARG A 1 329 ? -10.222 2.723 19.821 1.00 96.25 329 ARG A C 1
ATOM 2703 O O . ARG A 1 329 ? -9.169 2.772 20.454 1.00 96.25 329 ARG A O 1
ATOM 2710 N N . GLU A 1 330 ? -10.610 3.679 18.985 1.00 97.31 330 GLU A N 1
ATOM 2711 C CA . GLU A 1 330 ? -9.947 4.977 18.918 1.00 97.31 330 GLU A CA 1
ATOM 2712 C C . GLU A 1 330 ? -10.329 5.843 20.122 1.00 97.31 330 GLU A C 1
ATOM 2714 O O . GLU A 1 330 ? -11.508 6.113 20.372 1.00 97.31 330 GLU A O 1
ATOM 2719 N N . VAL A 1 331 ? -9.323 6.296 20.862 1.00 96.50 331 VAL A N 1
ATOM 2720 C CA . VAL A 1 331 ? -9.487 7.137 22.051 1.00 96.50 331 VAL A CA 1
ATOM 2721 C C . VAL A 1 331 ? -8.536 8.324 21.944 1.00 96.50 331 VAL A C 1
ATOM 2723 O O . VAL A 1 331 ? -7.454 8.221 21.356 1.00 96.50 331 VAL A O 1
ATOM 2726 N N . TYR A 1 332 ? -8.939 9.471 22.490 1.00 96.62 332 TYR A N 1
ATOM 2727 C CA . TYR A 1 332 ? -8.032 10.603 22.612 1.00 96.62 332 TYR A CA 1
ATOM 2728 C C . TYR A 1 332 ? -6.926 10.282 23.616 1.00 96.62 332 TYR A C 1
ATOM 2730 O O . TYR A 1 332 ? -7.184 9.807 24.721 1.00 96.62 332 TYR A O 1
ATOM 2738 N N . ILE A 1 333 ? -5.686 10.590 23.250 1.00 96.81 333 ILE A N 1
ATOM 2739 C CA . ILE A 1 333 ? -4.513 10.374 24.100 1.00 96.81 333 ILE A CA 1
ATOM 2740 C C . ILE A 1 333 ? -4.671 11.154 25.410 1.00 96.81 333 ILE A C 1
ATOM 2742 O O . ILE A 1 333 ? -4.407 10.617 26.481 1.00 96.81 333 ILE A O 1
ATOM 2746 N N . SER A 1 334 ? -5.220 12.372 25.350 1.00 96.06 334 SER A N 1
ATOM 2747 C CA . SER A 1 334 ? -5.500 13.180 26.541 1.00 96.06 334 SER A CA 1
ATOM 2748 C C . SER A 1 334 ? -6.518 12.546 27.493 1.00 96.06 334 SER A C 1
ATOM 2750 O O . SER A 1 334 ? -6.438 12.778 28.698 1.00 96.06 334 SER A O 1
ATOM 2752 N N . ASP A 1 335 ? -7.467 11.744 26.998 1.00 96.06 335 ASP A N 1
ATOM 2753 C CA . ASP A 1 335 ? -8.419 11.031 27.861 1.00 96.06 335 ASP A CA 1
ATOM 2754 C C . ASP A 1 335 ? -7.709 9.905 28.621 1.00 96.06 335 ASP A C 1
ATOM 2756 O O . ASP A 1 335 ? -7.960 9.684 29.810 1.00 96.06 335 ASP A O 1
ATOM 2760 N N . VAL A 1 336 ? -6.758 9.237 27.962 1.00 96.50 336 VAL A N 1
ATOM 2761 C CA . VAL A 1 336 ? -5.898 8.216 28.571 1.00 96.50 336 VAL A CA 1
ATOM 2762 C C . VAL A 1 336 ? -4.898 8.848 29.549 1.00 96.50 336 VAL A C 1
ATOM 2764 O O . VAL A 1 336 ? -4.713 8.305 30.627 1.00 96.50 336 VAL A O 1
ATOM 2767 N N . GLU A 1 337 ? -4.348 10.028 29.281 1.00 95.31 337 GLU A N 1
ATOM 2768 C CA . GLU A 1 337 ? -3.378 10.681 30.177 1.00 95.31 337 GLU A CA 1
ATOM 2769 C C . GLU A 1 337 ? -4.037 11.368 31.395 1.00 95.31 337 GLU A C 1
ATOM 2771 O O . GLU A 1 337 ? -3.552 11.246 32.516 1.00 95.31 337 GLU A O 1
ATOM 2776 N N . ARG A 1 338 ? -5.186 12.045 31.240 1.00 93.88 338 ARG A N 1
ATOM 2777 C CA . ARG A 1 338 ? -5.815 12.865 32.309 1.00 93.88 338 ARG A CA 1
ATOM 2778 C C . ARG A 1 338 ? -6.652 12.081 33.330 1.00 93.88 338 ARG A C 1
ATOM 2780 O O . ARG A 1 338 ? -7.592 12.617 33.903 1.00 93.88 338 ARG A O 1
ATOM 2787 N N . ASN A 1 339 ? -6.359 10.798 33.532 1.00 83.38 339 ASN A N 1
ATOM 2788 C CA . ASN A 1 339 ? -7.099 9.926 34.458 1.00 83.38 339 ASN A CA 1
ATOM 2789 C C . ASN A 1 339 ? -8.633 9.833 34.222 1.00 83.38 339 ASN A C 1
ATOM 2791 O O . ASN A 1 339 ? -9.382 9.452 35.117 1.00 83.38 339 ASN A O 1
ATOM 2795 N N . HIS A 1 340 ? -9.132 10.122 33.011 1.00 87.81 340 HIS A N 1
ATOM 2796 C CA . HIS A 1 340 ? -10.531 9.831 32.683 1.00 87.81 340 HIS A CA 1
ATOM 2797 C C . HIS A 1 340 ? -10.764 8.321 32.595 1.00 87.81 340 HIS A C 1
ATOM 2799 O O . HIS A 1 340 ? -9.912 7.575 32.095 1.00 87.81 340 HIS A O 1
ATOM 2805 N N . GLN A 1 341 ? -11.937 7.878 33.052 1.00 92.62 341 GLN A N 1
ATOM 2806 C CA . GLN A 1 341 ? -12.369 6.497 32.903 1.00 92.62 341 GLN A CA 1
ATOM 2807 C C . GLN A 1 341 ? -12.684 6.224 31.429 1.00 92.62 341 GLN A C 1
ATOM 2809 O O . GLN A 1 341 ? -13.710 6.650 30.897 1.00 92.62 341 GLN A O 1
ATOM 2814 N N . VAL A 1 342 ? -11.788 5.505 30.760 1.00 95.88 342 VAL A N 1
ATOM 2815 C CA . VAL A 1 342 ? -11.983 5.086 29.374 1.00 95.88 342 VAL A CA 1
ATOM 2816 C C . VAL A 1 342 ? -12.812 3.806 29.387 1.00 95.88 342 VAL A C 1
ATOM 2818 O O . VAL A 1 342 ? -12.352 2.757 29.828 1.00 95.88 342 VAL A O 1
ATOM 2821 N N . LEU A 1 343 ? -14.065 3.899 28.943 1.00 96.00 343 LEU A N 1
ATOM 2822 C CA . LEU A 1 343 ? -14.976 2.757 28.865 1.00 96.00 343 LEU A CA 1
ATOM 2823 C C . LEU A 1 343 ? -14.975 2.155 27.454 1.00 96.00 343 LEU A C 1
ATOM 2825 O O . LEU A 1 343 ? -15.064 2.876 26.453 1.00 96.00 343 LEU A O 1
ATOM 2829 N N . CYS A 1 344 ? -14.931 0.825 27.378 1.00 96.44 344 CYS A N 1
ATOM 2830 C CA . CYS A 1 344 ? -15.152 0.085 26.137 1.00 96.44 344 CYS A CA 1
ATOM 2831 C C . CYS A 1 344 ? -16.614 0.250 25.709 1.00 96.44 344 CYS A C 1
ATOM 2833 O O . CYS A 1 344 ? -17.527 -0.004 26.497 1.00 96.44 344 CYS A O 1
ATOM 2835 N N . HIS A 1 345 ? -16.837 0.720 24.479 1.00 94.69 345 HIS A N 1
ATOM 2836 C CA . HIS A 1 345 ? -18.184 1.020 24.000 1.00 94.69 345 HIS A CA 1
ATOM 2837 C C . HIS A 1 345 ? -19.005 -0.260 23.837 1.00 94.69 345 HIS A C 1
ATOM 2839 O O . HIS A 1 345 ? -20.155 -0.305 24.261 1.00 94.69 345 HIS A O 1
ATOM 2845 N N . GLU A 1 346 ? -18.375 -1.303 23.313 1.00 96.31 346 GLU A N 1
ATOM 2846 C CA . GLU A 1 346 ? -18.942 -2.627 23.094 1.00 96.31 346 GLU A CA 1
ATOM 2847 C C . GLU A 1 346 ? -19.394 -3.245 24.424 1.00 96.31 346 GLU A C 1
ATOM 2849 O O . GLU A 1 346 ? -20.561 -3.598 24.566 1.00 96.31 346 GLU A O 1
ATOM 2854 N N . CYS A 1 347 ? -18.542 -3.231 25.459 1.00 96.44 347 CYS A N 1
ATOM 2855 C CA . CYS A 1 347 ? -18.917 -3.709 26.797 1.00 96.44 347 CYS A CA 1
ATOM 2856 C C . CYS A 1 347 ? -20.087 -2.923 27.406 1.00 96.44 347 CYS A C 1
ATOM 2858 O O . CYS A 1 347 ? -20.907 -3.477 28.139 1.00 96.44 347 CYS A O 1
ATOM 2860 N N . VAL A 1 348 ? -20.159 -1.616 27.142 1.00 96.19 348 VAL A N 1
ATOM 2861 C CA . VAL A 1 348 ? -21.275 -0.779 27.599 1.00 96.19 348 VAL A CA 1
ATOM 2862 C C . VAL A 1 348 ? -22.567 -1.148 26.860 1.00 96.19 348 VAL A C 1
ATOM 2864 O O . VAL A 1 348 ? -23.617 -1.231 27.495 1.00 96.19 348 VAL A O 1
ATOM 2867 N N . VAL A 1 349 ? -22.498 -1.423 25.556 1.00 96.25 349 VAL A N 1
ATOM 2868 C CA . VAL A 1 349 ? -23.642 -1.892 24.758 1.00 96.25 349 VAL A CA 1
ATOM 2869 C C . VAL A 1 349 ? -24.105 -3.275 25.217 1.00 96.25 349 VAL A C 1
ATOM 2871 O O . VAL A 1 349 ? -25.305 -3.487 25.378 1.00 96.25 349 VAL A O 1
ATOM 2874 N N . ASP A 1 350 ? -23.188 -4.198 25.502 1.00 96.81 350 ASP A N 1
ATOM 2875 C CA . ASP A 1 350 ? -23.528 -5.528 26.020 1.00 96.81 350 ASP A CA 1
ATOM 2876 C C . ASP A 1 350 ? -24.202 -5.448 27.391 1.00 96.81 350 ASP A C 1
ATOM 2878 O O . ASP A 1 350 ? -25.185 -6.147 27.653 1.00 96.81 350 ASP A O 1
ATOM 2882 N N . LYS A 1 351 ? -23.744 -4.523 28.244 1.00 97.50 351 LYS A N 1
ATOM 2883 C CA . LYS A 1 351 ? -24.423 -4.209 29.502 1.00 97.50 351 LYS A CA 1
ATOM 2884 C C . LYS A 1 351 ? -25.855 -3.723 29.258 1.00 97.50 351 LYS A C 1
ATOM 2886 O O . LYS A 1 351 ? -26.764 -4.221 29.912 1.00 97.50 351 LYS A O 1
ATOM 2891 N N . TRP A 1 352 ? -26.082 -2.814 28.308 1.00 97.88 352 TRP A N 1
ATOM 2892 C CA . TRP A 1 352 ? -27.435 -2.334 27.988 1.00 97.88 352 TRP A CA 1
ATOM 2893 C C . TRP A 1 352 ? -28.330 -3.418 27.390 1.00 97.88 352 TRP A C 1
ATOM 2895 O O . TRP A 1 352 ? -29.506 -3.481 27.730 1.00 97.88 352 TRP A O 1
ATOM 2905 N N . LYS A 1 353 ? -27.791 -4.308 26.549 1.00 98.06 353 LYS A N 1
ATOM 2906 C CA . LYS A 1 353 ? -28.528 -5.476 26.040 1.00 98.06 353 LYS A CA 1
ATOM 2907 C C . LYS A 1 353 ? -28.977 -6.392 27.179 1.00 98.06 353 LYS A C 1
ATOM 2909 O O . LYS A 1 353 ? -30.108 -6.875 27.161 1.00 98.06 353 LYS A O 1
ATOM 2914 N N . LYS A 1 354 ? -28.116 -6.608 28.180 1.00 98.12 354 LYS A N 1
ATOM 2915 C CA . LYS A 1 354 ? -28.451 -7.387 29.378 1.00 98.12 354 LYS A CA 1
ATOM 2916 C C . LYS A 1 354 ? -29.528 -6.695 30.223 1.00 98.12 354 LYS A C 1
ATOM 2918 O O . LYS A 1 354 ? -30.529 -7.331 30.534 1.00 98.12 354 LYS A O 1
ATOM 2923 N N . GLU A 1 355 ? -29.360 -5.401 30.510 1.00 98.12 355 GLU A N 1
ATOM 2924 C CA . GLU A 1 355 ? -30.340 -4.578 31.245 1.00 98.12 355 GLU A CA 1
ATOM 2925 C C . GLU A 1 355 ? -31.710 -4.572 30.534 1.00 98.12 355 GLU A C 1
ATOM 2927 O O . GLU A 1 355 ? -32.743 -4.753 31.172 1.00 98.12 355 GLU A O 1
ATOM 2932 N N . ALA A 1 356 ? -31.730 -4.453 29.201 1.00 97.94 356 ALA A N 1
ATOM 2933 C CA . ALA A 1 356 ? -32.952 -4.529 28.401 1.00 97.94 356 ALA A CA 1
ATOM 2934 C C . ALA A 1 356 ? -33.647 -5.888 28.546 1.00 97.94 356 ALA A C 1
ATOM 2936 O O . ALA A 1 356 ? -34.848 -5.940 28.806 1.00 97.94 356 ALA A O 1
ATOM 2937 N N . LYS A 1 357 ? -32.890 -6.988 28.440 1.00 98.00 357 LYS A N 1
ATOM 2938 C CA . LYS A 1 357 ? -33.429 -8.346 28.575 1.00 98.00 357 LYS A CA 1
ATOM 2939 C C . LYS A 1 357 ? -34.050 -8.577 29.958 1.00 98.00 357 LYS A C 1
ATOM 2941 O O . LYS A 1 357 ? -35.124 -9.162 30.048 1.00 98.00 357 LYS A O 1
ATOM 2946 N N . GLU A 1 358 ? -33.409 -8.089 31.020 1.00 97.56 358 GLU A N 1
ATOM 2947 C CA . GLU A 1 358 ? -33.914 -8.155 32.404 1.00 97.56 358 GLU A CA 1
ATOM 2948 C C . GLU A 1 358 ? -35.191 -7.324 32.632 1.00 97.56 358 GLU A C 1
ATOM 2950 O O . GLU A 1 358 ? -35.938 -7.584 33.580 1.00 97.56 358 GLU A O 1
ATOM 2955 N N . ALA A 1 359 ? -35.442 -6.342 31.766 1.00 97.06 359 ALA A N 1
ATOM 2956 C CA . ALA A 1 359 ? -36.636 -5.502 31.730 1.00 97.06 359 ALA A CA 1
ATOM 2957 C C . ALA A 1 359 ? -37.674 -5.957 30.680 1.00 97.06 359 ALA A C 1
ATOM 2959 O O . ALA A 1 359 ? -38.593 -5.209 30.358 1.00 97.06 359 ALA A O 1
ATOM 2960 N N . ASN A 1 360 ? -37.529 -7.165 30.119 1.00 96.75 360 ASN A N 1
ATOM 2961 C CA . ASN A 1 360 ? -38.386 -7.694 29.053 1.00 96.75 360 ASN A CA 1
ATOM 2962 C C . ASN A 1 360 ? -38.450 -6.803 27.787 1.00 96.75 360 ASN A C 1
ATOM 2964 O O . ASN A 1 360 ? -39.488 -6.655 27.134 1.00 96.75 360 ASN A O 1
ATOM 2968 N N . LEU A 1 361 ? -37.309 -6.217 27.426 1.00 97.44 361 LEU A N 1
ATOM 2969 C CA . LEU A 1 361 ? -37.088 -5.437 26.212 1.00 97.44 361 LEU A CA 1
ATOM 2970 C C . LEU A 1 361 ? -35.969 -6.060 25.367 1.00 97.44 361 LEU A C 1
ATOM 2972 O O . LEU A 1 361 ? -35.096 -6.768 25.872 1.00 97.44 361 LEU A O 1
ATOM 2976 N N . THR A 1 362 ? -35.940 -5.731 24.077 1.00 98.25 362 THR A N 1
ATOM 2977 C CA . THR A 1 362 ? -34.800 -6.019 23.193 1.00 98.25 362 THR A CA 1
ATOM 2978 C C . THR A 1 362 ? -34.127 -4.709 22.789 1.00 98.25 362 THR A C 1
ATOM 2980 O O . THR A 1 362 ? -34.756 -3.864 22.158 1.00 98.25 362 THR A O 1
ATOM 2983 N N . PHE A 1 363 ? -32.856 -4.516 23.154 1.00 98.44 363 PHE A N 1
ATOM 2984 C CA . PHE A 1 363 ? -32.072 -3.347 22.734 1.00 98.44 363 PHE A CA 1
ATOM 2985 C C . PHE A 1 363 ? -31.796 -3.407 21.225 1.00 98.44 363 PHE A C 1
ATOM 2987 O O . PHE A 1 363 ? -31.275 -4.414 20.746 1.00 98.44 363 PHE A O 1
ATOM 2994 N N . ILE A 1 364 ? -32.116 -2.332 20.501 1.00 98.12 364 ILE A N 1
ATOM 2995 C CA . ILE A 1 364 ? -31.884 -2.223 19.055 1.00 98.12 364 ILE A CA 1
ATOM 2996 C C . ILE A 1 364 ? -30.626 -1.399 18.797 1.00 98.12 364 ILE A C 1
ATOM 2998 O O . ILE A 1 364 ? -29.617 -1.928 18.338 1.00 98.12 364 ILE A O 1
ATOM 3002 N N . GLU A 1 365 ? -30.658 -0.117 19.150 1.00 97.50 365 GLU A N 1
ATOM 3003 C CA . GLU A 1 365 ? -29.539 0.795 18.935 1.00 97.50 365 GLU A CA 1
ATOM 3004 C C . GLU A 1 365 ? -29.547 1.950 19.934 1.00 97.50 365 GLU A C 1
ATOM 3006 O O . GLU A 1 365 ? -30.564 2.278 20.549 1.00 97.50 365 GLU A O 1
ATOM 3011 N N . LYS A 1 366 ? -28.388 2.587 20.101 1.00 97.25 366 LYS A N 1
ATOM 3012 C CA . LYS A 1 366 ? -28.272 3.805 20.898 1.00 97.25 366 LYS A CA 1
ATOM 3013 C C . LYS A 1 366 ? -28.656 5.002 20.028 1.00 97.25 366 LYS A C 1
ATOM 3015 O O . LYS A 1 366 ? -28.041 5.202 18.987 1.00 97.25 366 LYS A O 1
ATOM 3020 N N . THR A 1 367 ? -29.594 5.818 20.496 1.00 95.94 367 THR A N 1
ATOM 3021 C CA . THR A 1 367 ? -29.984 7.068 19.834 1.00 95.94 367 THR A CA 1
ATOM 3022 C C . THR A 1 367 ? -29.307 8.267 20.515 1.00 95.94 367 THR A C 1
ATOM 3024 O O . THR A 1 367 ? -28.370 8.111 21.313 1.00 95.94 367 THR A O 1
ATOM 3027 N N . GLU A 1 368 ? -29.701 9.492 20.175 1.00 89.62 368 GLU A N 1
ATOM 3028 C CA . GLU A 1 368 ? -29.102 10.702 20.744 1.00 89.62 368 GLU A CA 1
ATOM 3029 C C . GLU A 1 368 ? -29.453 10.880 22.240 1.00 89.62 368 GLU A C 1
ATOM 3031 O O . GLU A 1 368 ? -30.483 10.425 22.733 1.00 89.62 368 GLU A O 1
ATOM 3036 N N . ASN A 1 369 ? -28.601 11.585 22.995 1.00 80.56 369 ASN A N 1
ATOM 3037 C CA . ASN A 1 369 ? -28.938 12.122 24.327 1.00 80.56 369 ASN A CA 1
ATOM 3038 C C . ASN A 1 369 ? -29.441 11.113 25.388 1.00 80.56 369 ASN A C 1
ATOM 3040 O O . ASN A 1 369 ? -30.568 11.199 25.871 1.00 80.56 369 ASN A O 1
ATOM 3044 N N . LYS A 1 370 ? -28.563 10.203 25.846 1.00 95.50 370 LYS A N 1
ATOM 3045 C CA . LYS A 1 370 ? -28.813 9.218 26.937 1.00 95.50 370 LYS A CA 1
ATOM 3046 C C . LYS A 1 370 ? -30.012 8.272 26.700 1.00 95.50 370 LYS A C 1
ATOM 3048 O O . LYS A 1 370 ? -30.399 7.549 27.626 1.00 95.50 370 LYS A O 1
ATOM 3053 N N . LYS A 1 371 ? -30.574 8.250 25.489 1.00 97.31 371 LYS A N 1
ATOM 3054 C CA . LYS A 1 371 ? -31.655 7.358 25.061 1.00 97.31 371 LYS A CA 1
ATOM 3055 C C . LYS A 1 371 ? -31.133 6.229 24.176 1.00 97.31 371 LYS A C 1
ATOM 3057 O O . LYS A 1 371 ? -29.995 6.250 23.703 1.00 97.31 371 LYS A O 1
ATOM 3062 N N . ALA A 1 372 ? -31.966 5.214 24.019 1.00 97.88 372 ALA A N 1
ATOM 3063 C CA . ALA A 1 372 ? -31.778 4.128 23.075 1.00 97.88 372 ALA A CA 1
ATOM 3064 C C . ALA A 1 372 ? -33.143 3.637 22.587 1.00 97.88 372 ALA A C 1
ATOM 3066 O O . ALA A 1 372 ? -34.154 3.809 23.275 1.00 97.88 372 ALA A O 1
ATOM 3067 N N . LEU A 1 373 ? -33.156 3.041 21.400 1.00 97.81 373 LEU A N 1
ATOM 3068 C CA . LEU A 1 373 ? -34.324 2.415 20.806 1.00 97.81 373 LEU A CA 1
ATOM 3069 C C . LEU A 1 373 ? -34.414 0.962 21.282 1.00 97.81 373 LEU A C 1
ATOM 3071 O O . LEU A 1 373 ? -33.450 0.197 21.185 1.00 97.81 373 LEU A O 1
ATOM 3075 N N . TYR A 1 374 ? -35.584 0.580 21.780 1.00 98.12 374 TYR A N 1
ATOM 3076 C CA . TYR A 1 374 ? -35.874 -0.763 22.270 1.00 98.12 374 TYR A CA 1
ATOM 3077 C C . TYR A 1 374 ? -37.125 -1.317 21.584 1.00 98.12 374 TYR A C 1
ATOM 3079 O O . TYR A 1 374 ? -38.052 -0.568 21.279 1.00 98.12 374 TYR A O 1
ATOM 3087 N N . LYS A 1 375 ? -37.182 -2.636 21.389 1.00 98.12 375 LYS A N 1
ATOM 3088 C CA . LYS A 1 375 ? -38.413 -3.365 21.059 1.00 98.12 375 LYS A CA 1
ATOM 3089 C C . LYS A 1 375 ? -39.058 -3.856 22.353 1.00 98.12 375 LYS A C 1
ATOM 3091 O O . LYS A 1 375 ? -38.428 -4.593 23.113 1.00 98.12 375 LYS A O 1
ATOM 3096 N N . CYS A 1 376 ? -40.303 -3.459 22.595 1.00 97.38 376 CYS A N 1
ATOM 3097 C CA . CYS A 1 376 ? -41.102 -3.957 23.709 1.00 97.38 376 CYS A CA 1
ATOM 3098 C C . CYS A 1 376 ? -41.573 -5.381 23.411 1.00 97.38 376 CYS A C 1
ATOM 3100 O O . CYS A 1 376 ? -42.361 -5.578 22.490 1.00 97.38 376 CYS A O 1
ATOM 3102 N N . ASN A 1 377 ? -41.153 -6.376 24.195 1.00 96.44 377 ASN A N 1
ATOM 3103 C CA . ASN A 1 377 ? -41.519 -7.769 23.913 1.00 96.44 377 ASN A CA 1
ATOM 3104 C C . ASN A 1 377 ? -43.006 -8.073 24.198 1.00 96.44 377 ASN A C 1
ATOM 3106 O O . ASN A 1 377 ? -43.518 -9.071 23.711 1.00 96.44 377 ASN A O 1
ATOM 3110 N N . CYS A 1 378 ? -43.714 -7.216 24.946 1.00 94.25 378 CYS A N 1
ATOM 3111 C CA . CYS A 1 378 ? -45.141 -7.387 25.249 1.00 94.25 378 CYS A CA 1
ATOM 3112 C C . CYS A 1 378 ? -46.094 -7.040 24.088 1.00 94.25 378 CYS A C 1
ATOM 3114 O O . CYS A 1 378 ? -47.188 -7.587 24.028 1.00 94.25 378 CYS A O 1
ATOM 3116 N N . CYS A 1 379 ? -45.714 -6.135 23.179 1.00 95.31 379 CYS A N 1
ATOM 3117 C CA . CYS A 1 379 ? -46.566 -5.700 22.053 1.00 95.31 379 CYS A CA 1
ATOM 3118 C C . CYS A 1 379 ? -45.801 -5.483 20.744 1.00 95.3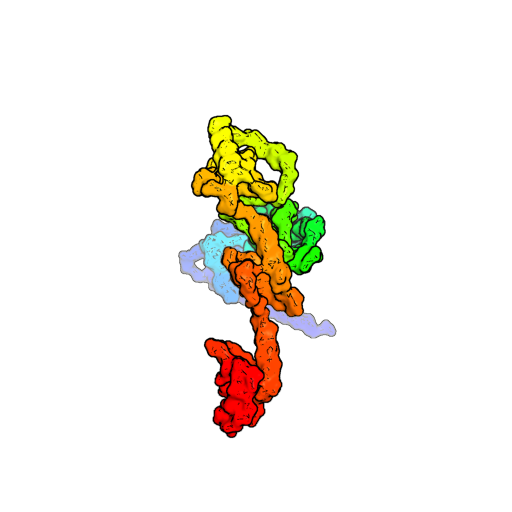1 379 CYS A C 1
ATOM 3120 O O . CYS A 1 379 ? -46.333 -4.906 19.801 1.00 95.31 379 CYS A O 1
ATOM 3122 N N . GLU A 1 380 ? -44.527 -5.860 20.711 1.00 96.31 380 GLU A N 1
ATOM 3123 C CA . GLU A 1 380 ? -43.616 -5.716 19.574 1.00 96.31 380 GLU A CA 1
ATOM 3124 C C . GLU A 1 380 ? -43.357 -4.286 19.070 1.00 96.31 380 GLU A C 1
ATOM 3126 O O . GLU A 1 380 ? -42.646 -4.105 18.081 1.00 96.31 380 GLU A O 1
ATOM 3131 N N . THR A 1 381 ? -43.859 -3.256 19.757 1.00 96.19 381 THR A N 1
ATOM 3132 C CA . THR A 1 381 ? -43.636 -1.861 19.352 1.00 96.19 381 THR A CA 1
ATOM 3133 C C . THR A 1 381 ? -42.207 -1.399 19.643 1.00 96.19 381 THR A C 1
ATOM 3135 O O . THR A 1 381 ? -41.609 -1.761 20.659 1.00 96.19 381 THR A O 1
ATOM 3138 N N . LEU A 1 382 ? -41.661 -0.574 18.745 1.00 97.75 382 LEU A N 1
ATOM 3139 C CA . LEU A 1 382 ? -40.369 0.089 18.920 1.00 97.75 382 LEU A CA 1
ATOM 3140 C C . LEU A 1 382 ? -40.561 1.416 19.655 1.00 97.75 382 LEU A C 1
ATOM 3142 O O . LEU A 1 382 ? -41.389 2.235 19.253 1.00 97.75 382 LEU A O 1
ATOM 3146 N N . GLN A 1 383 ? -39.815 1.628 20.736 1.00 97.19 383 GLN A N 1
ATOM 3147 C CA . GLN A 1 383 ? -39.916 2.829 21.562 1.00 97.19 383 GLN A CA 1
ATOM 3148 C C . GLN A 1 383 ? -38.543 3.274 22.051 1.00 97.19 383 GLN A C 1
ATOM 3150 O O . GLN A 1 383 ? -37.688 2.463 22.407 1.00 97.19 383 GLN A O 1
ATOM 3155 N N . GLU A 1 384 ? -38.334 4.587 22.076 1.00 97.75 384 GLU A N 1
ATOM 3156 C CA . GLU A 1 384 ? -37.153 5.166 22.697 1.00 97.75 384 GLU A CA 1
ATOM 3157 C C . GLU A 1 384 ? -37.356 5.306 24.202 1.00 97.75 384 GLU A C 1
ATOM 3159 O O . GLU A 1 384 ? -38.297 5.961 24.660 1.00 97.75 384 GLU A O 1
ATOM 3164 N N . PHE A 1 385 ? -36.418 4.761 24.968 1.00 97.38 385 PHE A N 1
ATOM 3165 C CA . PHE A 1 385 ? -36.372 4.935 26.412 1.00 97.38 385 PHE A CA 1
ATOM 3166 C C . PHE A 1 385 ? -35.029 5.514 26.838 1.00 97.38 385 PHE A C 1
ATOM 3168 O O . PHE A 1 385 ? -33.990 5.297 26.207 1.00 97.38 385 PHE A O 1
ATOM 3175 N N . TYR A 1 386 ? -35.035 6.242 27.953 1.00 97.25 386 TYR A N 1
ATOM 3176 C CA . TYR A 1 386 ? -33.792 6.597 28.624 1.00 97.25 386 TYR A CA 1
ATOM 3177 C C . TYR A 1 386 ? -33.118 5.327 29.140 1.00 97.25 386 TYR A C 1
ATOM 3179 O O . TYR A 1 386 ? -33.757 4.493 29.778 1.00 97.25 386 TYR A O 1
ATOM 3187 N N . ILE A 1 387 ? -31.807 5.207 28.926 1.00 97.69 387 ILE A N 1
ATOM 3188 C CA . ILE A 1 387 ? -31.036 4.032 29.365 1.00 97.69 387 ILE A CA 1
ATOM 3189 C C . ILE A 1 387 ? -31.159 3.834 30.886 1.00 97.69 387 ILE A C 1
ATOM 3191 O O . ILE A 1 387 ? -31.254 2.707 31.361 1.00 97.69 387 ILE A O 1
ATOM 3195 N N . ILE A 1 388 ? -31.212 4.928 31.658 1.00 97.50 388 ILE A N 1
ATOM 3196 C CA . ILE A 1 388 ? -31.397 4.863 33.116 1.00 97.50 388 ILE A CA 1
ATOM 3197 C C . ILE A 1 388 ? -32.798 4.376 33.519 1.00 97.50 388 ILE A C 1
ATOM 3199 O O . ILE A 1 388 ? -32.914 3.641 34.491 1.00 97.50 388 ILE A O 1
ATOM 3203 N N . ALA A 1 389 ? -33.836 4.714 32.748 1.00 97.06 389 ALA A N 1
ATOM 3204 C CA . ALA A 1 389 ? -35.202 4.263 33.005 1.00 97.06 389 ALA A CA 1
ATOM 3205 C C . ALA A 1 389 ? -35.333 2.752 32.772 1.00 97.06 389 ALA A C 1
ATOM 3207 O O . ALA A 1 389 ? -35.924 2.058 33.589 1.00 97.06 389 ALA A O 1
ATOM 3208 N N . VAL A 1 390 ? -34.715 2.220 31.710 1.00 97.44 390 VAL A N 1
ATOM 3209 C CA . VAL A 1 390 ? -34.669 0.766 31.475 1.00 97.44 390 VAL A CA 1
ATOM 3210 C C . VAL A 1 390 ? -33.899 0.056 32.588 1.00 97.44 390 VAL A C 1
ATOM 3212 O O . VAL A 1 390 ? -34.387 -0.935 33.123 1.00 97.44 390 VAL A O 1
ATOM 3215 N N . ARG A 1 391 ? -32.745 0.600 33.005 1.00 97.69 391 ARG A N 1
ATOM 3216 C CA . ARG A 1 391 ? -31.954 0.054 34.122 1.00 97.69 391 ARG A CA 1
ATOM 3217 C C . ARG A 1 391 ? -32.748 -0.019 35.429 1.00 97.69 391 ARG A C 1
ATOM 3219 O O . ARG A 1 391 ? -32.635 -1.009 36.141 1.00 97.69 391 ARG A O 1
ATOM 3226 N N . ASN A 1 392 ? -33.522 1.017 35.740 1.00 97.00 392 ASN A N 1
ATOM 3227 C CA . ASN A 1 392 ? -34.317 1.080 36.966 1.00 97.00 392 ASN A CA 1
ATOM 3228 C C . ASN A 1 392 ? -35.668 0.359 36.851 1.00 97.00 392 ASN A C 1
ATOM 3230 O O . ASN A 1 392 ? -36.373 0.263 37.850 1.00 97.00 392 ASN A O 1
ATOM 3234 N N . LYS A 1 393 ? -36.037 -0.125 35.655 1.00 96.88 393 LYS A N 1
ATOM 3235 C CA . LYS A 1 393 ? -37.391 -0.602 35.331 1.00 96.88 393 LYS A CA 1
ATOM 3236 C C . LYS A 1 393 ? -38.461 0.465 35.605 1.00 96.88 393 LYS A C 1
ATOM 3238 O O . LYS A 1 393 ? -39.521 0.197 36.136 1.00 96.88 393 LYS A O 1
ATOM 3243 N N . GLU A 1 394 ? -38.170 1.711 35.245 1.00 96.50 394 GLU A N 1
ATOM 3244 C CA . GLU A 1 394 ? -39.053 2.868 35.430 1.00 96.50 394 GLU A CA 1
ATOM 3245 C C . GLU A 1 394 ? -39.526 3.402 34.072 1.00 96.50 394 GLU A C 1
ATOM 3247 O O . GLU A 1 394 ? -39.229 4.533 33.683 1.00 96.50 394 GLU A O 1
ATOM 3252 N N . PHE A 1 395 ? -40.243 2.581 33.305 1.00 96.06 395 PHE A N 1
ATOM 3253 C CA . PHE A 1 395 ? -40.772 2.976 31.997 1.00 96.06 395 PHE A CA 1
ATOM 3254 C C . PHE A 1 395 ? -42.191 2.443 31.772 1.00 96.06 395 PHE A C 1
ATOM 3256 O O . PHE A 1 395 ? -42.643 1.505 32.423 1.00 96.06 395 PHE A O 1
ATOM 3263 N N . ILE A 1 396 ? -42.915 3.077 30.847 1.00 95.75 396 ILE A N 1
ATOM 3264 C CA . ILE A 1 396 ? -44.274 2.682 30.462 1.00 95.75 396 ILE A CA 1
ATOM 3265 C C . ILE A 1 396 ? -44.259 2.379 28.971 1.00 95.75 396 ILE A C 1
ATOM 3267 O O . ILE A 1 396 ? -43.898 3.234 28.157 1.00 95.75 396 ILE A O 1
ATOM 3271 N N . CYS A 1 397 ? -44.673 1.167 28.609 1.00 95.88 397 CYS A N 1
ATOM 3272 C CA . CYS A 1 397 ? -44.833 0.799 27.213 1.00 95.88 397 CYS A CA 1
ATOM 3273 C C . CYS A 1 397 ? -46.067 1.505 26.640 1.00 95.88 397 CYS A C 1
ATOM 3275 O O . CYS A 1 397 ? -47.191 1.221 27.049 1.00 95.88 397 CYS A O 1
ATOM 3277 N N . LYS A 1 398 ? -45.896 2.386 25.646 1.00 93.62 398 LYS A N 1
ATOM 3278 C CA . LYS A 1 398 ? -47.034 3.105 25.033 1.00 93.62 398 LYS A CA 1
ATOM 3279 C C . LYS A 1 398 ? -48.065 2.190 24.354 1.00 93.62 398 LYS A C 1
ATOM 3281 O O . LYS A 1 398 ? -49.205 2.613 24.202 1.00 93.62 398 LYS A O 1
ATOM 3286 N N . GLY A 1 399 ? -47.678 0.973 23.951 1.00 90.81 399 GLY A N 1
ATOM 3287 C CA . GLY A 1 399 ? -48.572 0.014 23.293 1.00 90.81 399 GLY A CA 1
ATOM 3288 C C . GLY A 1 399 ? -49.554 -0.632 24.270 1.00 90.81 399 GLY A C 1
ATOM 3289 O O . GLY A 1 399 ? -50.752 -0.632 24.015 1.00 90.81 399 GLY A O 1
ATOM 3290 N N . CYS A 1 400 ? -49.058 -1.111 25.416 1.00 91.19 400 CYS A N 1
ATOM 3291 C CA . CYS A 1 400 ? -49.892 -1.778 26.425 1.00 91.19 400 CYS A CA 1
ATOM 3292 C C . CYS A 1 400 ? -50.409 -0.832 27.519 1.00 91.19 400 CYS A C 1
ATOM 3294 O O . CYS A 1 400 ? -51.329 -1.190 28.241 1.00 91.19 400 CYS A O 1
ATOM 3296 N N . LYS A 1 401 ? -49.811 0.358 27.679 1.00 87.06 401 LYS A N 1
ATOM 3297 C CA . LYS A 1 401 ? -50.034 1.296 28.802 1.00 87.06 401 LYS A CA 1
ATOM 3298 C C . LYS A 1 401 ? -49.770 0.706 30.198 1.00 87.06 401 LYS A C 1
ATOM 3300 O O . LYS A 1 401 ? -50.082 1.346 31.198 1.00 87.06 401 LYS A O 1
ATOM 3305 N N . GLU A 1 402 ? -49.158 -0.470 30.274 1.00 76.38 402 GLU A N 1
ATOM 3306 C CA . GLU A 1 402 ? -48.745 -1.100 31.525 1.00 76.38 402 GLU A CA 1
ATOM 3307 C C . GLU A 1 402 ? -47.397 -0.541 31.994 1.00 76.38 402 GLU A C 1
ATOM 3309 O O . GLU A 1 402 ? -46.483 -0.299 31.193 1.00 76.38 402 GLU A O 1
ATOM 3314 N N . LYS A 1 403 ? -47.292 -0.329 33.309 1.00 76.25 403 LYS A N 1
ATOM 3315 C CA . LYS A 1 403 ? -46.048 0.022 33.995 1.00 76.25 403 LYS A CA 1
ATOM 3316 C C . LYS A 1 403 ? -45.348 -1.282 34.390 1.00 76.25 403 LYS A C 1
ATOM 3318 O O . LYS A 1 403 ? -45.980 -2.124 35.024 1.00 76.25 403 LYS A O 1
ATOM 3323 N N . GLN A 1 404 ? -44.099 -1.448 33.961 1.00 66.62 404 GLN A N 1
ATOM 3324 C CA . GLN A 1 404 ? -43.244 -2.594 34.304 1.00 66.62 404 GLN A CA 1
ATOM 3325 C C . GLN A 1 404 ? -42.359 -2.277 35.505 1.00 66.62 404 GLN A C 1
ATOM 3327 O O . GLN A 1 404 ? -42.179 -1.066 35.772 1.00 66.62 404 GLN A O 1
#

Sequence (404 aa):
MCETNKWYESINEKYIRDKERFIKSMEAMLDTPRAFKSRTEKAAEDNLKYLCRDIKTKHNAWYKLPCGHIKMISNGDFYKKVFHCYGCDVLLWEKEAEEKDMTFIKKIDGEKALYQLNECKHSIVLGTFHVRKYKNRYCEECHIEELKSIADSRGLDFIEKADGKSRKAVYRFRQCGHTHTLYTHHVKKEGFSCQTCNPILNKRMKALNNKGVFIDSLDEEQFDKSMVAQMGKATSIEKWTREATEKDLTFLCRDKDIGNFGWYKLPCSHIKRISIVNIRNCKDSKNIICPYCLENSRIQSAKEKGLELLQVLNGDKALYRFEKCGHTREVYISDVERNHQVLCHECVVDKWKKEAKEANLTFIEKTENKKALYKCNCCETLQEFYIIAVRNKEFICKGCKEKQ

pLDDT: mean 87.41, std 14.49, range [42.16, 98.44]